Protein 8AN9 (pdb70)

Radius of gyration: 21.55 Å; Cα contacts (8 Å, |Δi|>4): 1506; chains: 6; bounding box: 50×71×47 Å

Structure (mmCIF, N/CA/C/O backbone):
data_8AN9
#
_entry.id   8AN9
#
_cell.length_a   52.766
_cell.length_b   62.783
_cell.length_c   64.226
_cell.angle_alpha   90.000
_cell.angle_beta   92.820
_cell.angle_gamma   90.000
#
_symmetry.space_group_name_H-M   'P 1 21 1'
#
loop_
_entity.id
_entity.type
_entity.pdbx_description
1 polymer 'Fucose-binding lectin PA-IIL'
2 polymer 'Mixed-chirality peptide FHP5'
3 non-polymer 'CALCIUM ION'
4 non-polymer '3,7-anhydro-2,8-dideoxy-L-glycero-D-gluco-octonic acid'
5 water water
#
loop_
_atom_site.group_PDB
_atom_site.id
_atom_site.type_symbol
_atom_site.label_atom_id
_atom_site.label_alt_id
_atom_site.label_comp_id
_atom_site.label_asym_id
_atom_site.label_entity_id
_atom_site.label_seq_id
_atom_site.pdbx_PDB_ins_code
_atom_site.Cartn_x
_atom_site.Cartn_y
_atom_site.Cartn_z
_atom_site.occupancy
_atom_site.B_iso_or_equiv
_atom_site.auth_seq_id
_atom_site.auth_comp_id
_atom_site.auth_asym_id
_atom_site.auth_atom_id
_atom_site.pdbx_PDB_model_num
ATOM 1 N N . ALA A 1 1 ? 15.576 1.746 31.011 1.00 19.30 1 ALA A N 1
ATOM 2 C CA . ALA A 1 1 ? 15.737 0.316 31.234 1.00 18.36 1 ALA A CA 1
ATOM 3 C C . ALA A 1 1 ? 17.201 -0.017 31.338 1.00 17.98 1 ALA A C 1
ATOM 4 O O . ALA A 1 1 ? 18.046 0.684 30.785 1.00 18.29 1 ALA A O 1
ATOM 6 N N . THR A 1 2 ? 17.479 -1.102 32.042 1.00 17.41 2 THR A N 1
ATOM 7 C CA . THR A 1 2 ? 18.839 -1.599 32.133 1.00 17.47 2 THR A CA 1
ATOM 8 C C . THR A 1 2 ? 19.363 -1.953 30.747 1.00 15.26 2 THR A C 1
ATOM 9 O O . THR A 1 2 ? 18.630 -2.457 29.889 1.00 14.68 2 THR A O 1
ATOM 13 N N . GLN A 1 3 ? 20.641 -1.647 30.526 1.00 14.53 3 GLN A N 1
ATOM 14 C CA . GLN A 1 3 ? 21.331 -1.925 29.277 1.00 13.96 3 GLN A CA 1
ATOM 15 C C . GLN A 1 3 ? 22.679 -2.571 29.580 1.00 13.84 3 GLN A C 1
ATOM 16 O O . GLN A 1 3 ? 23.237 -2.417 30.672 1.00 14.66 3 GLN A O 1
ATOM 22 N N . GLY A 1 4 ? 23.164 -3.349 28.620 1.00 12.95 4 GLY A N 1
ATOM 23 C CA . GLY A 1 4 ? 24.452 -3.981 28.792 1.00 13.10 4 GLY A CA 1
ATOM 24 C C . GLY A 1 4 ? 24.446 -5.270 29.581 1.00 12.77 4 GLY A C 1
ATOM 25 O O . GLY A 1 4 ? 25.537 -5.760 29.902 1.00 14.76 4 GLY A O 1
ATOM 26 N N . VAL A 1 5 ? 23.272 -5.835 29.886 1.00 13.70 5 VAL A N 1
ATOM 27 C CA . VAL A 1 5 ? 23.155 -7.096 30.613 1.00 12.87 5 VAL A CA 1
ATOM 28 C C . VAL A 1 5 ? 22.516 -8.122 29.682 1.00 13.31 5 VAL A C 1
ATOM 29 O O . VAL A 1 5 ? 21.462 -7.851 29.100 1.00 13.58 5 VAL A O 1
ATOM 33 N N . PHE A 1 6 ? 23.109 -9.308 29.583 1.00 14.15 6 PHE A N 1
ATOM 34 C CA . PHE A 1 6 ? 22.630 -10.330 28.664 1.00 13.62 6 PHE A CA 1
ATOM 35 C C . PHE A 1 6 ? 22.644 -11.686 29.349 1.00 13.40 6 PHE A C 1
ATOM 36 O O . PHE A 1 6 ? 23.605 -12.018 30.039 1.00 15.19 6 PHE A O 1
ATOM 44 N N . THR A 1 7 ? 21.610 -12.491 29.135 1.00 13.56 7 THR A N 1
ATOM 45 C CA . THR A 1 7 ? 21.632 -13.865 29.623 1.00 13.67 7 THR A CA 1
ATOM 46 C C . THR A 1 7 ? 22.091 -14.786 28.503 1.00 13.08 7 THR A C 1
ATOM 47 O O . THR A 1 7 ? 21.356 -15.027 27.535 1.00 16.91 7 THR A O 1
ATOM 51 N N . LEU A 1 8 ? 23.324 -15.247 28.605 1.00 12.40 8 LEU A N 1
ATOM 52 C CA . LEU A 1 8 ? 23.837 -16.243 27.682 1.00 12.60 8 LEU A CA 1
ATOM 53 C C . LEU A 1 8 ? 23.450 -17.616 28.191 1.00 14.03 8 LEU A C 1
ATOM 54 O O . LEU A 1 8 ? 23.054 -17.774 29.349 1.00 14.31 8 LEU A O 1
ATOM 59 N N . PRO A 1 9 ? 23.557 -18.650 27.361 1.00 14.47 9 PRO A N 1
ATOM 60 C CA . PRO A 1 9 ? 23.441 -20.005 27.896 1.00 15.21 9 PRO A CA 1
ATOM 61 C C . PRO A 1 9 ? 24.499 -20.207 28.962 1.00 14.96 9 PRO A C 1
ATOM 62 O O . PRO A 1 9 ? 25.610 -19.679 28.871 1.00 15.04 9 PRO A O 1
ATOM 66 N N . ALA A 1 10 ? 24.144 -20.969 29.990 1.00 15.08 10 ALA A N 1
ATOM 67 C CA . ALA A 1 10 ? 25.091 -21.211 31.067 1.00 16.30 10 ALA A CA 1
ATOM 68 C C . ALA A 1 10 ? 26.317 -21.960 30.553 1.00 17.06 10 ALA A C 1
ATOM 69 O O . ALA A 1 10 ? 26.238 -22.751 29.606 1.00 17.51 10 ALA A O 1
ATOM 71 N N . ASN A 1 11 ? 27.461 -21.709 31.202 1.00 17.28 11 ASN A N 1
ATOM 72 C CA . ASN A 1 11 ? 28.672 -22.516 31.025 1.00 19.04 11 ASN A CA 1
ATOM 73 C C . ASN A 1 11 ? 29.102 -22.576 29.556 1.00 18.20 11 ASN A C 1
ATOM 74 O O . ASN A 1 11 ? 29.479 -23.629 29.039 1.00 21.51 11 ASN A O 1
ATOM 79 N N . THR A 1 12 ? 29.026 -21.440 28.868 1.00 16.37 12 THR A N 1
ATOM 80 C CA . THR A 1 12 ? 29.234 -21.389 27.428 1.00 16.04 12 THR A CA 1
ATOM 81 C C . THR A 1 12 ? 30.312 -20.368 27.105 1.00 15.83 12 THR A C 1
ATOM 82 O O . THR A 1 12 ? 30.316 -19.260 27.652 1.00 15.77 12 THR A O 1
ATOM 86 N N . ARG A 1 13 ? 31.231 -20.746 26.226 1.00 16.01 13 ARG A N 1
ATOM 87 C CA . ARG A 1 13 ? 32.279 -19.829 25.817 1.00 15.91 13 ARG A CA 1
ATOM 88 C C . ARG A 1 13 ? 31.742 -18.776 24.846 1.00 14.72 13 ARG A C 1
ATOM 89 O O . ARG A 1 13 ? 30.923 -19.059 23.964 1.00 15.39 13 ARG A O 1
ATOM 97 N N . PHE A 1 14 ? 32.190 -17.544 25.035 1.00 14.03 14 PHE A N 1
ATOM 98 C CA . PHE A 1 14 ? 31.795 -16.446 24.179 1.00 13.75 14 PHE A CA 1
ATOM 99 C C . PHE A 1 14 ? 32.972 -15.524 23.935 1.00 13.90 14 PHE A C 1
ATOM 100 O O . PHE A 1 14 ? 33.912 -15.450 24.726 1.00 14.21 14 PHE A O 1
ATOM 108 N N . GLY A 1 15 ? 32.918 -14.836 22.804 1.00 12.89 15 GLY A N 1
ATOM 109 C CA . GLY A 1 15 ? 33.873 -13.801 22.506 1.00 12.62 15 GLY A CA 1
ATOM 110 C C . GLY A 1 15 ? 33.362 -12.447 22.955 1.00 11.80 15 GLY A C 1
ATOM 111 O O . GLY A 1 15 ? 32.170 -12.160 22.851 1.00 12.34 15 GLY A O 1
ATOM 112 N N . VAL A 1 16 ? 34.273 -11.607 23.420 1.00 12.59 16 VAL A N 1
ATOM 113 C CA . VAL A 1 16 ? 33.956 -10.222 23.724 1.00 12.97 16 VAL A CA 1
ATOM 114 C C . VAL A 1 16 ? 35.070 -9.354 23.153 1.00 12.42 16 VAL A C 1
ATOM 115 O O . VAL A 1 16 ? 36.259 -9.621 23.379 1.00 13.97 16 VAL A O 1
ATOM 119 N N . THR A 1 17 ? 34.691 -8.310 22.423 1.00 13.01 17 THR A N 1
ATOM 120 C CA . THR A 1 17 ? 35.608 -7.455 21.682 1.00 11.78 17 THR A CA 1
ATOM 121 C C . THR A 1 17 ? 35.127 -6.026 21.842 1.00 12.57 17 THR A C 1
ATOM 122 O O . THR A 1 17 ? 33.924 -5.755 21.731 1.00 13.31 17 THR A O 1
ATOM 126 N N . ALA A 1 18 ? 36.058 -5.124 22.100 1.00 13.26 18 ALA A N 1
ATOM 127 C CA . ALA A 1 18 ? 35.741 -3.722 22.275 1.00 13.19 18 ALA A CA 1
ATOM 128 C C . ALA A 1 18 ? 36.525 -2.872 21.287 1.00 12.82 18 ALA A C 1
ATOM 129 O O . ALA A 1 18 ? 37.721 -3.097 21.066 1.00 12.73 18 ALA A O 1
ATOM 131 N N . PHE A 1 19 ? 35.868 -1.826 20.800 1.00 12.97 19 PHE A N 1
ATOM 132 C CA . PHE A 1 19 ? 36.414 -0.825 19.891 1.00 13.60 19 PHE A CA 1
ATOM 133 C C . PHE A 1 19 ? 36.237 0.547 20.517 1.00 13.63 19 PHE A C 1
ATOM 134 O O . PHE A 1 19 ? 35.264 0.785 21.232 1.00 14.37 19 PHE A O 1
ATOM 142 N N . ALA A 1 20 ? 37.133 1.478 20.215 1.00 13.56 20 ALA A N 1
ATOM 143 C CA . ALA A 1 20 ? 37.076 2.801 20.808 1.00 13.02 20 ALA A CA 1
ATOM 144 C C . ALA A 1 20 ? 36.961 3.864 19.730 1.00 13.56 20 ALA A C 1
ATOM 145 O O . ALA A 1 20 ? 37.608 3.773 18.681 1.00 13.95 20 ALA A O 1
ATOM 147 N N . ASN A 1 21 ? 36.133 4.882 20.001 1.00 13.28 21 ASN A N 1
ATOM 148 C CA . ASN A 1 21 ? 35.918 6.012 19.100 1.00 12.03 21 ASN A CA 1
ATOM 149 C C . ASN A 1 21 ? 35.662 7.261 19.944 1.00 13.02 21 ASN A C 1
ATOM 150 O O . ASN A 1 21 ? 34.525 7.759 20.001 1.00 13.70 21 ASN A O 1
ATOM 155 N N . SER A 1 22 ? 36.699 7.750 20.615 1.00 13.83 22 SER A N 1
ATOM 156 C CA . SER A 1 22 ? 36.512 8.875 21.516 1.00 14.03 22 SER A CA 1
ATOM 157 C C . SER A 1 22 ? 37.873 9.435 21.879 1.00 15.63 22 SER A C 1
ATOM 158 O O . SER A 1 22 ? 38.869 8.702 21.908 1.00 15.65 22 SER A O 1
ATOM 161 N N . SER A 1 23 ? 37.896 10.730 22.205 1.00 16.61 23 SER A N 1
ATOM 162 C CA . SER A 1 23 ? 39.106 11.300 22.779 1.00 18.37 23 SER A CA 1
ATOM 163 C C . SER A 1 23 ? 39.379 10.761 24.170 1.00 17.07 23 SER A C 1
ATOM 164 O O . SER A 1 23 ? 40.521 10.820 24.634 1.00 19.60 23 SER A O 1
ATOM 167 N N . GLY A 1 24 ? 38.365 10.235 24.853 1.00 16.53 24 GLY A N 1
ATOM 168 C CA . GLY A 1 24 ? 38.557 9.737 26.202 1.00 17.46 24 GLY A CA 1
ATOM 169 C C . GLY A 1 24 ? 39.010 8.287 26.198 1.00 16.05 24 GLY A C 1
ATOM 170 O O . GLY A 1 24 ? 38.593 7.492 25.362 1.00 15.00 24 GLY A O 1
ATOM 171 N N . THR A 1 25 ? 39.912 7.961 27.124 1.00 16.04 25 THR A N 1
ATOM 172 C CA . THR A 1 25 ? 40.304 6.568 27.289 1.00 16.41 25 THR A CA 1
ATOM 173 C C . THR A 1 25 ? 39.120 5.755 27.802 1.00 15.46 25 THR A C 1
ATOM 174 O O . THR A 1 25 ? 38.476 6.131 28.789 1.00 16.04 25 THR A O 1
ATOM 178 N N . GLN A 1 26 ? 38.841 4.647 27.140 1.00 14.94 26 GLN A N 1
ATOM 179 C CA . GLN A 1 26 ? 37.699 3.810 27.494 1.00 14.65 26 GLN A CA 1
ATOM 180 C C . GLN A 1 26 ? 38.155 2.666 28.390 1.00 14.82 26 GLN A C 1
ATOM 181 O O . GLN A 1 26 ? 39.194 2.046 28.140 1.00 15.17 26 GLN A O 1
ATOM 187 N N . THR A 1 27 ? 37.393 2.407 29.452 1.00 13.90 27 THR A N 1
ATOM 188 C CA . THR A 1 27 ? 37.580 1.250 30.320 1.00 14.70 27 THR A CA 1
ATOM 189 C C . THR A 1 27 ? 36.331 0.400 30.189 1.00 13.72 27 THR A C 1
ATOM 190 O O . THR A 1 27 ? 35.230 0.840 30.546 1.00 14.38 27 THR A O 1
ATOM 194 N N . VAL A 1 28 ? 36.482 -0.800 29.648 1.00 13.49 28 VAL A N 1
ATOM 195 C CA . VAL A 1 28 ? 35.357 -1.717 29.444 1.00 13.39 28 VAL A CA 1
ATOM 196 C C . VAL A 1 28 ? 35.508 -2.867 30.419 1.00 14.81 28 VAL A C 1
ATOM 197 O O . VAL A 1 28 ? 36.500 -3.599 30.361 1.00 15.95 28 VAL A O 1
ATOM 201 N N . ASN A 1 29 ? 34.541 -3.033 31.316 1.00 14.28 29 ASN A N 1
ATOM 202 C CA . ASN A 1 29 ? 34.541 -4.140 32.253 1.00 15.73 29 ASN A CA 1
ATOM 203 C C . ASN A 1 29 ? 33.498 -5.170 31.847 1.00 13.78 29 ASN A C 1
ATOM 204 O O . ASN A 1 29 ? 32.349 -4.824 31.528 1.00 15.30 29 ASN A O 1
ATOM 209 N N . VAL A 1 30 ? 33.885 -6.439 31.867 1.00 14.15 30 VAL A N 1
ATOM 210 C CA . VAL A 1 30 ? 32.971 -7.521 31.537 1.00 14.17 30 VAL A CA 1
ATOM 211 C C . VAL A 1 30 ? 32.793 -8.346 32.796 1.00 14.82 30 VAL A C 1
ATOM 212 O O . VAL A 1 30 ? 33.774 -8.892 33.325 1.00 14.95 30 VAL A O 1
ATOM 216 N N . LEU A 1 31 ? 31.553 -8.422 33.276 1.00 14.95 31 LEU A N 1
ATOM 217 C CA . LEU A 1 31 ? 31.230 -9.153 34.486 1.00 15.90 31 LEU A CA 1
ATOM 218 C C . LEU A 1 31 ? 30.565 -10.458 34.103 1.00 16.00 31 LEU A C 1
ATOM 219 O O . LEU A 1 31 ? 29.647 -10.478 33.277 1.00 17.34 31 LEU A O 1
ATOM 224 N N . VAL A 1 32 ? 30.987 -11.535 34.737 1.00 17.32 32 VAL A N 1
ATOM 225 C CA . VAL A 1 32 ? 30.300 -12.810 34.623 1.00 19.65 32 VAL A CA 1
ATOM 226 C C . VAL A 1 32 ? 29.749 -13.105 35.997 1.00 24.88 32 VAL A C 1
ATOM 227 O O . VAL A 1 32 ? 30.514 -13.206 36.960 1.00 25.46 32 VAL A O 1
ATOM 231 N N . ASN A 1 33 ? 28.423 -13.187 36.091 1.00 27.70 33 ASN A N 1
ATOM 232 C CA . ASN A 1 33 ? 27.719 -13.307 37.365 1.00 32.13 33 ASN A CA 1
ATOM 233 C C . ASN A 1 33 ? 28.314 -12.358 38.406 1.00 32.60 33 ASN A C 1
ATOM 234 O O . ASN A 1 33 ? 28.771 -12.754 39.480 1.00 33.99 33 ASN A O 1
ATOM 239 N N . ASN A 1 34 ? 28.329 -11.084 38.034 1.00 32.00 34 ASN A N 1
ATOM 240 C CA . ASN A 1 34 ? 28.602 -9.956 38.915 1.00 31.87 34 ASN A CA 1
ATOM 241 C C . ASN A 1 34 ? 30.047 -9.865 39.384 1.00 29.81 34 ASN A C 1
ATOM 242 O O . ASN A 1 34 ? 30.344 -9.086 40.300 1.00 30.21 34 ASN A O 1
ATOM 247 N N . GLU A 1 35 ? 30.955 -10.617 38.773 1.00 26.64 35 GLU A N 1
ATOM 248 C CA . GLU A 1 35 ? 32.373 -10.573 39.091 1.00 26.86 35 GLU A CA 1
ATOM 249 C C . GLU A 1 35 ? 33.139 -10.200 37.833 1.00 22.81 35 GLU A C 1
ATOM 250 O O . GLU A 1 35 ? 32.826 -10.687 36.745 1.00 21.49 35 GLU A O 1
ATOM 256 N N . THR A 1 36 ? 34.149 -9.349 37.988 1.00 22.03 36 THR A N 1
ATOM 257 C CA . THR A 1 36 ? 34.942 -8.919 36.840 1.00 22.97 36 THR A CA 1
ATOM 258 C C . THR A 1 36 ? 35.677 -10.108 36.250 1.00 20.66 36 THR A C 1
ATOM 259 O O . THR A 1 36 ? 36.467 -10.767 36.940 1.00 21.80 36 THR A O 1
ATOM 263 N N . ALA A 1 37 ? 35.435 -10.353 34.964 1.00 18.63 37 ALA A N 1
ATOM 264 C CA . ALA A 1 37 ? 36.071 -11.423 34.209 1.00 19.84 37 ALA A CA 1
ATOM 265 C C . ALA A 1 37 ? 37.108 -10.917 33.221 1.00 20.14 37 ALA A C 1
ATOM 266 O O . ALA A 1 37 ? 38.060 -11.639 32.904 1.00 21.61 37 ALA A O 1
ATOM 268 N N . ALA A 1 38 ? 36.957 -9.687 32.743 1.00 17.32 38 ALA A N 1
ATOM 269 C CA . ALA A 1 38 ? 37.930 -9.098 31.838 1.00 17.41 38 ALA A CA 1
ATOM 270 C C . ALA A 1 38 ? 37.774 -7.599 31.915 1.00 16.89 38 ALA A C 1
ATOM 271 O O . ALA A 1 38 ? 36.690 -7.097 32.200 1.00 16.41 38 ALA A O 1
ATOM 273 N N . THR A 1 39 ? 38.864 -6.895 31.643 1.00 17.03 39 THR A N 1
ATOM 274 C CA . THR A 1 39 ? 38.834 -5.449 31.570 1.00 16.95 39 THR A CA 1
ATOM 275 C C . THR A 1 39 ? 39.687 -5.025 30.397 1.00 16.01 39 THR A C 1
ATOM 276 O O . THR A 1 39 ? 40.852 -5.430 30.299 1.00 17.79 39 THR A O 1
ATOM 280 N N . PHE A 1 40 ? 39.138 -4.178 29.547 1.00 13.89 40 PHE A N 1
ATOM 281 C CA . PHE A 1 40 ? 39.859 -3.646 28.402 1.00 14.59 40 PHE A CA 1
ATOM 282 C C . PHE A 1 40 ? 40.030 -2.145 28.570 1.00 14.80 40 PHE A C 1
ATOM 283 O O . PHE A 1 40 ? 39.130 -1.458 29.074 1.00 16.28 40 PHE A O 1
ATOM 291 N N . SER A 1 41 ? 41.169 -1.624 28.109 1.00 15.31 41 SER A N 1
ATOM 292 C CA . SER A 1 41 ? 41.430 -0.198 28.210 1.00 15.75 41 SER A CA 1
ATOM 293 C C . SER A 1 41 ? 42.185 0.282 26.984 1.00 16.37 41 SER A C 1
ATOM 294 O O . SER A 1 41 ? 43.109 -0.389 26.508 1.00 17.60 41 SER A O 1
ATOM 297 N N . GLY A 1 42 ? 41.845 1.465 26.510 1.00 15.22 42 GLY A N 1
ATOM 298 C CA . GLY A 1 42 ? 42.579 2.033 25.398 1.00 16.34 42 GLY A CA 1
ATOM 299 C C . GLY A 1 42 ? 41.882 3.271 24.905 1.00 16.01 42 GLY A C 1
ATOM 300 O O . GLY A 1 42 ? 40.764 3.586 25.306 1.00 15.59 42 GLY A O 1
ATOM 301 N N . GLN A 1 43 ? 42.545 3.957 23.987 1.00 16.30 43 GLN A N 1
ATOM 302 C CA . GLN A 1 43 ? 42.035 5.200 23.439 1.00 17.03 43 GLN A CA 1
ATOM 303 C C . GLN A 1 43 ? 42.235 5.161 21.936 1.00 16.79 43 GLN A C 1
ATOM 304 O O . GLN A 1 43 ? 43.313 4.807 21.458 1.00 19.09 43 GLN A O 1
ATOM 310 N N . SER A 1 44 ? 41.183 5.493 21.200 1.00 15.62 44 SER A N 1
ATOM 311 C CA . SER A 1 44 ? 41.248 5.595 19.755 1.00 15.00 44 SER A CA 1
ATOM 312 C C . SER A 1 44 ? 40.067 6.431 19.302 1.00 14.17 44 SER A C 1
ATOM 313 O O . SER A 1 44 ? 38.982 6.339 19.891 1.00 14.85 44 SER A O 1
ATOM 316 N N . THR A 1 45 ? 40.274 7.257 18.273 1.00 15.36 45 THR A N 1
ATOM 317 C CA . THR A 1 45 ? 39.172 7.838 17.514 1.00 15.78 45 THR A CA 1
ATOM 318 C C . THR A 1 45 ? 39.005 7.183 16.152 1.00 16.50 45 THR A C 1
ATOM 319 O O . THR A 1 45 ? 38.313 7.730 15.286 1.00 17.71 45 THR A O 1
ATOM 323 N N . ASN A 1 46 ? 39.594 6.002 15.962 1.00 16.43 46 ASN A N 1
ATOM 324 C CA . ASN A 1 46 ? 39.546 5.298 14.685 1.00 17.22 46 ASN A CA 1
ATOM 325 C C . ASN A 1 46 ? 39.166 3.832 14.850 1.00 15.66 46 ASN A C 1
ATOM 326 O O . ASN A 1 46 ? 39.598 2.987 14.070 1.00 16.25 46 ASN A O 1
ATOM 331 N N . ASN A 1 47 ? 38.323 3.513 15.826 1.00 14.29 47 ASN A N 1
ATOM 332 C CA . ASN A 1 47 ? 37.741 2.184 15.936 1.00 14.23 47 ASN A CA 1
ATOM 333 C C . ASN A 1 47 ? 38.773 1.121 16.276 1.00 13.39 47 ASN A C 1
ATOM 334 O O . ASN A 1 47 ? 38.565 -0.054 15.971 1.00 14.93 47 ASN A O 1
ATOM 339 N N . ALA A 1 48 ? 39.898 1.485 16.897 1.00 15.57 48 ALA A N 1
ATOM 340 C CA . ALA A 1 48 ? 40.871 0.465 17.261 1.00 16.13 48 ALA A CA 1
ATOM 341 C C . ALA A 1 48 ? 40.252 -0.569 18.190 1.00 15.07 48 ALA A C 1
ATOM 342 O O . ALA A 1 48 ? 39.416 -0.250 19.048 1.00 15.41 48 ALA A O 1
ATOM 344 N N . VAL A 1 49 ? 40.640 -1.824 18.001 1.00 15.81 49 VAL A N 1
ATOM 345 C CA . VAL A 1 49 ? 40.274 -2.880 18.940 1.00 15.62 49 VAL A CA 1
ATOM 346 C C . VAL A 1 49 ? 41.083 -2.660 20.207 1.00 15.17 49 VAL A C 1
ATOM 347 O O . VAL A 1 49 ? 42.308 -2.767 20.184 1.00 16.39 49 VAL A O 1
ATOM 351 N N . ILE A 1 50 ? 40.415 -2.316 21.311 1.00 14.17 50 ILE A N 1
ATOM 352 C CA . ILE A 1 50 ? 41.081 -2.156 22.598 1.00 14.94 50 ILE A CA 1
ATOM 353 C C . ILE A 1 50 ? 41.062 -3.427 23.424 1.00 15.60 50 ILE A C 1
ATOM 354 O O . ILE A 1 50 ? 41.626 -3.456 24.523 1.00 16.77 50 ILE A O 1
ATOM 359 N N . GLY A 1 51 ? 40.439 -4.482 22.933 1.00 15.25 51 GLY A N 1
ATOM 360 C CA . GLY A 1 51 ? 40.545 -5.757 23.589 1.00 15.36 51 GLY A CA 1
ATOM 361 C C . GLY A 1 51 ? 39.679 -6.771 22.903 1.00 14.09 51 GLY A C 1
ATOM 362 O O . GLY A 1 51 ? 38.627 -6.441 22.337 1.00 14.00 51 GLY A O 1
ATOM 363 N N . THR A 1 52 ? 40.103 -8.024 22.968 1.00 14.85 52 THR A N 1
ATOM 364 C CA . THR A 1 52 ? 39.295 -9.146 22.533 1.00 14.76 52 THR A CA 1
ATOM 365 C C . THR A 1 52 ? 39.689 -10.343 23.377 1.00 14.14 52 THR A C 1
ATOM 366 O O . THR A 1 52 ? 40.881 -10.553 23.638 1.00 15.34 52 THR A O 1
ATOM 370 N N . GLN A 1 53 ? 38.696 -11.125 23.788 1.00 14.35 53 GLN A N 1
ATOM 371 C CA . GLN A 1 53 ? 38.968 -12.219 24.707 1.00 15.66 53 GLN A CA 1
ATOM 372 C C . GLN A 1 53 ? 37.852 -13.238 24.570 1.00 15.21 53 GLN A C 1
ATOM 373 O O . GLN A 1 53 ? 36.745 -12.913 24.142 1.00 15.80 53 GLN A O 1
ATOM 379 N N . VAL A 1 54 ? 38.155 -14.476 24.941 1.00 15.46 54 VAL A N 1
ATOM 380 C CA . VAL A 1 54 ? 37.169 -15.539 25.083 1.00 14.71 54 VAL A CA 1
ATOM 381 C C . VAL A 1 54 ? 36.954 -15.781 26.568 1.00 15.16 54 VAL A C 1
ATOM 382 O O . VAL A 1 54 ? 37.921 -15.960 27.316 1.00 15.41 54 VAL A O 1
ATOM 386 N N . LEU A 1 55 ? 35.694 -15.789 26.989 1.00 13.93 55 LEU A N 1
ATOM 387 C CA . LEU A 1 55 ? 35.311 -16.017 28.375 1.00 15.35 55 LEU A CA 1
ATOM 388 C C . LEU A 1 55 ? 34.264 -17.114 28.436 1.00 15.37 55 LEU A C 1
ATOM 389 O O . LEU A 1 55 ? 33.674 -17.487 27.420 1.00 17.32 55 LEU A O 1
ATOM 394 N N . ASN A 1 56 ? 34.041 -17.631 29.643 1.00 15.77 56 ASN A N 1
ATOM 395 C CA . ASN A 1 56 ? 32.977 -18.591 29.904 1.00 17.19 56 ASN A CA 1
ATOM 396 C C . ASN A 1 56 ? 31.870 -17.876 30.659 1.00 16.68 56 ASN A C 1
ATOM 397 O O . ASN A 1 56 ? 32.143 -17.136 31.611 1.00 18.03 56 ASN A O 1
ATOM 402 N N . SER A 1 57 ? 30.617 -18.105 30.235 1.00 15.58 57 SER A N 1
ATOM 403 C CA . SER A 1 57 ? 29.464 -17.393 30.790 1.00 15.72 57 SER A CA 1
ATOM 404 C C . SER A 1 57 ? 29.097 -17.834 32.207 1.00 16.07 57 SER A C 1
ATOM 405 O O . SER A 1 57 ? 28.199 -17.226 32.808 1.00 17.02 57 SER A O 1
ATOM 408 N N . GLY A 1 58 ? 29.735 -18.872 32.735 1.00 17.38 58 GLY A N 1
ATOM 409 C CA . GLY A 1 58 ? 29.574 -19.268 34.118 1.00 19.55 58 GLY A CA 1
ATOM 410 C C . GLY A 1 58 ? 28.231 -19.921 34.443 1.00 19.74 58 GLY A C 1
ATOM 411 O O . GLY A 1 58 ? 27.418 -20.272 33.573 1.00 20.29 58 GLY A O 1
ATOM 412 N N . SER A 1 59 ? 27.998 -20.036 35.754 1.00 19.68 59 SER A N 1
ATOM 413 C CA . SER A 1 59 ? 26.853 -20.795 36.255 1.00 20.68 59 SER A CA 1
ATOM 414 C C . SER A 1 59 ? 25.531 -20.205 35.788 1.00 18.16 59 SER A C 1
ATOM 415 O O . SER A 1 59 ? 24.608 -20.945 35.430 1.00 17.60 59 SER A O 1
ATOM 418 N N . SER A 1 60 ? 25.421 -18.878 35.792 1.00 17.02 60 SER A N 1
ATOM 419 C CA . SER A 1 60 ? 24.168 -18.197 35.511 1.00 17.12 60 SER A CA 1
ATOM 420 C C . SER A 1 60 ? 24.007 -17.847 34.037 1.00 14.61 60 SER A C 1
ATOM 421 O O . SER A 1 60 ? 22.866 -17.665 33.576 1.00 15.84 60 SER A O 1
ATOM 424 N N . GLY A 1 61 ? 25.113 -17.755 33.293 1.00 14.61 61 GLY A N 1
ATOM 425 C CA . GLY A 1 61 ? 25.101 -17.181 31.966 1.00 13.91 61 GLY A CA 1
ATOM 426 C C . GLY A 1 61 ? 24.973 -15.669 31.912 1.00 13.91 61 GLY A C 1
ATOM 427 O O . GLY A 1 61 ? 24.980 -15.105 30.811 1.00 15.36 61 GLY A O 1
ATOM 428 N N . LYS A 1 62 ? 24.850 -14.991 33.054 1.00 14.39 62 LYS A N 1
ATOM 429 C CA . LYS A 1 62 ? 24.642 -13.551 33.068 1.00 15.35 62 LYS A CA 1
ATOM 430 C C . LYS A 1 62 ? 25.954 -12.846 32.773 1.00 15.24 62 LYS A C 1
ATOM 431 O O . LYS A 1 62 ? 26.923 -12.981 33.532 1.00 16.62 62 LYS A O 1
ATOM 437 N N . VAL A 1 63 ? 25.978 -12.068 31.693 1.00 14.37 63 VAL A N 1
ATOM 438 C CA . VAL A 1 63 ? 27.135 -11.263 31.312 1.00 14.37 63 VAL A CA 1
ATOM 439 C C . VAL A 1 63 ? 26.726 -9.799 31.293 1.00 14.11 63 VAL A C 1
ATOM 440 O O . VAL A 1 63 ? 25.693 -9.447 30.703 1.00 14.52 63 VAL A O 1
ATOM 444 N N . GLN A 1 64 ? 27.511 -8.962 31.962 1.00 15.40 64 GLN A N 1
ATOM 445 C CA . GLN A 1 64 ? 27.242 -7.538 32.021 1.00 14.36 64 GLN A CA 1
ATOM 446 C C . GLN A 1 64 ? 28.461 -6.770 31.528 1.00 14.50 64 GLN A C 1
ATOM 447 O O . GLN A 1 64 ? 29.595 -7.032 31.948 1.00 15.80 64 GLN A O 1
ATOM 453 N N . VAL A 1 65 ? 28.216 -5.797 30.663 1.00 14.13 65 VAL A N 1
ATOM 454 C CA . VAL A 1 65 ? 29.242 -4.897 30.157 1.00 13.46 65 VAL A CA 1
ATOM 455 C C . VAL A 1 65 ? 29.051 -3.551 30.840 1.00 13.67 65 VAL A C 1
ATOM 456 O O . VAL A 1 65 ? 27.934 -3.015 30.857 1.00 15.27 65 VAL A O 1
ATOM 460 N N . GLN A 1 66 ? 30.127 -3.019 31.415 1.00 13.76 66 GLN A N 1
ATOM 461 C CA . GLN A 1 66 ? 30.145 -1.668 31.959 1.00 14.81 66 GLN A CA 1
ATOM 462 C C . GLN A 1 66 ? 31.223 -0.889 31.229 1.00 14.47 66 GLN A C 1
ATOM 463 O O . GLN A 1 66 ? 32.272 -1.447 30.906 1.00 16.02 66 GLN A O 1
ATOM 469 N N . VAL A 1 67 ? 30.986 0.390 30.961 1.00 13.24 67 VAL A N 1
ATOM 470 C CA . VAL A 1 67 ? 31.974 1.234 30.295 1.00 13.97 67 VAL A CA 1
ATOM 471 C C . VAL A 1 67 ? 32.117 2.509 31.100 1.00 14.08 67 VAL A C 1
ATOM 472 O O . VAL A 1 67 ? 31.109 3.122 31.465 1.00 15.19 67 VAL A O 1
ATOM 476 N N . SER A 1 68 ? 33.359 2.877 31.414 1.00 13.61 68 SER A N 1
ATOM 477 C CA . SER A 1 68 ? 33.596 4.144 32.061 1.00 14.26 68 SER A CA 1
ATOM 478 C C . SER A 1 68 ? 34.778 4.826 31.401 1.00 14.99 68 SER A C 1
ATOM 479 O O . SER A 1 68 ? 35.615 4.195 30.753 1.00 14.97 68 SER A O 1
ATOM 482 N N . VAL A 1 69 ? 34.834 6.138 31.588 1.00 14.96 69 VAL A N 1
ATOM 483 C CA . VAL A 1 69 ? 35.911 6.968 31.086 1.00 15.36 69 VAL A CA 1
ATOM 484 C C . VAL A 1 69 ? 36.422 7.724 32.290 1.00 14.22 69 VAL A C 1
ATOM 485 O O . VAL A 1 69 ? 35.680 8.505 32.898 1.00 15.81 69 VAL A O 1
ATOM 489 N N . ASN A 1 70 ? 37.667 7.463 32.669 1.00 15.57 70 ASN A N 1
ATOM 490 C CA . ASN A 1 70 ? 38.228 8.047 33.881 1.00 17.64 70 ASN A CA 1
ATOM 491 C C . ASN A 1 70 ? 37.288 7.855 35.066 1.00 17.08 70 ASN A C 1
ATOM 492 O O . ASN A 1 70 ? 37.074 8.762 35.874 1.00 18.53 70 ASN A O 1
ATOM 497 N N . GLY A 1 71 ? 36.718 6.660 35.164 1.00 17.39 71 GLY A N 1
ATOM 498 C CA . GLY A 1 71 ? 35.899 6.303 36.297 1.00 16.37 71 GLY A CA 1
ATOM 499 C C . GLY A 1 71 ? 34.452 6.719 36.182 1.00 15.93 71 GLY A C 1
ATOM 500 O O . GLY A 1 71 ? 33.642 6.316 37.021 1.00 17.16 71 GLY A O 1
ATOM 501 N N . ARG A 1 72 ? 34.105 7.531 35.193 1.00 14.72 72 ARG A N 1
ATOM 502 C CA . ARG A 1 72 ? 32.734 8.008 35.048 1.00 13.95 72 ARG A CA 1
ATOM 503 C C . ARG A 1 72 ? 31.941 7.040 34.178 1.00 14.55 72 ARG A C 1
ATOM 504 O O . ARG A 1 72 ? 32.307 6.833 33.016 1.00 14.46 72 ARG A O 1
ATOM 512 N N . PRO A 1 73 ? 30.867 6.434 34.678 1.00 14.68 73 PRO A N 1
ATOM 513 C CA . PRO A 1 73 ? 30.105 5.510 33.832 1.00 14.39 73 PRO A CA 1
ATOM 514 C C . PRO A 1 73 ? 29.526 6.198 32.600 1.00 13.70 73 PRO A C 1
ATOM 515 O O . PRO A 1 73 ? 28.909 7.276 32.679 1.00 14.86 73 PRO A O 1
ATOM 519 N N . SER A 1 74 ? 29.713 5.555 31.458 1.00 13.51 74 SER A N 1
ATOM 520 C CA . SER A 1 74 ? 29.050 6.015 30.246 1.00 14.28 74 SER A CA 1
ATOM 521 C C . SER A 1 74 ? 27.602 5.543 30.251 1.00 14.81 74 SER A C 1
ATOM 522 O O . SER A 1 74 ? 27.243 4.595 30.947 1.00 14.28 74 SER A O 1
ATOM 525 N N . ASP A 1 75 ? 26.777 6.216 29.463 1.00 14.34 75 ASP A N 1
ATOM 526 C CA . ASP A 1 75 ? 25.427 5.739 29.216 1.00 14.48 75 ASP A CA 1
ATOM 527 C C . ASP A 1 75 ? 25.487 4.632 28.178 1.00 13.78 75 ASP A C 1
ATOM 528 O O . ASP A 1 75 ? 26.156 4.783 27.151 1.00 15.05 75 ASP A O 1
ATOM 533 N N . LEU A 1 76 ? 24.769 3.532 28.412 1.00 13.40 76 LEU A N 1
ATOM 534 C CA . LEU A 1 76 ? 24.855 2.391 27.517 1.00 12.86 76 LEU A CA 1
ATOM 535 C C . LEU A 1 76 ? 23.578 2.225 26.705 1.00 11.73 76 LEU A C 1
ATOM 536 O O . LEU A 1 76 ? 22.476 2.542 27.164 1.00 13.64 76 LEU A O 1
ATOM 541 N N . VAL A 1 77 ? 23.724 1.634 25.522 1.00 12.33 77 VAL A N 1
ATOM 542 C CA . VAL A 1 77 ? 22.600 1.113 24.759 1.00 12.70 77 VAL A CA 1
ATOM 543 C C . VAL A 1 77 ? 22.981 -0.296 24.337 1.00 12.39 77 VAL A C 1
ATOM 544 O O . VAL A 1 77 ? 24.161 -0.590 24.125 1.00 13.36 77 VAL A O 1
ATOM 548 N N . SER A 1 78 ? 21.987 -1.178 24.219 1.00 12.75 78 SER A N 1
ATOM 549 C CA . SER A 1 78 ? 22.312 -2.557 23.900 1.00 13.04 78 SER A CA 1
ATOM 550 C C . SER A 1 78 ? 21.118 -3.273 23.304 1.00 11.81 78 SER A C 1
ATOM 551 O O . SER A 1 78 ? 19.968 -2.861 23.459 1.00 13.02 78 SER A O 1
ATOM 554 N N . ALA A 1 79 ? 21.404 -4.418 22.690 1.00 12.54 79 ALA A N 1
ATOM 555 C CA . ALA A 1 79 ? 20.377 -5.343 22.245 1.00 13.49 79 ALA A CA 1
ATOM 556 C C . ALA A 1 79 ? 21.072 -6.653 21.927 1.00 12.68 79 ALA A C 1
ATOM 557 O O . ALA A 1 79 ? 22.302 -6.694 21.763 1.00 12.48 79 ALA A O 1
ATOM 559 N N . GLN A 1 80 ? 20.293 -7.723 21.864 1.00 12.66 80 GLN A N 1
ATOM 560 C CA . GLN A 1 80 ? 20.776 -9.013 21.411 1.00 13.16 80 GLN A CA 1
ATOM 561 C C . GLN A 1 80 ? 20.062 -9.370 20.126 1.00 12.35 80 GLN A C 1
ATOM 562 O O . GLN A 1 80 ? 18.861 -9.145 19.996 1.00 12.08 80 GLN A O 1
ATOM 568 N N . VAL A 1 81 ? 20.793 -9.908 19.164 1.00 13.23 81 VAL A N 1
ATOM 569 C CA . VAL A 1 81 ? 20.234 -10.335 17.889 1.00 13.97 81 VAL A CA 1
ATOM 570 C C . VAL A 1 81 ? 20.664 -11.768 17.630 1.00 12.42 81 VAL A C 1
ATOM 571 O O . VAL A 1 81 ? 21.831 -12.121 17.857 1.00 13.04 81 VAL A O 1
ATOM 575 N N . ILE A 1 82 ? 19.726 -12.594 17.191 1.00 13.27 82 ILE A N 1
ATOM 576 C CA . ILE A 1 82 ? 19.987 -13.978 16.841 1.00 13.13 82 ILE A CA 1
ATOM 577 C C . ILE A 1 82 ? 19.680 -14.179 15.367 1.00 12.32 82 ILE A C 1
ATOM 578 O O . ILE A 1 82 ? 18.562 -13.885 14.909 1.00 13.41 82 ILE A O 1
ATOM 583 N N . LEU A 1 83 ? 20.654 -14.710 14.635 1.00 13.21 83 LEU A N 1
ATOM 584 C CA . LEU A 1 83 ? 20.498 -15.018 13.221 1.00 12.91 83 LEU A CA 1
ATOM 585 C C . LEU A 1 83 ? 20.380 -16.522 13.029 1.00 12.99 83 LEU A C 1
ATOM 586 O O . LEU A 1 83 ? 21.110 -17.305 13.662 1.00 12.93 83 LEU A O 1
ATOM 591 N N . THR A 1 84 ? 19.452 -16.910 12.141 1.00 12.92 84 THR A N 1
ATOM 592 C CA . THR A 1 84 ? 19.150 -18.313 11.829 1.00 13.95 84 THR A CA 1
ATOM 593 C C . THR A 1 84 ? 19.020 -19.182 13.081 1.00 13.90 84 THR A C 1
ATOM 594 O O . THR A 1 84 ? 19.327 -20.373 13.082 1.00 14.39 84 THR A O 1
ATOM 598 N N . ASN A 1 85 ? 18.489 -18.589 14.154 1.00 13.21 85 ASN A N 1
ATOM 599 C CA . ASN A 1 85 ? 18.196 -19.320 15.378 1.00 13.68 85 ASN A CA 1
ATOM 600 C C . ASN A 1 85 ? 19.438 -19.966 15.990 1.00 14.21 85 ASN A C 1
ATOM 601 O O . ASN A 1 85 ? 19.323 -20.905 16.794 1.00 15.35 85 ASN A O 1
ATOM 606 N N . GLU A 1 86 ? 20.635 -19.482 15.633 1.00 14.54 86 GLU A N 1
ATOM 607 C CA . GLU A 1 86 ? 21.906 -20.103 16.029 1.00 14.92 86 GLU A CA 1
ATOM 608 C C . GLU A 1 86 ? 22.986 -19.121 16.442 1.00 15.07 86 GLU A C 1
ATOM 609 O O . GLU A 1 86 ? 23.697 -19.344 17.427 1.00 15.48 86 GLU A O 1
ATOM 615 N N . LEU A 1 87 ? 23.150 -18.058 15.679 1.00 13.60 87 LEU A N 1
ATOM 616 C CA . LEU A 1 87 ? 24.289 -17.169 15.858 1.00 12.83 87 LEU A CA 1
ATOM 617 C C . LEU A 1 87 ? 23.838 -15.961 16.668 1.00 12.67 87 LEU A C 1
ATOM 618 O O . LEU A 1 87 ? 22.906 -15.252 16.272 1.00 13.71 87 LEU A O 1
ATOM 623 N N . ASN A 1 88 ? 24.477 -15.732 17.799 1.00 12.62 88 ASN A N 1
ATOM 624 C CA . ASN A 1 88 ? 24.040 -14.710 18.728 1.00 12.93 88 ASN A CA 1
ATOM 625 C C . ASN A 1 88 ? 25.041 -13.569 18.785 1.00 12.20 88 ASN A C 1
ATOM 626 O O . ASN A 1 88 ? 26.252 -13.791 18.902 1.00 12.37 88 ASN A O 1
ATOM 631 N N . PHE A 1 89 ? 24.526 -12.346 18.798 1.00 12.05 89 PHE A N 1
ATOM 632 C CA . PHE A 1 89 ? 25.316 -11.151 19.047 1.00 12.61 89 PHE A CA 1
ATOM 633 C C . PHE A 1 89 ? 24.671 -10.403 20.195 1.00 12.99 89 PHE A C 1
ATOM 634 O O . PHE A 1 89 ? 23.467 -10.150 20.169 1.00 13.59 89 PHE A O 1
ATOM 642 N N . ALA A 1 90 ? 25.462 -10.037 21.180 1.00 12.05 90 ALA A N 1
ATOM 643 C CA . ALA A 1 90 ? 25.032 -9.093 22.194 1.00 12.66 90 ALA A CA 1
ATOM 644 C C . ALA A 1 90 ? 25.849 -7.833 21.957 1.00 11.81 90 ALA A C 1
ATOM 645 O O . ALA A 1 90 ? 27.084 -7.894 21.937 1.00 12.85 90 ALA A O 1
ATOM 647 N N . LEU A 1 91 ? 25.162 -6.725 21.714 1.00 12.61 91 LEU A N 1
ATOM 648 C CA . LEU A 1 91 ? 25.752 -5.498 21.191 1.00 12.26 91 LEU A CA 1
ATOM 649 C C . LEU A 1 91 ? 25.605 -4.393 22.209 1.00 11.65 91 LEU A C 1
ATOM 650 O O . LEU A 1 91 ? 24.528 -4.220 22.784 1.00 13.38 91 LEU A O 1
ATOM 655 N N . VAL A 1 92 ? 26.691 -3.656 22.433 1.00 11.41 92 VAL A N 1
ATOM 656 C CA . VAL A 1 92 ? 26.666 -2.523 23.338 1.00 12.00 92 VAL A CA 1
ATOM 657 C C . VAL A 1 92 ? 27.285 -1.309 22.660 1.00 12.41 92 VAL A C 1
ATOM 658 O O . VAL A 1 92 ? 28.394 -1.396 22.108 1.00 13.12 92 VAL A O 1
ATOM 662 N N . GLY A 1 93 ? 26.608 -0.169 22.774 1.00 12.66 93 GLY A N 1
ATOM 663 C CA . GLY A 1 93 ? 27.199 1.130 22.533 1.00 13.32 93 GLY A CA 1
ATOM 664 C C . GLY A 1 93 ? 27.275 1.937 23.812 1.00 13.09 93 GLY A C 1
ATOM 665 O O . GLY A 1 93 ? 26.600 1.632 24.809 1.00 12.61 93 GLY A O 1
ATOM 666 N N . SER A 1 94 ? 28.079 2.987 23.821 1.00 13.33 94 SER A N 1
ATOM 667 C CA . SER A 1 94 ? 28.219 3.749 25.046 1.00 12.09 94 SER A CA 1
ATOM 668 C C . SER A 1 94 ? 28.558 5.182 24.688 1.00 12.24 94 SER A C 1
ATOM 669 O O . SER A 1 94 ? 29.194 5.449 23.656 1.00 13.17 94 SER A O 1
ATOM 672 N N . GLU A 1 95 ? 28.133 6.098 25.556 1.00 12.74 95 GLU A N 1
ATOM 673 C CA . GLU A 1 95 ? 28.275 7.525 25.312 1.00 13.96 95 GLU A CA 1
ATOM 674 C C . GLU A 1 95 ? 28.920 8.171 26.520 1.00 14.62 95 GLU A C 1
ATOM 675 O O . GLU A 1 95 ? 28.393 8.089 27.631 1.00 14.13 95 GLU A O 1
ATOM 681 N N . ASP A 1 96 ? 30.058 8.819 26.298 1.00 13.81 96 ASP A N 1
ATOM 682 C CA . ASP A 1 96 ? 30.808 9.470 27.356 1.00 14.59 96 ASP A CA 1
ATOM 683 C C . ASP A 1 96 ? 30.678 10.988 27.350 1.00 15.35 96 ASP A C 1
ATOM 684 O O . ASP A 1 96 ? 31.278 11.642 28.207 1.00 16.22 96 ASP A O 1
ATOM 689 N N . GLY A 1 97 ? 29.909 11.561 26.431 1.00 14.57 97 GLY A N 1
ATOM 690 C CA . GLY A 1 97 ? 29.889 12.996 26.231 1.00 15.06 97 GLY A CA 1
ATOM 691 C C . GLY A 1 97 ? 28.540 13.472 25.749 1.00 16.69 97 GLY A C 1
ATOM 692 O O . GLY A 1 97 ? 27.501 12.897 26.100 1.00 17.91 97 GLY A O 1
ATOM 693 N N . THR A 1 98 ? 28.541 14.509 24.918 1.00 18.34 98 THR A N 1
ATOM 694 C CA . THR A 1 98 ? 27.314 15.217 24.576 1.00 18.32 98 THR A CA 1
ATOM 695 C C . THR A 1 98 ? 26.827 15.020 23.147 1.00 19.13 98 THR A C 1
ATOM 696 O O . THR A 1 98 ? 25.787 15.584 22.790 1.00 19.88 98 THR A O 1
ATOM 700 N N . ASP A 1 99 ? 27.523 14.250 22.318 1.00 18.14 99 ASP A N 1
ATOM 701 C CA . ASP A 1 99 ? 27.175 14.201 20.907 1.00 17.25 99 ASP A CA 1
ATOM 702 C C . ASP A 1 99 ? 26.263 13.040 20.535 1.00 17.29 99 ASP A C 1
ATOM 703 O O . ASP A 1 99 ? 25.887 12.918 19.369 1.00 18.60 99 ASP A O 1
ATOM 708 N N . ASN A 1 100 ? 25.897 12.198 21.498 1.00 17.72 100 ASN A N 1
ATOM 709 C CA . ASN A 1 100 ? 24.971 11.093 21.269 1.00 18.46 100 ASN A CA 1
ATOM 710 C C . ASN A 1 100 ? 25.382 10.230 20.079 1.00 16.67 100 ASN A C 1
ATOM 711 O O . ASN A 1 100 ? 24.534 9.756 19.327 1.00 17.90 100 ASN A O 1
ATOM 716 N N . ASP A 1 101 ? 26.690 10.003 19.903 1.00 15.44 101 ASP A N 1
ATOM 717 C CA . ASP A 1 101 ? 27.069 9.043 18.867 1.00 15.82 101 ASP A CA 1
ATOM 718 C C . ASP A 1 101 ? 27.069 7.593 19.341 1.00 13.90 101 ASP A C 1
ATOM 719 O O . ASP A 1 101 ? 26.965 6.681 18.507 1.00 15.02 101 ASP A O 1
ATOM 724 N N . TYR A 1 102 ? 27.200 7.359 20.647 1.00 14.03 102 TYR A N 1
ATOM 725 C CA . TYR A 1 102 ? 27.107 6.027 21.238 1.00 13.76 102 TYR A CA 1
ATOM 726 C C . TYR A 1 102 ? 28.148 5.044 20.712 1.00 13.36 102 TYR A C 1
ATOM 727 O O . TYR A 1 102 ? 27.985 3.834 20.859 1.00 13.74 102 TYR A O 1
ATOM 736 N N . ASN A 1 103 ? 29.257 5.538 20.163 1.00 13.48 103 ASN A N 1
ATOM 737 C CA . ASN A 1 103 ? 30.300 4.659 19.653 1.00 12.90 103 ASN A CA 1
ATOM 738 C C . ASN A 1 103 ? 31.577 4.763 20.476 1.00 12.81 103 ASN A C 1
ATOM 739 O O . ASN A 1 103 ? 32.630 4.249 20.063 1.00 13.04 103 ASN A O 1
ATOM 744 N N . ASP A 1 104 ? 31.527 5.484 21.593 1.00 13.26 104 ASP A N 1
ATOM 745 C CA . ASP A 1 104 ? 32.772 5.849 22.270 1.00 13.06 104 ASP A CA 1
ATOM 746 C C . ASP A 1 104 ? 33.524 4.603 22.706 1.00 13.06 104 ASP A C 1
ATOM 747 O O . ASP A 1 104 ? 34.755 4.520 22.566 1.00 12.84 104 ASP A O 1
ATOM 752 N N . ALA A 1 105 ? 32.810 3.635 23.265 1.00 13.68 105 ALA A N 1
ATOM 753 C CA . ALA A 1 105 ? 33.239 2.247 23.261 1.00 13.21 105 ALA A CA 1
ATOM 754 C C . ALA A 1 105 ? 32.090 1.450 22.675 1.00 13.10 105 ALA A C 1
ATOM 755 O O . ALA A 1 105 ? 30.925 1.631 23.070 1.00 14.32 105 ALA A O 1
ATOM 757 N N . VAL A 1 106 ? 32.414 0.587 21.716 1.00 13.02 106 VAL A N 1
ATOM 758 C CA . VAL A 1 106 ? 31.475 -0.342 21.111 1.00 12.40 106 VAL A CA 1
ATOM 759 C C . VAL A 1 106 ? 31.923 -1.733 21.522 1.00 13.34 106 VAL A C 1
ATOM 760 O O . VAL A 1 106 ? 33.109 -2.050 21.407 1.00 13.73 106 VAL A O 1
ATOM 764 N N . VAL A 1 107 ? 31.018 -2.532 22.073 1.00 12.77 107 VAL A N 1
ATOM 765 C CA . VAL A 1 107 ? 31.362 -3.865 22.552 1.00 12.97 107 VAL A CA 1
ATOM 766 C C . VAL A 1 107 ? 30.495 -4.876 21.839 1.00 11.70 107 VAL A C 1
ATOM 767 O O . VAL A 1 107 ? 29.274 -4.700 21.758 1.00 12.77 107 VAL A O 1
ATOM 771 N N . VAL A 1 108 ? 31.115 -5.922 21.325 1.00 13.14 108 VAL A N 1
ATOM 772 C CA . VAL A 1 108 ? 30.417 -6.994 20.629 1.00 13.79 108 VAL A CA 1
ATOM 773 C C . VAL A 1 108 ? 30.720 -8.293 21.342 1.00 12.32 108 VAL A C 1
ATOM 774 O O . VAL A 1 108 ? 31.895 -8.649 21.518 1.00 13.04 108 VAL A O 1
ATOM 778 N N . ILE A 1 109 ? 29.675 -8.983 21.762 1.00 11.69 109 ILE A N 1
ATOM 779 C CA . ILE A 1 109 ? 29.755 -10.313 22.333 1.00 11.89 109 ILE A CA 1
ATOM 780 C C . ILE A 1 109 ? 29.155 -11.267 21.309 1.00 11.76 109 ILE A C 1
ATOM 781 O O . ILE A 1 109 ? 28.070 -11.005 20.771 1.00 13.05 109 ILE A O 1
ATOM 786 N N . ASN A 1 110 ? 29.831 -12.380 21.055 1.00 13.36 110 ASN A N 1
ATOM 787 C CA . ASN A 1 110 ? 29.335 -13.339 20.082 1.00 12.59 110 ASN A CA 1
ATOM 788 C C . ASN A 1 110 ? 29.489 -14.761 20.591 1.00 12.06 110 ASN A C 1
ATOM 789 O O . ASN A 1 110 ? 30.473 -15.087 21.256 1.00 13.10 110 ASN A O 1
ATOM 794 N N . TRP A 1 111 ? 28.492 -15.585 20.305 1.00 12.05 111 TRP A N 1
ATOM 795 C CA . TRP A 1 111 ? 28.526 -17.003 20.618 1.00 11.56 111 TRP A CA 1
ATOM 796 C C . TRP A 1 111 ? 27.558 -17.708 19.676 1.00 12.99 111 TRP A C 1
ATOM 797 O O . TRP A 1 111 ? 26.718 -17.052 19.051 1.00 13.02 111 TRP A O 1
ATOM 808 N N . PRO A 1 112 ? 27.681 -19.031 19.511 1.00 14.35 112 PRO A N 1
ATOM 809 C CA . PRO A 1 112 ? 28.715 -19.905 20.073 1.00 15.14 112 PRO A CA 1
ATOM 810 C C . PRO A 1 112 ? 30.038 -19.775 19.333 1.00 14.43 112 PRO A C 1
ATOM 811 O O . PRO A 1 112 ? 30.088 -19.180 18.250 1.00 14.16 112 PRO A O 1
ATOM 815 N N . LEU A 1 113 ? 31.098 -20.305 19.922 1.00 13.56 113 LEU A N 1
ATOM 816 C CA . LEU A 1 113 ? 32.416 -20.311 19.313 1.00 13.10 113 LEU A CA 1
ATOM 817 C C . LEU A 1 113 ? 32.747 -21.706 18.810 1.00 13.48 113 LEU A C 1
ATOM 818 O O . LEU A 1 113 ? 32.020 -22.674 19.049 1.00 16.17 113 LEU A O 1
ATOM 823 N N . GLY A 1 114 ? 33.885 -21.815 18.131 1.00 14.01 114 GLY A N 1
ATOM 824 C CA . GLY A 1 114 ? 34.381 -23.123 17.763 1.00 14.13 114 GLY A CA 1
ATOM 825 C C . GLY A 1 114 ? 33.963 -23.607 16.405 1.00 14.58 114 GLY A C 1
ATOM 826 O O . GLY A 1 114 ? 32.984 -23.136 15.815 1.00 14.38 114 GLY A O 1
ATOM 828 N N . ALA B 1 1 ? 17.061 -15.188 0.147 1.00 20.25 1 ALA B N 1
ATOM 829 C CA . ALA B 1 1 ? 17.271 -13.751 -0.002 1.00 19.58 1 ALA B CA 1
ATOM 830 C C . ALA B 1 1 ? 18.752 -13.421 0.034 1.00 18.79 1 ALA B C 1
ATOM 831 O O . ALA B 1 1 ? 19.530 -14.114 0.673 1.00 19.56 1 ALA B O 1
ATOM 833 N N . THR B 1 2 ? 19.109 -12.317 -0.611 1.00 16.96 2 THR B N 1
ATOM 834 C CA . THR B 1 2 ? 20.477 -11.841 -0.571 1.00 16.92 2 THR B CA 1
ATOM 835 C C . THR B 1 2 ? 20.856 -11.557 0.876 1.00 16.21 2 THR B C 1
ATOM 836 O O . THR B 1 2 ? 20.064 -11.022 1.660 1.00 16.18 2 THR B O 1
ATOM 840 N N . GLN B 1 3 ? 22.075 -11.935 1.237 1.00 14.85 3 GLN B N 1
ATOM 841 C CA . GLN B 1 3 ? 22.599 -11.701 2.576 1.00 14.55 3 GLN B CA 1
ATOM 842 C C . GLN B 1 3 ? 23.984 -11.083 2.447 1.00 14.48 3 GLN B C 1
ATOM 843 O O . GLN B 1 3 ? 24.647 -11.227 1.417 1.00 15.37 3 GLN B O 1
ATOM 849 N N . GLY B 1 4 ? 24.397 -10.349 3.477 1.00 13.65 4 GLY B N 1
ATOM 850 C CA . GLY B 1 4 ? 25.732 -9.762 3.480 1.00 13.55 4 GLY B CA 1
ATOM 851 C C . GLY B 1 4 ? 25.843 -8.474 2.697 1.00 13.28 4 GLY B C 1
ATOM 852 O O . GLY B 1 4 ? 26.954 -7.988 2.502 1.00 14.82 4 GLY B O 1
ATOM 853 N N . VAL B 1 5 ? 24.727 -7.908 2.236 1.00 13.30 5 VAL B N 1
ATOM 854 C CA . VAL B 1 5 ? 24.728 -6.635 1.522 1.00 14.00 5 VAL B CA 1
ATOM 855 C C . VAL B 1 5 ? 24.047 -5.575 2.378 1.00 13.93 5 VAL B C 1
ATOM 856 O O . VAL B 1 5 ? 22.938 -5.794 2.884 1.00 15.09 5 VAL B O 1
ATOM 860 N N . PHE B 1 6 ? 24.680 -4.418 2.511 1.00 14.13 6 PHE B N 1
ATOM 861 C CA . PHE B 1 6 ? 24.163 -3.362 3.369 1.00 13.44 6 PHE B CA 1
ATOM 862 C C . PHE B 1 6 ? 24.305 -2.007 2.703 1.00 15.14 6 PHE B C 1
ATOM 863 O O . PHE B 1 6 ? 25.351 -1.707 2.120 1.00 16.26 6 PHE B O 1
ATOM 871 N N . THR B 1 7 ? 23.270 -1.177 2.798 1.00 15.36 7 THR B N 1
ATOM 872 C CA . THR B 1 7 ? 23.364 0.189 2.304 1.00 15.68 7 THR B CA 1
ATOM 873 C C . THR B 1 7 ? 23.720 1.099 3.462 1.00 15.78 7 THR B C 1
ATOM 874 O O . THR B 1 7 ? 22.885 1.379 4.335 1.00 18.10 7 THR B O 1
ATOM 878 N N . LEU B 1 8 ? 24.968 1.511 3.491 1.00 14.56 8 LEU B N 1
ATOM 879 C CA . LEU B 1 8 ? 25.363 2.491 4.474 1.00 14.32 8 LEU B CA 1
ATOM 880 C C . LEU B 1 8 ? 25.073 3.876 3.927 1.00 15.05 8 LEU B C 1
ATOM 881 O O . LEU B 1 8 ? 24.860 4.047 2.723 1.00 15.23 8 LEU B O 1
ATOM 886 N N . PRO B 1 9 ? 25.064 4.894 4.772 1.00 16.55 9 PRO B N 1
ATOM 887 C CA . PRO B 1 9 ? 25.063 6.253 4.240 1.00 17.57 9 PRO B CA 1
ATOM 888 C C . PRO B 1 9 ? 26.290 6.445 3.371 1.00 17.22 9 PRO B C 1
ATOM 889 O O . PRO B 1 9 ? 27.351 5.879 3.632 1.00 17.42 9 PRO B O 1
ATOM 893 N N . ALA B 1 10 ? 26.146 7.258 2.329 1.00 16.20 10 ALA B N 1
ATOM 894 C CA . ALA B 1 10 ? 27.264 7.511 1.433 1.00 17.58 10 ALA B CA 1
ATOM 895 C C . ALA B 1 10 ? 28.393 8.211 2.178 1.00 18.22 10 ALA B C 1
ATOM 896 O O . ALA B 1 10 ? 28.175 8.919 3.163 1.00 18.58 10 ALA B O 1
ATOM 898 N N . ASN B 1 11 ? 29.615 7.970 1.714 1.00 19.10 11 ASN B N 1
ATOM 899 C CA . ASN B 1 11 ? 30.810 8.686 2.185 1.00 20.97 11 ASN B CA 1
ATOM 900 C C . ASN B 1 11 ? 31.005 8.601 3.688 1.00 20.74 11 ASN B C 1
ATOM 901 O O . ASN B 1 11 ? 31.350 9.583 4.341 1.00 21.95 11 ASN B O 1
ATOM 906 N N . THR B 1 12 ? 30.768 7.435 4.253 1.00 21.00 12 THR B N 1
ATOM 907 C CA . THR B 1 12 ? 30.816 7.282 5.698 1.00 20.53 12 THR B CA 1
ATOM 908 C C . THR B 1 12 ? 31.873 6.253 6.064 1.00 18.35 12 THR B C 1
ATOM 909 O O . THR B 1 12 ? 31.906 5.160 5.496 1.00 17.21 12 THR B O 1
ATOM 913 N N . ARG B 1 13 ? 32.736 6.615 6.997 1.00 16.88 13 ARG B N 1
ATOM 914 C CA . ARG B 1 13 ? 33.743 5.682 7.472 1.00 17.55 13 ARG B CA 1
ATOM 915 C C . ARG B 1 13 ? 33.087 4.636 8.355 1.00 15.43 13 ARG B C 1
ATOM 916 O O . ARG B 1 13 ? 32.201 4.939 9.167 1.00 15.91 13 ARG B O 1
ATOM 924 N N . PHE B 1 14 ? 33.498 3.386 8.171 1.00 13.54 14 PHE B N 1
ATOM 925 C CA . PHE B 1 14 ? 32.954 2.296 8.950 1.00 13.38 14 PHE B CA 1
ATOM 926 C C . PHE B 1 14 ? 34.068 1.334 9.305 1.00 12.75 14 PHE B C 1
ATOM 927 O O . PHE B 1 14 ? 35.103 1.252 8.618 1.00 13.51 14 PHE B O 1
ATOM 935 N N . GLY B 1 15 ? 33.852 0.595 10.386 1.00 12.86 15 GLY B N 1
ATOM 936 C CA . GLY B 1 15 ? 34.757 -0.466 10.781 1.00 13.26 15 GLY B CA 1
ATOM 937 C C . GLY B 1 15 ? 34.231 -1.788 10.273 1.00 12.78 15 GLY B C 1
ATOM 938 O O . GLY B 1 15 ? 33.023 -2.006 10.236 1.00 13.36 15 GLY B O 1
ATOM 939 N N . VAL B 1 16 ? 35.135 -2.671 9.874 1.00 12.86 16 VAL B N 1
ATOM 940 C CA . VAL B 1 16 ? 34.786 -4.035 9.545 1.00 12.70 16 VAL B CA 1
ATOM 941 C C . VAL B 1 16 ? 35.789 -4.941 10.232 1.00 12.12 16 VAL B C 1
ATOM 942 O O . VAL B 1 16 ? 36.998 -4.709 10.146 1.00 13.58 16 VAL B O 1
ATOM 946 N N . THR B 1 17 ? 35.293 -5.948 10.945 1.00 12.01 17 THR B N 1
ATOM 947 C CA . THR B 1 17 ? 36.094 -6.850 11.745 1.00 12.38 17 THR B CA 1
ATOM 948 C C . THR B 1 17 ? 35.573 -8.255 11.548 1.00 12.26 17 THR B C 1
ATOM 949 O O . THR B 1 17 ? 34.359 -8.467 11.542 1.00 12.57 17 THR B O 1
ATOM 953 N N . ALA B 1 18 ? 36.479 -9.210 11.392 1.00 13.34 18 ALA B N 1
ATOM 954 C CA . ALA B 1 18 ? 36.082 -10.587 11.172 1.00 13.30 18 ALA B CA 1
ATOM 955 C C . ALA B 1 18 ? 36.731 -11.493 12.194 1.00 12.29 18 ALA B C 1
ATOM 956 O O . ALA B 1 18 ? 37.908 -11.313 12.543 1.00 12.99 18 ALA B O 1
ATOM 958 N N . PHE B 1 19 ? 35.980 -12.507 12.602 1.00 13.27 19 PHE B N 1
ATOM 959 C CA . PHE B 1 19 ? 36.392 -13.520 13.560 1.00 13.16 19 PHE B CA 1
ATOM 960 C C . PHE B 1 19 ? 36.223 -14.881 12.901 1.00 13.53 19 PHE B C 1
ATOM 961 O O . PHE B 1 19 ? 35.299 -15.078 12.112 1.00 14.39 19 PHE B O 1
ATOM 969 N N . ALA B 1 20 ? 37.088 -15.833 13.241 1.00 13.37 20 ALA B N 1
ATOM 970 C CA . ALA B 1 20 ? 37.011 -17.172 12.667 1.00 13.13 20 ALA B CA 1
ATOM 971 C C . ALA B 1 20 ? 36.731 -18.229 13.733 1.00 13.55 20 ALA B C 1
ATOM 972 O O . ALA B 1 20 ? 37.272 -18.170 14.841 1.00 13.97 20 ALA B O 1
ATOM 974 N N . ASN B 1 21 ? 35.875 -19.209 13.388 1.00 13.40 21 ASN B N 1
ATOM 975 C CA . ASN B 1 21 ? 35.551 -20.341 14.263 1.00 13.93 21 ASN B CA 1
ATOM 976 C C . ASN B 1 21 ? 35.304 -21.582 13.411 1.00 13.47 21 ASN B C 1
ATOM 977 O O . ASN B 1 21 ? 34.162 -21.997 13.228 1.00 13.22 21 ASN B O 1
ATOM 982 N N . SER B 1 22 ? 36.371 -22.147 12.866 1.00 14.71 22 SER B N 1
ATOM 983 C CA . SER B 1 22 ? 36.239 -23.262 11.945 1.00 15.06 22 SER B CA 1
ATOM 984 C C . SER B 1 22 ? 37.603 -23.869 11.704 1.00 15.27 22 SER B C 1
ATOM 985 O O . SER B 1 22 ? 38.626 -23.190 11.774 1.00 15.83 22 SER B O 1
ATOM 988 N N . SER B 1 23 ? 37.602 -25.149 11.344 1.00 16.48 23 SER B N 1
ATOM 989 C CA . SER B 1 23 ? 38.827 -25.753 10.850 1.00 18.38 23 SER B CA 1
ATOM 990 C C . SER B 1 23 ? 39.214 -25.230 9.480 1.00 17.49 23 SER B C 1
ATOM 991 O O . SER B 1 23 ? 40.387 -25.314 9.121 1.00 18.88 23 SER B O 1
ATOM 994 N N . GLY B 1 24 ? 38.267 -24.698 8.708 1.00 17.11 24 GLY B N 1
ATOM 995 C CA . GLY B 1 24 ? 38.599 -24.187 7.384 1.00 16.60 24 GLY B CA 1
ATOM 996 C C . GLY B 1 24 ? 39.158 -22.773 7.463 1.00 16.58 24 GLY B C 1
ATOM 997 O O . GLY B 1 24 ? 38.733 -21.956 8.277 1.00 16.75 24 GLY B O 1
ATOM 998 N N . THR B 1 25 ? 40.164 -22.498 6.636 1.00 16.76 25 THR B N 1
ATOM 999 C CA . THR B 1 25 ? 40.699 -21.143 6.562 1.00 16.86 25 THR B CA 1
ATOM 1000 C C . THR B 1 25 ? 39.666 -20.244 5.903 1.00 16.85 25 THR B C 1
ATOM 1001 O O . THR B 1 25 ? 39.155 -20.561 4.825 1.00 15.96 25 THR B O 1
ATOM 1005 N N . GLN B 1 26 ? 39.335 -19.145 6.571 1.00 15.54 26 GLN B N 1
ATOM 1006 C CA . GLN B 1 26 ? 38.289 -18.239 6.107 1.00 15.12 26 GLN B CA 1
ATOM 1007 C C . GLN B 1 26 ? 38.884 -17.108 5.297 1.00 14.81 26 GLN B C 1
ATOM 1008 O O . GLN B 1 26 ? 39.935 -16.564 5.643 1.00 15.96 26 GLN B O 1
ATOM 1014 N N . THR B 1 27 ? 38.205 -16.750 4.218 1.00 14.80 27 THR B N 1
ATOM 1015 C CA . THR B 1 27 ? 38.565 -15.586 3.425 1.00 14.80 27 THR B CA 1
ATOM 1016 C C . THR B 1 27 ? 37.354 -14.670 3.427 1.00 13.61 27 THR B C 1
ATOM 1017 O O . THR B 1 27 ? 36.269 -15.060 2.992 1.00 15.07 27 THR B O 1
ATOM 1021 N N . VAL B 1 28 ? 37.533 -13.460 3.922 1.00 14.02 28 VAL B N 1
ATOM 1022 C CA . VAL B 1 28 ? 36.452 -12.488 4.001 1.00 13.63 28 VAL B CA 1
ATOM 1023 C C . VAL B 1 28 ? 36.783 -11.354 3.046 1.00 14.53 28 VAL B C 1
ATOM 1024 O O . VAL B 1 28 ? 37.793 -10.666 3.225 1.00 15.11 28 VAL B O 1
ATOM 1028 N N . ASN B 1 29 ? 35.951 -11.176 2.023 1.00 14.19 29 ASN B N 1
ATOM 1029 C CA . ASN B 1 29 ? 36.106 -10.076 1.083 1.00 15.13 29 ASN B CA 1
ATOM 1030 C C . ASN B 1 29 ? 35.066 -9.011 1.382 1.00 13.98 29 ASN B C 1
ATOM 1031 O O . ASN B 1 29 ? 33.883 -9.326 1.528 1.00 15.01 29 ASN B O 1
ATOM 1036 N N . VAL B 1 30 ? 35.502 -7.760 1.466 1.00 13.31 30 VAL B N 1
ATOM 1037 C CA . VAL B 1 30 ? 34.618 -6.628 1.697 1.00 14.32 30 VAL B CA 1
ATOM 1038 C C . VAL B 1 30 ? 34.628 -5.791 0.436 1.00 15.20 30 VAL B C 1
ATOM 1039 O O . VAL B 1 30 ? 35.676 -5.275 0.029 1.00 15.98 30 VAL B O 1
ATOM 1043 N N . LEU B 1 31 ? 33.471 -5.677 -0.193 1.00 14.31 31 LEU B N 1
ATOM 1044 C CA . LEU B 1 31 ? 33.332 -4.908 -1.420 1.00 17.62 31 LEU B CA 1
ATOM 1045 C C . LEU B 1 31 ? 32.638 -3.591 -1.114 1.00 16.60 31 LEU B C 1
ATOM 1046 O O . LEU B 1 31 ? 31.673 -3.555 -0.351 1.00 17.44 31 LEU B O 1
ATOM 1051 N N . VAL B 1 32 ? 33.118 -2.516 -1.713 1.00 15.52 32 VAL B N 1
ATOM 1052 C CA . VAL B 1 32 ? 32.461 -1.213 -1.628 1.00 17.36 32 VAL B CA 1
ATOM 1053 C C . VAL B 1 32 ? 32.133 -0.804 -3.047 1.00 19.21 32 VAL B C 1
ATOM 1054 O O . VAL B 1 32 ? 33.025 -0.765 -3.902 1.00 19.07 32 VAL B O 1
ATOM 1058 N N . ASN B 1 33 ? 30.851 -0.540 -3.320 1.00 21.07 33 ASN B N 1
ATOM 1059 C CA . ASN B 1 33 ? 30.436 -0.195 -4.679 1.00 24.83 33 ASN B CA 1
ATOM 1060 C C . ASN B 1 33 ? 30.930 -1.256 -5.660 1.00 25.33 33 ASN B C 1
ATOM 1061 O O . ASN B 1 33 ? 31.443 -0.950 -6.736 1.00 25.92 33 ASN B O 1
ATOM 1066 N N . ASN B 1 34 ? 30.823 -2.519 -5.254 1.00 24.37 34 ASN B N 1
ATOM 1067 C CA . ASN B 1 34 ? 31.076 -3.678 -6.109 1.00 25.50 34 ASN B CA 1
ATOM 1068 C C . ASN B 1 34 ? 32.549 -3.882 -6.460 1.00 25.02 34 ASN B C 1
ATOM 1069 O O . ASN B 1 34 ? 32.855 -4.589 -7.429 1.00 27.78 34 ASN B O 1
ATOM 1074 N N . GLU B 1 35 ? 33.470 -3.282 -5.708 1.00 22.81 35 GLU B N 1
ATOM 1075 C CA . GLU B 1 35 ? 34.904 -3.448 -5.913 1.00 22.97 35 GLU B CA 1
ATOM 1076 C C . GLU B 1 35 ? 35.563 -3.829 -4.594 1.00 20.11 35 GLU B C 1
ATOM 1077 O O . GLU B 1 35 ? 35.206 -3.304 -3.532 1.00 19.29 35 GLU B O 1
ATOM 1083 N N . THR B 1 36 ? 36.516 -4.754 -4.653 1.00 20.30 36 THR B N 1
ATOM 1084 C CA . THR B 1 36 ? 37.134 -5.234 -3.425 1.00 20.71 36 THR B CA 1
ATOM 1085 C C . THR B 1 36 ? 37.851 -4.097 -2.717 1.00 19.44 36 THR B C 1
ATOM 1086 O O . THR B 1 36 ? 38.679 -3.400 -3.307 1.00 21.72 36 THR B O 1
ATOM 1090 N N . ALA B 1 37 ? 37.500 -3.886 -1.456 1.00 16.57 37 ALA B N 1
ATOM 1091 C CA . ALA B 1 37 ? 38.138 -2.860 -0.655 1.00 17.70 37 ALA B CA 1
ATOM 1092 C C . ALA B 1 37 ? 39.027 -3.422 0.442 1.00 17.22 37 ALA B C 1
ATOM 1093 O O . ALA B 1 37 ? 39.949 -2.732 0.879 1.00 18.24 37 ALA B O 1
ATOM 1095 N N . ALA B 1 38 ? 38.781 -4.651 0.889 1.00 15.69 38 ALA B N 1
ATOM 1096 C CA . ALA B 1 38 ? 39.610 -5.288 1.894 1.00 16.37 38 ALA B CA 1
ATOM 1097 C C . ALA B 1 38 ? 39.385 -6.785 1.798 1.00 15.39 38 ALA B C 1
ATOM 1098 O O . ALA B 1 38 ? 38.290 -7.244 1.450 1.00 15.10 38 ALA B O 1
ATOM 1100 N N . THR B 1 39 ? 40.426 -7.534 2.145 1.00 15.40 39 THR B N 1
ATOM 1101 C CA . THR B 1 39 ? 40.336 -8.980 2.198 1.00 15.00 39 THR B CA 1
ATOM 1102 C C . THR B 1 39 ? 41.070 -9.442 3.442 1.00 15.43 39 THR B C 1
ATOM 1103 O O . THR B 1 39 ? 42.223 -9.050 3.656 1.00 16.80 39 THR B O 1
ATOM 1107 N N . PHE B 1 40 ? 40.405 -10.257 4.255 1.00 14.75 40 PHE B N 1
ATOM 1108 C CA . PHE B 1 40 ? 40.991 -10.832 5.456 1.00 15.76 40 PHE B CA 1
ATOM 1109 C C . PHE B 1 40 ? 41.032 -12.341 5.298 1.00 16.17 40 PHE B C 1
ATOM 1110 O O . PHE B 1 40 ? 40.118 -12.932 4.741 1.00 17.10 40 PHE B O 1
ATOM 1118 N N . SER B 1 41 ? 42.081 -12.973 5.792 1.00 14.93 41 SER B N 1
ATOM 1119 C CA . SER B 1 41 ? 42.161 -14.419 5.755 1.00 15.60 41 SER B CA 1
ATOM 1120 C C . SER B 1 41 ? 42.720 -14.889 7.080 1.00 15.89 41 SER B C 1
ATOM 1121 O O . SER B 1 41 ? 43.611 -14.241 7.652 1.00 16.08 41 SER B O 1
ATOM 1124 N N . GLY B 1 42 ? 42.239 -16.046 7.524 1.00 15.37 42 GLY B N 1
ATOM 1125 C CA . GLY B 1 42 ? 42.836 -16.668 8.688 1.00 16.44 42 GLY B CA 1
ATOM 1126 C C . GLY B 1 42 ? 42.066 -17.894 9.117 1.00 15.62 42 GLY B C 1
ATOM 1127 O O . GLY B 1 42 ? 40.944 -18.149 8.673 1.00 16.40 42 GLY B O 1
ATOM 1128 N N . GLN B 1 43 ? 42.663 -18.611 10.060 1.00 16.69 43 GLN B N 1
ATOM 1129 C CA . GLN B 1 43 ? 42.104 -19.851 10.581 1.00 16.62 43 GLN B CA 1
ATOM 1130 C C . GLN B 1 43 ? 42.163 -19.844 12.100 1.00 16.13 43 GLN B C 1
ATOM 1131 O O . GLN B 1 43 ? 43.241 -19.677 12.677 1.00 18.38 43 GLN B O 1
ATOM 1137 N N . SER B 1 44 ? 41.015 -20.052 12.736 1.00 15.14 44 SER B N 1
ATOM 1138 C CA . SER B 1 44 ? 40.934 -20.180 14.183 1.00 14.87 44 SER B CA 1
ATOM 1139 C C . SER B 1 44 ? 39.675 -20.960 14.502 1.00 14.19 44 SER B C 1
ATOM 1140 O O . SER B 1 44 ? 38.659 -20.809 13.819 1.00 15.73 44 SER B O 1
ATOM 1143 N N . THR B 1 45 ? 39.724 -21.750 15.577 1.00 15.07 45 THR B N 1
ATOM 1144 C CA . THR B 1 45 ? 38.510 -22.275 16.190 1.00 15.36 45 THR B CA 1
ATOM 1145 C C . THR B 1 45 ? 38.236 -21.609 17.527 1.00 16.31 45 THR B C 1
ATOM 1146 O O . THR B 1 45 ? 37.491 -22.151 18.351 1.00 18.53 45 THR B O 1
ATOM 1150 N N . ASN B 1 46 ? 38.859 -20.461 17.774 1.00 15.74 46 ASN B N 1
ATOM 1151 C CA . ASN B 1 46 ? 38.764 -19.791 19.065 1.00 16.84 46 ASN B CA 1
ATOM 1152 C C . ASN B 1 46 ? 38.461 -18.316 18.901 1.00 15.72 46 ASN B C 1
ATOM 1153 O O . ASN B 1 46 ? 38.865 -17.502 19.732 1.00 15.69 46 ASN B O 1
ATOM 1158 N N . ASN B 1 47 ? 37.701 -17.959 17.859 1.00 13.42 47 ASN B N 1
ATOM 1159 C CA . ASN B 1 47 ? 37.201 -16.599 17.685 1.00 14.10 47 ASN B CA 1
ATOM 1160 C C . ASN B 1 47 ? 38.300 -15.584 17.442 1.00 13.06 47 ASN B C 1
ATOM 1161 O O . ASN B 1 47 ? 38.098 -14.397 17.695 1.00 14.08 47 ASN B O 1
ATOM 1166 N N . ALA B 1 48 ? 39.457 -16.003 16.928 1.00 14.09 48 ALA B N 1
ATOM 1167 C CA . ALA B 1 48 ? 40.506 -15.030 16.656 1.00 15.05 48 ALA B CA 1
ATOM 1168 C C . ALA B 1 48 ? 40.043 -13.989 15.644 1.00 14.17 48 ALA B C 1
ATOM 1169 O O . ALA B 1 48 ? 39.295 -14.281 14.704 1.00 13.99 48 ALA B O 1
ATOM 1171 N N . VAL B 1 49 ? 40.477 -12.754 15.867 1.00 14.30 49 VAL B N 1
ATOM 1172 C CA . VAL B 1 49 ? 40.254 -11.688 14.902 1.00 14.02 49 VAL B CA 1
ATOM 1173 C C . VAL B 1 49 ? 41.152 -11.937 13.700 1.00 14.08 49 VAL B C 1
ATOM 1174 O O . VAL B 1 49 ? 42.388 -11.954 13.822 1.00 15.82 49 VAL B O 1
ATOM 1178 N N . ILE B 1 50 ? 40.550 -12.175 12.538 1.00 13.93 50 ILE B N 1
ATOM 1179 C CA . ILE B 1 50 ? 41.344 -12.390 11.323 1.00 13.88 50 ILE B CA 1
ATOM 1180 C C . ILE B 1 50 ? 41.524 -11.113 10.523 1.00 14.40 50 ILE B C 1
ATOM 1181 O O . ILE B 1 50 ? 42.289 -11.097 9.546 1.00 14.55 50 ILE B O 1
ATOM 1186 N N . GLY B 1 51 ? 40.866 -10.039 10.913 1.00 14.42 51 GLY B N 1
ATOM 1187 C CA . GLY B 1 51 ? 41.078 -8.773 10.271 1.00 14.25 51 GLY B CA 1
ATOM 1188 C C . GLY B 1 51 ? 40.236 -7.705 10.921 1.00 14.62 51 GLY B C 1
ATOM 1189 O O . GLY B 1 51 ? 39.127 -7.980 11.380 1.00 14.21 51 GLY B O 1
ATOM 1190 N N . THR B 1 52 ? 40.740 -6.485 10.951 1.00 14.62 52 THR B N 1
ATOM 1191 C CA . THR B 1 52 ? 39.947 -5.330 11.320 1.00 14.68 52 THR B CA 1
ATOM 1192 C C . THR B 1 52 ? 40.473 -4.152 10.514 1.00 14.68 52 THR B C 1
ATOM 1193 O O . THR B 1 52 ? 41.690 -4.004 10.354 1.00 15.58 52 THR B O 1
ATOM 1197 N N . GLN B 1 53 ? 39.570 -3.334 9.991 1.00 14.21 53 GLN B N 1
ATOM 1198 C CA . GLN B 1 53 ? 39.998 -2.247 9.124 1.00 13.99 53 GLN B CA 1
ATOM 1199 C C . GLN B 1 53 ? 38.931 -1.169 9.124 1.00 13.36 53 GLN B C 1
ATOM 1200 O O . GLN B 1 53 ? 37.748 -1.454 9.328 1.00 14.51 53 GLN B O 1
ATOM 1206 N N . VAL B 1 54 ? 39.341 0.059 8.849 1.00 14.23 54 VAL B N 1
ATOM 1207 C CA . VAL B 1 54 ? 38.419 1.165 8.625 1.00 15.21 54 VAL B CA 1
ATOM 1208 C C . VAL B 1 54 ? 38.353 1.431 7.132 1.00 14.65 54 VAL B C 1
ATOM 1209 O O . VAL B 1 54 ? 39.394 1.581 6.477 1.00 15.53 54 VAL B O 1
ATOM 1213 N N . LEU B 1 55 ? 37.135 1.502 6.596 1.00 13.87 55 LEU B N 1
ATOM 1214 C CA . LEU B 1 55 ? 36.906 1.758 5.185 1.00 15.62 55 LEU B CA 1
ATOM 1215 C C . LEU B 1 55 ? 35.934 2.913 5.055 1.00 16.54 55 LEU B C 1
ATOM 1216 O O . LEU B 1 55 ? 35.327 3.342 6.037 1.00 16.40 55 LEU B O 1
ATOM 1221 N N . ASN B 1 56 ? 35.792 3.414 3.834 1.00 16.98 56 ASN B N 1
ATOM 1222 C CA . ASN B 1 56 ? 34.830 4.444 3.516 1.00 18.55 56 ASN B CA 1
ATOM 1223 C C . ASN B 1 56 ? 33.775 3.810 2.621 1.00 17.70 56 ASN B C 1
ATOM 1224 O O . ASN B 1 56 ? 34.104 3.085 1.681 1.00 18.97 56 ASN B O 1
ATOM 1229 N N . SER B 1 57 ? 32.498 4.032 2.946 1.00 17.61 57 SER B N 1
ATOM 1230 C CA . SER B 1 57 ? 31.401 3.445 2.178 1.00 17.42 57 SER B CA 1
ATOM 1231 C C . SER B 1 57 ? 31.268 4.045 0.790 1.00 19.99 57 SER B C 1
ATOM 1232 O O . SER B 1 57 ? 30.500 3.521 -0.025 1.00 18.55 57 SER B O 1
ATOM 1235 N N . GLY B 1 58 ? 31.958 5.151 0.522 1.00 19.78 58 GLY B N 1
ATOM 1236 C CA . GLY B 1 58 ? 32.046 5.765 -0.783 1.00 20.15 58 GLY B CA 1
ATOM 1237 C C . GLY B 1 58 ? 30.726 6.356 -1.278 1.00 19.58 58 GLY B C 1
ATOM 1238 O O . GLY B 1 58 ? 29.745 6.557 -0.548 1.00 19.92 58 GLY B O 1
ATOM 1239 N N . SER B 1 59 ? 30.704 6.601 -2.585 1.00 20.60 59 SER B N 1
ATOM 1240 C CA . SER B 1 59 ? 29.618 7.353 -3.199 1.00 20.15 59 SER B CA 1
ATOM 1241 C C . SER B 1 59 ? 28.277 6.626 -3.115 1.00 18.88 59 SER B C 1
ATOM 1242 O O . SER B 1 59 ? 27.230 7.271 -2.976 1.00 19.33 59 SER B O 1
ATOM 1245 N N . SER B 1 60 ? 28.274 5.296 -3.203 1.00 17.69 60 SER B N 1
ATOM 1246 C CA . SER B 1 60 ? 27.028 4.536 -3.222 1.00 17.38 60 SER B CA 1
ATOM 1247 C C . SER B 1 60 ? 26.578 4.106 -1.830 1.00 15.52 60 SER B C 1
ATOM 1248 O O . SER B 1 60 ? 25.371 3.895 -1.616 1.00 15.53 60 SER B O 1
ATOM 1251 N N . GLY B 1 61 ? 27.502 4.003 -0.885 1.00 16.54 61 GLY B N 1
ATOM 1252 C CA . GLY B 1 61 ? 27.184 3.402 0.389 1.00 14.57 61 GLY B CA 1
ATOM 1253 C C . GLY B 1 61 ? 27.002 1.902 0.373 1.00 13.84 61 GLY B C 1
ATOM 1254 O O . GLY B 1 61 ? 26.811 1.313 1.442 1.00 14.96 61 GLY B O 1
ATOM 1255 N N . LYS B 1 62 ? 27.085 1.254 -0.786 1.00 14.21 62 LYS B N 1
ATOM 1256 C CA . LYS B 1 62 ? 26.846 -0.181 -0.857 1.00 15.08 62 LYS B CA 1
ATOM 1257 C C . LYS B 1 62 ? 28.068 -0.937 -0.358 1.00 14.75 62 LYS B C 1
ATOM 1258 O O . LYS B 1 62 ? 29.158 -0.818 -0.933 1.00 15.96 62 LYS B O 1
ATOM 1264 N N . VAL B 1 63 ? 27.894 -1.734 0.694 1.00 14.07 63 VAL B N 1
ATOM 1265 C CA . VAL B 1 63 ? 28.960 -2.573 1.235 1.00 15.55 63 VAL B CA 1
ATOM 1266 C C . VAL B 1 63 ? 28.487 -4.020 1.192 1.00 15.02 63 VAL B C 1
ATOM 1267 O O . VAL B 1 63 ? 27.373 -4.326 1.636 1.00 16.28 63 VAL B O 1
ATOM 1271 N N . GLN B 1 64 ? 29.314 -4.903 0.641 1.00 14.71 64 GLN B N 1
ATOM 1272 C CA . GLN B 1 64 ? 28.991 -6.315 0.553 1.00 14.0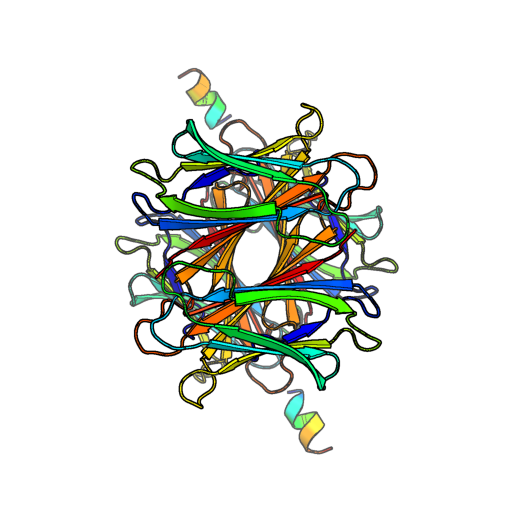8 64 GLN B CA 1
ATOM 1273 C C . GLN B 1 64 ? 30.082 -7.151 1.192 1.00 13.12 64 GLN B C 1
ATOM 1274 O O . GLN B 1 64 ? 31.270 -6.943 0.927 1.00 14.88 64 GLN B O 1
ATOM 1280 N N . VAL B 1 65 ? 29.682 -8.111 2.016 1.00 13.14 65 VAL B N 1
ATOM 1281 C CA . VAL B 1 65 ? 30.604 -9.036 2.662 1.00 13.88 65 VAL B CA 1
ATOM 1282 C C . VAL B 1 65 ? 30.453 -10.389 1.991 1.00 13.86 65 VAL B C 1
ATOM 1283 O O . VAL B 1 65 ? 29.332 -10.904 1.878 1.00 14.66 65 VAL B O 1
ATOM 1287 N N . GLN B 1 66 ? 31.562 -10.945 1.501 1.00 15.27 66 GLN B N 1
ATOM 1288 C CA . GLN B 1 66 ? 31.568 -12.289 0.947 1.00 15.68 66 GLN B CA 1
ATOM 1289 C C . GLN B 1 66 ? 32.506 -13.123 1.796 1.00 14.66 66 GLN B C 1
ATOM 1290 O O . GLN B 1 66 ? 33.571 -12.650 2.182 1.00 16.41 66 GLN B O 1
ATOM 1296 N N . VAL B 1 67 ? 32.134 -14.366 2.060 1.00 14.30 67 VAL B N 1
ATOM 1297 C CA . VAL B 1 67 ? 32.964 -15.276 2.837 1.00 14.50 67 VAL B CA 1
ATOM 1298 C C . VAL B 1 67 ? 33.137 -16.540 2.030 1.00 14.40 67 VAL B C 1
ATOM 1299 O O . VAL B 1 67 ? 32.154 -17.094 1.533 1.00 15.59 67 VAL B O 1
ATOM 1303 N N . SER B 1 68 ? 34.375 -17.005 1.920 1.00 14.14 68 SER B N 1
ATOM 1304 C CA . SER B 1 68 ? 34.630 -18.241 1.222 1.00 14.48 68 SER B CA 1
ATOM 1305 C C . SER B 1 68 ? 35.711 -19.001 1.960 1.00 15.50 68 SER B C 1
ATOM 1306 O O . SER B 1 68 ? 36.457 -18.441 2.763 1.00 17.00 68 SER B O 1
ATOM 1309 N N . VAL B 1 69 ? 35.751 -20.302 1.710 1.00 15.36 69 VAL B N 1
ATOM 1310 C CA . VAL B 1 69 ? 36.798 -21.171 2.216 1.00 15.41 69 VAL B CA 1
ATOM 1311 C C . VAL B 1 69 ? 37.435 -21.782 0.985 1.00 15.57 69 VAL B C 1
ATOM 1312 O O . VAL B 1 69 ? 36.796 -22.559 0.270 1.00 16.21 69 VAL B O 1
ATOM 1316 N N . ASN B 1 70 ? 38.677 -21.407 0.710 1.00 16.09 70 ASN B N 1
ATOM 1317 C CA . ASN B 1 70 ? 39.366 -21.856 -0.493 1.00 16.84 70 ASN B CA 1
ATOM 1318 C C . ASN B 1 70 ? 38.491 -21.660 -1.726 1.00 17.47 70 ASN B C 1
ATOM 1319 O O . ASN B 1 70 ? 38.331 -22.547 -2.563 1.00 17.48 70 ASN B O 1
ATOM 1324 N N . GLY B 1 71 ? 37.940 -20.463 -1.837 1.00 17.34 71 GLY B N 1
ATOM 1325 C CA . GLY B 1 71 ? 37.185 -20.068 -2.994 1.00 17.35 71 GLY B CA 1
ATOM 1326 C C . GLY B 1 71 ? 35.755 -20.531 -3.016 1.00 16.85 71 GLY B C 1
ATOM 1327 O O . GLY B 1 71 ? 35.009 -20.086 -3.881 1.00 17.82 71 GLY B O 1
ATOM 1328 N N . ARG B 1 72 ? 35.343 -21.411 -2.104 1.00 16.26 72 ARG B N 1
ATOM 1329 C CA . ARG B 1 72 ? 33.960 -21.869 -2.093 1.00 15.69 72 ARG B CA 1
ATOM 1330 C C . ARG B 1 72 ? 33.137 -20.920 -1.239 1.00 14.54 72 ARG B C 1
ATOM 1331 O O . ARG B 1 72 ? 33.389 -20.816 -0.034 1.00 14.75 72 ARG B O 1
ATOM 1339 N N . PRO B 1 73 ? 32.098 -20.286 -1.777 1.00 14.76 73 PRO B N 1
ATOM 1340 C CA . PRO B 1 73 ? 31.303 -19.366 -0.956 1.00 14.32 73 PRO B CA 1
ATOM 1341 C C . PRO B 1 73 ? 30.583 -20.114 0.151 1.00 14.35 73 PRO B C 1
ATOM 1342 O O . PRO B 1 73 ? 30.002 -21.180 -0.069 1.00 15.09 73 PRO B O 1
ATOM 1346 N N . SER B 1 74 ? 30.644 -19.543 1.346 1.00 14.17 74 SER B N 1
ATOM 1347 C CA . SER B 1 74 ? 29.899 -20.053 2.474 1.00 14.68 74 SER B CA 1
ATOM 1348 C C . SER B 1 74 ? 28.472 -19.535 2.382 1.00 15.89 74 SER B C 1
ATOM 1349 O O . SER B 1 74 ? 28.201 -18.516 1.743 1.00 16.97 74 SER B O 1
ATOM 1352 N N . ASP B 1 75 ? 27.562 -20.235 3.047 1.00 15.13 75 ASP B N 1
ATOM 1353 C CA . ASP B 1 75 ? 26.219 -19.702 3.206 1.00 14.67 75 ASP B CA 1
ATOM 1354 C C . ASP B 1 75 ? 26.235 -18.554 4.215 1.00 14.70 75 ASP B C 1
ATOM 1355 O O . ASP B 1 75 ? 26.806 -18.684 5.297 1.00 15.49 75 ASP B O 1
ATOM 1360 N N . LEU B 1 76 ? 25.586 -17.442 3.881 1.00 13.72 76 LEU B N 1
ATOM 1361 C CA . LEU B 1 76 ? 25.607 -16.251 4.716 1.00 13.34 76 LEU B CA 1
ATOM 1362 C C . LEU B 1 76 ? 24.266 -15.992 5.395 1.00 13.53 76 LEU B C 1
ATOM 1363 O O . LEU B 1 76 ? 23.178 -16.275 4.855 1.00 15.52 76 LEU B O 1
ATOM 1368 N N . VAL B 1 77 ? 24.350 -15.382 6.579 1.00 13.42 77 VAL B N 1
ATOM 1369 C CA . VAL B 1 77 ? 23.186 -14.815 7.258 1.00 13.37 77 VAL B CA 1
ATOM 1370 C C . VAL B 1 77 ? 23.582 -13.425 7.722 1.00 13.34 77 VAL B C 1
ATOM 1371 O O . VAL B 1 77 ? 24.746 -13.179 8.033 1.00 13.49 77 VAL B O 1
ATOM 1375 N N . SER B 1 78 ? 22.632 -12.502 7.730 1.00 12.88 78 SER B N 1
ATOM 1376 C CA . SER B 1 78 ? 22.985 -11.132 8.060 1.00 13.47 78 SER B CA 1
ATOM 1377 C C . SER B 1 78 ? 21.754 -10.369 8.523 1.00 12.49 78 SER B C 1
ATOM 1378 O O . SER B 1 78 ? 20.606 -10.754 8.249 1.00 13.50 78 SER B O 1
ATOM 1381 N N . ALA B 1 79 ? 22.009 -9.246 9.196 1.00 12.90 79 ALA B N 1
ATOM 1382 C CA . ALA B 1 79 ? 20.983 -8.269 9.547 1.00 14.04 79 ALA B CA 1
ATOM 1383 C C . ALA B 1 79 ? 21.697 -6.984 9.919 1.00 12.22 79 ALA B C 1
ATOM 1384 O O . ALA B 1 79 ? 22.891 -6.998 10.235 1.00 12.70 79 ALA B O 1
ATOM 1386 N N . GLN B 1 80 ? 20.953 -5.882 9.915 1.00 13.48 80 GLN B N 1
ATOM 1387 C CA . GLN B 1 80 ? 21.414 -4.598 10.412 1.00 13.27 80 GLN B CA 1
ATOM 1388 C C . GLN B 1 80 ? 20.570 -4.217 11.615 1.00 13.09 80 GLN B C 1
ATOM 1389 O O . GLN B 1 80 ? 19.348 -4.399 11.609 1.00 13.63 80 GLN B O 1
ATOM 1395 N N . VAL B 1 81 ? 21.222 -3.728 12.665 1.00 13.47 81 VAL B N 1
ATOM 1396 C CA . VAL B 1 81 ? 20.540 -3.271 13.867 1.00 14.55 81 VAL B CA 1
ATOM 1397 C C . VAL B 1 81 ? 21.014 -1.864 14.164 1.00 13.86 81 VAL B C 1
ATOM 1398 O O . VAL B 1 81 ? 22.213 -1.577 14.073 1.00 13.72 81 VAL B O 1
ATOM 1402 N N . ILE B 1 82 ? 20.083 -1.005 14.545 1.00 13.22 82 ILE B N 1
ATOM 1403 C CA . ILE B 1 82 ? 20.352 0.379 14.886 1.00 12.91 82 ILE B CA 1
ATOM 1404 C C . ILE B 1 82 ? 19.876 0.622 16.310 1.00 12.87 82 ILE B C 1
ATOM 1405 O O . ILE B 1 82 ? 18.703 0.389 16.626 1.00 13.92 82 ILE B O 1
ATOM 1410 N N . LEU B 1 83 ? 20.785 1.091 17.158 1.00 13.82 83 LEU B N 1
ATOM 1411 C CA . LEU B 1 83 ? 20.499 1.391 18.555 1.00 12.98 83 LEU B CA 1
ATOM 1412 C C . LEU B 1 83 ? 20.435 2.900 18.748 1.00 13.47 83 LEU B C 1
ATOM 1413 O O . LEU B 1 83 ? 21.215 3.651 18.140 1.00 14.43 83 LEU B O 1
ATOM 1418 N N . THR B 1 84 ? 19.434 3.335 19.533 1.00 13.87 84 THR B N 1
ATOM 1419 C CA . THR B 1 84 ? 19.108 4.733 19.809 1.00 14.37 84 THR B CA 1
ATOM 1420 C C . THR B 1 84 ? 19.153 5.602 18.558 1.00 14.72 84 THR B C 1
ATOM 1421 O O . THR B 1 84 ? 19.556 6.763 18.613 1.00 14.49 84 THR B O 1
ATOM 1425 N N . ASN B 1 85 ? 18.717 5.040 17.425 1.00 13.87 85 ASN B N 1
ATOM 1426 C CA . ASN B 1 85 ? 18.603 5.780 16.169 1.00 15.70 85 ASN B CA 1
ATOM 1427 C C . ASN B 1 85 ? 19.942 6.351 15.706 1.00 15.36 85 ASN B C 1
ATOM 1428 O O . ASN B 1 85 ? 19.957 7.261 14.878 1.00 16.73 85 ASN B O 1
ATOM 1433 N N . GLU B 1 86 ? 21.071 5.828 16.213 1.00 15.64 86 GLU B N 1
ATOM 1434 C CA . GLU B 1 86 ? 22.376 6.421 15.927 1.00 16.99 86 GLU B CA 1
ATOM 1435 C C . GLU B 1 86 ? 23.466 5.397 15.632 1.00 15.98 86 GLU B C 1
ATOM 1436 O O . GLU B 1 86 ? 24.317 5.609 14.758 1.00 16.61 86 GLU B O 1
ATOM 1442 N N . LEU B 1 87 ? 23.473 4.296 16.361 1.00 14.46 87 LEU B N 1
ATOM 1443 C CA . LEU B 1 87 ? 24.613 3.387 16.352 1.00 13.69 87 LEU B CA 1
ATOM 1444 C C . LEU B 1 87 ? 24.248 2.166 15.528 1.00 13.32 87 LEU B C 1
ATOM 1445 O O . LEU B 1 87 ? 23.242 1.511 15.808 1.00 14.41 87 LEU B O 1
ATOM 1450 N N . ASN B 1 88 ? 25.011 1.914 14.472 1.00 12.53 88 ASN B N 1
ATOM 1451 C CA . ASN B 1 88 ? 24.653 0.937 13.457 1.00 12.71 88 ASN B CA 1
ATOM 1452 C C . ASN B 1 88 ? 25.587 -0.257 13.496 1.00 11.89 88 ASN B C 1
ATOM 1453 O O . ASN B 1 88 ? 26.815 -0.097 13.531 1.00 12.07 88 ASN B O 1
ATOM 1458 N N . PHE B 1 89 ? 25.013 -1.448 13.495 1.00 12.04 89 PHE B N 1
ATOM 1459 C CA . PHE B 1 89 ? 25.747 -2.688 13.330 1.00 12.54 89 PHE B CA 1
ATOM 1460 C C . PHE B 1 89 ? 25.223 -3.409 12.111 1.00 12.69 89 PHE B C 1
ATOM 1461 O O . PHE B 1 89 ? 24.015 -3.609 11.985 1.00 14.06 89 PHE B O 1
ATOM 1469 N N . ALA B 1 90 ? 26.108 -3.794 11.215 1.00 12.14 90 ALA B N 1
ATOM 1470 C CA . ALA B 1 90 ? 25.769 -4.716 10.147 1.00 12.24 90 ALA B CA 1
ATOM 1471 C C . ALA B 1 90 ? 26.484 -6.023 10.444 1.00 12.22 90 ALA B C 1
ATOM 1472 O O . ALA B 1 90 ? 27.707 -6.042 10.589 1.00 12.98 90 ALA B O 1
ATOM 1474 N N . LEU B 1 91 ? 25.725 -7.109 10.535 1.00 12.65 91 LEU B N 1
ATOM 1475 C CA . LEU B 1 91 ? 26.181 -8.354 11.140 1.00 13.68 91 LEU B CA 1
ATOM 1476 C C . LEU B 1 91 ? 26.101 -9.469 10.120 1.00 12.13 91 LEU B C 1
ATOM 14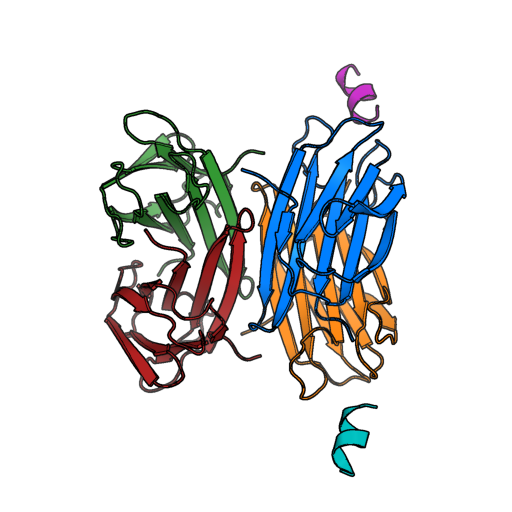77 O O . LEU B 1 91 ? 25.077 -9.618 9.452 1.00 13.15 91 LEU B O 1
ATOM 1482 N N . VAL B 1 92 ? 27.159 -10.274 10.032 1.00 12.06 92 VAL B N 1
ATOM 1483 C CA . VAL B 1 92 ? 27.211 -11.396 9.115 1.00 12.52 92 VAL B CA 1
ATOM 1484 C C . VAL B 1 92 ? 27.664 -12.630 9.860 1.00 12.75 92 VAL B C 1
ATOM 1485 O O . VAL B 1 92 ? 28.695 -12.605 10.547 1.00 13.93 92 VAL B O 1
ATOM 1489 N N . GLY B 1 93 ? 26.940 -13.720 9.656 1.00 12.81 93 GLY B N 1
ATOM 1490 C CA . GLY B 1 93 ? 27.408 -15.045 9.986 1.00 13.48 93 GLY B CA 1
ATOM 1491 C C . GLY B 1 93 ? 27.605 -15.873 8.737 1.00 13.15 93 GLY B C 1
ATOM 1492 O O . GLY B 1 93 ? 27.098 -15.527 7.671 1.00 13.19 93 GLY B O 1
ATOM 1493 N N . SER B 1 94 ? 28.332 -16.974 8.841 1.00 13.46 94 SER B N 1
ATOM 1494 C CA . SER B 1 94 ? 28.566 -17.768 7.649 1.00 12.61 94 SER B CA 1
ATOM 1495 C C . SER B 1 94 ? 28.811 -19.208 8.056 1.00 13.97 94 SER B C 1
ATOM 1496 O O . SER B 1 94 ? 29.307 -19.494 9.151 1.00 14.04 94 SER B O 1
ATOM 1499 N N . GLU B 1 95 ? 28.446 -20.108 7.156 1.00 13.36 95 GLU B N 1
ATOM 1500 C CA . GLU B 1 95 ? 28.478 -21.546 7.403 1.00 12.83 95 GLU B CA 1
ATOM 1501 C C . GLU B 1 95 ? 29.203 -22.198 6.243 1.00 14.60 95 GLU B C 1
ATOM 1502 O O . GLU B 1 95 ? 28.743 -22.133 5.094 1.00 15.21 95 GLU B O 1
ATOM 1508 N N . ASP B 1 96 ? 30.327 -22.834 6.542 1.00 13.35 96 ASP B N 1
ATOM 1509 C CA . ASP B 1 96 ? 31.133 -23.480 5.521 1.00 14.93 96 ASP B CA 1
ATOM 1510 C C . ASP B 1 96 ? 30.904 -24.977 5.438 1.00 15.38 96 ASP B C 1
ATOM 1511 O O . ASP B 1 96 ? 31.561 -25.643 4.627 1.00 17.25 96 ASP B O 1
ATOM 1516 N N . GLY B 1 97 ? 30.001 -25.516 6.256 1.00 16.46 97 GLY B N 1
ATOM 1517 C CA . GLY B 1 97 ? 29.818 -26.955 6.373 1.00 17.32 97 GLY B CA 1
ATOM 1518 C C . GLY B 1 97 ? 28.402 -27.315 6.721 1.00 18.49 97 GLY B C 1
ATOM 1519 O O . GLY B 1 97 ? 27.450 -26.678 6.243 1.00 19.58 97 GLY B O 1
ATOM 1520 N N . THR B 1 98 ? 28.244 -28.341 7.553 1.00 19.57 98 THR B N 1
ATOM 1521 C CA . THR B 1 98 ? 26.942 -28.946 7.793 1.00 20.46 98 THR B CA 1
ATOM 1522 C C . THR B 1 98 ? 26.397 -28.715 9.196 1.00 19.68 98 THR B C 1
ATOM 1523 O O . THR B 1 98 ? 25.231 -29.049 9.441 1.00 21.84 98 THR B O 1
ATOM 1527 N N . ASP B 1 99 ? 27.187 -28.185 10.132 1.00 16.51 99 ASP B N 1
ATOM 1528 C CA . ASP B 1 99 ? 26.700 -28.141 11.507 1.00 16.49 99 ASP B CA 1
ATOM 1529 C C . ASP B 1 99 ? 25.829 -26.935 11.819 1.00 17.17 99 ASP B C 1
ATOM 1530 O O . ASP B 1 99 ? 25.270 -26.870 12.919 1.00 18.07 99 ASP B O 1
ATOM 1535 N N . ASN B 1 100 ? 25.711 -25.981 10.899 1.00 17.73 100 ASN B N 1
ATOM 1536 C CA . ASN B 1 100 ? 24.820 -24.840 11.065 1.00 18.11 100 ASN B CA 1
ATOM 1537 C C . ASN B 1 100 ? 25.080 -24.052 12.341 1.00 17.75 100 ASN B C 1
ATOM 1538 O O . ASN B 1 100 ? 24.139 -23.569 12.977 1.00 20.10 100 ASN B O 1
ATOM 1543 N N . ASP B 1 101 ? 26.352 -23.890 12.711 1.00 15.97 101 ASP B N 1
ATOM 1544 C CA . ASP B 1 101 ? 26.638 -22.943 13.775 1.00 15.69 101 ASP B CA 1
ATOM 1545 C C . ASP B 1 101 ? 26.787 -21.507 13.293 1.00 15.40 101 ASP B C 1
ATOM 1546 O O . ASP B 1 101 ? 26.664 -20.583 14.105 1.00 16.67 101 ASP B O 1
ATOM 1551 N N . TYR B 1 102 ? 27.042 -21.301 11.999 1.00 14.47 102 TYR B N 1
ATOM 1552 C CA . TYR B 1 102 ? 27.028 -19.980 11.372 1.00 13.97 102 TYR B CA 1
ATOM 1553 C C . TYR B 1 102 ? 28.053 -19.019 11.950 1.00 13.37 102 TYR B C 1
ATOM 1554 O O . TYR B 1 102 ? 27.952 -17.808 11.748 1.00 14.03 102 TYR B O 1
ATOM 1563 N N . ASN B 1 103 ? 29.073 -19.556 12.613 1.00 13.51 103 ASN B N 1
ATOM 1564 C CA . ASN B 1 103 ? 30.114 -18.737 13.223 1.00 12.93 103 ASN B CA 1
ATOM 1565 C C . ASN B 1 103 ? 31.449 -18.881 12.511 1.00 13.34 103 ASN B C 1
ATOM 1566 O O . ASN B 1 103 ? 32.483 -18.401 13.017 1.00 13.45 103 ASN B O 1
ATOM 1571 N N . ASP B 1 104 ? 31.458 -19.579 11.372 1.00 12.51 104 ASP B N 1
ATOM 1572 C CA . ASP B 1 104 ? 32.731 -20.015 10.809 1.00 13.84 104 ASP B CA 1
ATOM 1573 C C . ASP B 1 104 ? 33.593 -18.822 10.437 1.00 12.69 104 ASP B C 1
ATOM 1574 O O . ASP B 1 104 ? 34.797 -18.796 10.727 1.00 13.10 104 ASP B O 1
ATOM 1579 N N . ALA B 1 105 ? 32.987 -17.805 9.833 1.00 12.45 105 ALA B N 1
ATOM 1580 C CA . ALA B 1 105 ? 33.504 -16.449 9.886 1.00 13.35 105 ALA B CA 1
ATOM 1581 C C . ALA B 1 105 ? 32.338 -15.598 10.349 1.00 13.04 105 ALA B C 1
ATOM 1582 O O . ALA B 1 105 ? 31.216 -15.739 9.843 1.00 13.55 105 ALA B O 1
ATOM 1584 N N . VAL B 1 106 ? 32.594 -14.756 11.341 1.00 13.55 106 VAL B N 1
ATOM 1585 C CA . VAL B 1 106 ? 31.640 -13.789 11.871 1.00 12.67 106 VAL B CA 1
ATOM 1586 C C . VAL B 1 106 ? 32.178 -12.418 11.503 1.00 12.53 106 VAL B C 1
ATOM 1587 O O . VAL B 1 106 ? 33.350 -12.136 11.744 1.00 12.71 106 VAL B O 1
ATOM 1591 N N . VAL B 1 107 ? 31.361 -11.583 10.890 1.00 13.07 107 VAL B N 1
ATOM 1592 C CA . VAL B 1 107 ? 31.798 -10.268 10.444 1.00 12.64 107 VAL B CA 1
ATOM 1593 C C . VAL B 1 107 ? 30.906 -9.202 11.063 1.00 12.49 107 VAL B C 1
ATOM 1594 O O . VAL B 1 107 ? 29.672 -9.304 11.014 1.00 12.65 107 VAL B O 1
ATOM 1598 N N . VAL B 1 108 ? 31.522 -8.170 11.621 1.00 12.61 108 VAL B N 1
ATOM 1599 C CA . VAL B 1 108 ? 30.813 -7.069 12.244 1.00 13.34 108 VAL B CA 1
ATOM 1600 C C . VAL B 1 108 ? 31.250 -5.797 11.554 1.00 11.93 108 VAL B C 1
ATOM 1601 O O . VAL B 1 108 ? 32.446 -5.485 11.533 1.00 12.59 108 VAL B O 1
ATOM 1605 N N . ILE B 1 109 ? 30.295 -5.053 11.031 1.00 11.82 109 ILE B N 1
ATOM 1606 C CA . ILE B 1 109 ? 30.509 -3.723 10.489 1.00 12.01 109 ILE B CA 1
ATOM 1607 C C . ILE B 1 109 ? 29.842 -2.745 11.441 1.00 12.77 109 ILE B C 1
ATOM 1608 O O . ILE B 1 109 ? 28.687 -2.961 11.841 1.00 12.74 109 ILE B O 1
ATOM 1613 N N . ASN B 1 110 ? 30.548 -1.687 11.810 1.00 12.77 110 ASN B N 1
ATOM 1614 C CA . ASN B 1 110 ? 29.991 -0.700 12.718 1.00 12.71 110 ASN B CA 1
ATOM 1615 C C . ASN B 1 110 ? 30.226 0.716 12.220 1.00 13.35 110 ASN B C 1
ATOM 1616 O O . ASN B 1 110 ? 31.283 1.039 11.663 1.00 13.57 110 ASN B O 1
ATOM 1621 N N . TRP B 1 111 ? 29.237 1.566 12.430 1.00 13.22 111 TRP B N 1
ATOM 1622 C CA . TRP B 1 111 ? 29.353 2.974 12.091 1.00 13.04 111 TRP B CA 1
ATOM 1623 C C . TRP B 1 111 ? 28.337 3.727 12.919 1.00 14.00 111 TRP B C 1
ATOM 1624 O O . TRP B 1 111 ? 27.376 3.124 13.422 1.00 14.17 111 TRP B O 1
ATOM 1635 N N . PRO B 1 112 ? 28.516 5.047 13.098 1.00 15.43 112 PRO B N 1
ATOM 1636 C CA . PRO B 1 112 ? 29.650 5.863 12.662 1.00 15.44 112 PRO B CA 1
ATOM 1637 C C . PRO B 1 112 ? 30.861 5.651 13.557 1.00 15.58 112 PRO B C 1
ATOM 1638 O O . PRO B 1 112 ? 30.741 5.051 14.634 1.00 15.07 112 PRO B O 1
ATOM 1642 N N . LEU B 1 113 ? 32.012 6.125 13.092 1.00 14.73 113 LEU B N 1
ATOM 1643 C CA . LEU B 1 113 ? 33.269 6.082 13.816 1.00 14.88 113 LEU B CA 1
ATOM 1644 C C . LEU B 1 113 ? 33.616 7.467 14.325 1.00 15.17 113 LEU B C 1
ATOM 1645 O O . LEU B 1 113 ? 32.948 8.460 14.019 1.00 15.90 113 LEU B O 1
ATOM 1650 N N . GLY B 1 114 ? 34.688 7.518 15.102 1.00 14.99 114 GLY B N 1
ATOM 1651 C CA . GLY B 1 114 ? 35.224 8.785 15.538 1.00 15.09 114 GLY B CA 1
ATOM 1652 C C . GLY B 1 114 ? 34.639 9.339 16.818 1.00 16.12 114 GLY B C 1
ATOM 1653 O O . GLY B 1 114 ? 33.570 8.925 17.308 1.00 16.01 114 GLY B O 1
ATOM 1655 N N . ALA C 1 1 ? 19.669 6.775 27.186 1.00 22.39 1 ALA C N 1
ATOM 1656 C CA . ALA C 1 1 ? 19.634 7.113 25.766 1.00 20.88 1 ALA C CA 1
ATOM 1657 C C . ALA C 1 1 ? 18.206 7.313 25.361 1.00 19.80 1 ALA C C 1
ATOM 1658 O O . ALA C 1 1 ? 17.304 6.717 25.930 1.00 20.78 1 ALA C O 1
ATOM 1660 N N . THR C 1 2 ? 18.006 8.145 24.357 1.00 18.48 2 THR C N 1
ATOM 1661 C CA . THR C 1 2 ? 16.665 8.307 23.823 1.00 18.36 2 THR C CA 1
ATOM 1662 C C . THR C 1 2 ? 16.183 6.993 23.219 1.00 17.59 2 THR C C 1
ATOM 1663 O O . THR C 1 2 ? 16.945 6.261 22.577 1.00 17.87 2 THR C O 1
ATOM 1667 N N . GLN C 1 3 ? 14.905 6.694 23.423 1.00 16.80 3 GLN C N 1
ATOM 1668 C CA . GLN C 1 3 ? 14.285 5.487 22.908 1.00 15.70 3 GLN C CA 1
ATOM 1669 C C . GLN C 1 3 ? 12.959 5.859 22.271 1.00 15.91 3 GLN C C 1
ATOM 1670 O O . GLN C 1 3 ? 12.358 6.885 22.604 1.00 16.90 3 GLN C O 1
ATOM 1676 N N . GLY C 1 4 ? 12.532 5.024 21.335 1.00 16.51 4 GLY C N 1
ATOM 1677 C CA . GLY C 1 4 ? 11.276 5.236 20.644 1.00 15.84 4 GLY C CA 1
ATOM 1678 C C . GLY C 1 4 ? 11.296 6.283 19.546 1.00 16.51 4 GLY C C 1
ATOM 1679 O O . GLY C 1 4 ? 10.217 6.661 19.061 1.00 17.57 4 GLY C O 1
ATOM 1680 N N . VAL C 1 5 ? 12.479 6.768 19.150 1.00 17.01 5 VAL C N 1
ATOM 1681 C CA . VAL C 1 5 ? 12.627 7.727 18.061 1.00 17.19 5 VAL C CA 1
ATOM 1682 C C . VAL C 1 5 ? 13.344 7.030 16.912 1.00 16.84 5 VAL C C 1
ATOM 1683 O O . VAL C 1 5 ? 14.398 6.416 17.109 1.00 16.95 5 VAL C O 1
ATOM 1687 N N . PHE C 1 6 ? 12.803 7.149 15.714 1.00 16.59 6 PHE C N 1
ATOM 1688 C CA . PHE C 1 6 ? 13.380 6.484 14.555 1.00 15.97 6 PHE C CA 1
ATOM 1689 C C . PHE C 1 6 ? 13.369 7.436 13.369 1.00 16.87 6 PHE C C 1
ATOM 1690 O O . PHE C 1 6 ? 12.371 8.122 13.130 1.00 17.64 6 PHE C O 1
ATOM 1698 N N . THR C 1 7 ? 14.460 7.450 12.603 1.00 17.50 7 THR C N 1
ATOM 1699 C CA . THR C 1 7 ? 14.475 8.168 11.322 1.00 17.75 7 THR C CA 1
ATOM 1700 C C . THR C 1 7 ? 14.106 7.191 10.218 1.00 18.36 7 THR C C 1
ATOM 1701 O O . THR C 1 7 ? 14.913 6.352 9.818 1.00 19.51 7 THR C O 1
ATOM 1705 N N . LEU C 1 8 ? 12.874 7.273 9.749 1.00 17.68 8 LEU C N 1
ATOM 1706 C CA . LEU C 1 8 ? 12.437 6.500 8.596 1.00 17.71 8 LEU C CA 1
ATOM 1707 C C . LEU C 1 8 ? 12.874 7.186 7.303 1.00 18.23 8 LEU C C 1
ATOM 1708 O O . LEU C 1 8 ? 13.164 8.385 7.303 1.00 18.13 8 LEU C O 1
ATOM 1713 N N . PRO C 1 9 ? 12.908 6.462 6.179 1.00 18.60 9 PRO C N 1
ATOM 1714 C CA . PRO C 1 9 ? 13.014 7.156 4.894 1.00 19.67 9 PRO C CA 1
ATOM 1715 C C . PRO C 1 9 ? 11.878 8.158 4.806 1.00 18.62 9 PRO C C 1
ATOM 1716 O O . PRO C 1 9 ? 10.747 7.872 5.200 1.00 20.55 9 PRO C O 1
ATOM 1720 N N . ALA C 1 10 ? 12.185 9.339 4.285 1.00 18.63 10 ALA C N 1
ATOM 1721 C CA . ALA C 1 10 ? 11.196 10.393 4.187 1.00 19.60 10 ALA C CA 1
ATOM 1722 C C . ALA C 1 10 ? 10.128 10.028 3.165 1.00 20.44 10 ALA C C 1
ATOM 1723 O O . ALA C 1 10 ? 10.362 9.262 2.227 1.00 20.58 10 ALA C O 1
ATOM 1725 N N . ASN C 1 11 ? 8.937 10.582 3.379 1.00 20.90 11 ASN C N 1
ATOM 1726 C CA . ASN C 1 11 ? 7.809 10.459 2.454 1.00 21.87 11 ASN C CA 1
ATOM 1727 C C . ASN C 1 11 ? 7.496 9.006 2.114 1.00 22.09 11 ASN C C 1
ATOM 1728 O O . ASN C 1 11 ? 7.258 8.655 0.953 1.00 23.61 11 ASN C O 1
ATOM 1733 N N . THR C 1 12 ? 7.488 8.157 3.144 1.00 21.29 12 THR C N 1
ATOM 1734 C CA . THR C 1 12 ? 7.352 6.716 2.975 1.00 21.59 12 THR C CA 1
ATOM 1735 C C . THR C 1 12 ? 6.204 6.235 3.855 1.00 22.21 12 THR C C 1
ATOM 1736 O O . THR C 1 12 ? 6.124 6.603 5.034 1.00 21.38 12 THR C O 1
ATOM 1740 N N . ARG C 1 13 ? 5.300 5.448 3.278 1.00 22.02 13 ARG C N 1
ATOM 1741 C CA . ARG C 1 13 ? 4.231 4.851 4.073 1.00 22.13 13 ARG C CA 1
ATOM 1742 C C . ARG C 1 13 ? 4.787 3.770 4.989 1.00 21.39 13 ARG C C 1
ATOM 1743 O O . ARG C 1 13 ? 5.680 3.004 4.610 1.00 21.03 13 ARG C O 1
ATOM 1751 N N . PHE C 1 14 ? 4.262 3.716 6.210 1.00 20.79 14 PHE C N 1
ATOM 1752 C CA . PHE C 1 14 ? 4.675 2.717 7.178 1.00 20.03 14 PHE C CA 1
ATOM 1753 C C . PHE C 1 14 ? 3.477 2.275 7.998 1.00 19.32 14 PHE C C 1
ATOM 1754 O O . PHE C 1 14 ? 2.499 3.009 8.146 1.00 19.47 14 PHE C O 1
ATOM 1762 N N . GLY C 1 15 ? 3.550 1.054 8.511 1.00 18.66 15 GLY C N 1
ATOM 1763 C CA . GLY C 1 15 ? 2.532 0.537 9.417 1.00 18.37 15 GLY C CA 1
ATOM 1764 C C . GLY C 1 15 ? 2.973 0.698 10.852 1.00 18.55 15 GLY C C 1
ATOM 1765 O O . GLY C 1 15 ? 4.154 0.579 11.170 1.00 18.25 15 GLY C O 1
ATOM 1766 N N . VAL C 1 16 ? 2.029 1.001 11.730 1.00 18.60 16 VAL C N 1
ATOM 1767 C CA . VAL C 1 16 ? 2.278 1.046 13.159 1.00 18.50 16 VAL C CA 1
ATOM 1768 C C . VAL C 1 16 ? 1.159 0.278 13.852 1.00 18.97 16 VAL C C 1
ATOM 1769 O O . VAL C 1 16 ? -0.026 0.510 13.573 1.00 19.12 16 VAL C O 1
ATOM 1773 N N . THR C 1 17 ? 1.526 -0.648 14.730 1.00 18.13 17 THR C N 1
ATOM 1774 C CA . THR C 1 17 ? 0.584 -1.538 15.396 1.00 17.33 17 THR C CA 1
ATOM 1775 C C . THR C 1 17 ? 1.014 -1.662 16.847 1.00 17.16 17 THR C C 1
ATOM 1776 O O . THR C 1 17 ? 2.200 -1.825 17.135 1.00 16.98 17 THR C O 1
ATOM 1780 N N . ALA C 1 18 ? 0.052 -1.580 17.759 1.00 18.85 18 ALA C N 1
ATOM 1781 C CA . ALA C 1 18 ? 0.317 -1.711 19.179 1.00 18.52 18 ALA C CA 1
ATOM 1782 C C . ALA C 1 18 ? -0.436 -2.888 19.776 1.00 17.48 18 ALA C C 1
ATOM 1783 O O . ALA C 1 18 ? -1.608 -3.133 19.439 1.00 17.48 18 ALA C O 1
ATOM 1785 N N . PHE C 1 19 ? 0.229 -3.563 20.701 1.00 16.83 19 PHE C N 1
ATOM 1786 C CA . PHE C 1 19 ? -0.292 -4.688 21.462 1.00 17.80 19 PHE C CA 1
ATOM 1787 C C . PHE C 1 19 ? -0.212 -4.324 22.933 1.00 18.02 19 PHE C C 1
ATOM 1788 O O . PHE C 1 19 ? 0.708 -3.620 23.351 1.00 19.07 19 PHE C O 1
ATOM 1796 N N . ALA C 1 20 ? -1.157 -4.820 23.733 1.00 18.09 20 ALA C N 1
ATOM 1797 C CA . ALA C 1 20 ? -1.207 -4.498 25.153 1.00 17.54 20 ALA C CA 1
ATOM 1798 C C . ALA C 1 20 ? -1.043 -5.742 26.013 1.00 17.80 20 ALA C C 1
ATOM 1799 O O . ALA C 1 20 ? -1.603 -6.799 25.704 1.00 17.79 20 ALA C O 1
ATOM 1801 N N . ASN C 1 21 ? -0.249 -5.613 27.094 1.00 16.92 21 ASN C N 1
ATOM 1802 C CA . ASN C 1 21 ? -0.024 -6.699 28.051 1.00 16.96 21 ASN C CA 1
ATOM 1803 C C . ASN C 1 21 ? 0.139 -6.090 29.446 1.00 17.12 21 ASN C C 1
ATOM 1804 O O . ASN C 1 21 ? 1.234 -6.109 30.034 1.00 17.85 21 ASN C O 1
ATOM 1809 N N . SER C 1 22 ? -0.958 -5.565 29.984 1.00 18.79 22 SER C N 1
ATOM 1810 C CA . SER C 1 22 ? -0.917 -4.875 31.259 1.00 19.74 22 SER C CA 1
ATOM 1811 C C . SER C 1 22 ? -2.339 -4.703 31.764 1.00 20.20 22 SER C C 1
ATOM 1812 O O . SER C 1 22 ? -3.292 -4.620 30.982 1.00 20.85 22 SER C O 1
ATOM 1815 N N . SER C 1 23 ? -2.468 -4.627 33.088 1.00 21.83 23 SER C N 1
ATOM 1816 C CA . SER C 1 23 ? -3.760 -4.254 33.648 1.00 22.61 23 SER C CA 1
ATOM 1817 C C . SER C 1 23 ? -4.064 -2.777 33.433 1.00 21.90 23 SER C C 1
ATOM 1818 O O . SER C 1 23 ? -5.236 -2.382 33.500 1.00 22.94 23 SER C O 1
ATOM 1821 N N . GLY C 1 24 ? -3.043 -1.957 33.191 1.00 22.69 24 GLY C N 1
ATOM 1822 C CA . GLY C 1 24 ? -3.264 -0.548 32.913 1.00 21.58 24 GLY C CA 1
ATOM 1823 C C . GLY C 1 24 ? -3.688 -0.312 31.470 1.00 21.53 24 GLY C C 1
ATOM 1824 O O . GLY C 1 24 ? -3.247 -0.998 30.548 1.00 21.05 24 GLY C O 1
ATOM 1825 N N . THR C 1 25 ? -4.589 0.653 31.286 1.00 20.54 25 THR C N 1
ATOM 1826 C CA . THR C 1 25 ? -4.981 1.074 29.952 1.00 20.74 25 THR C CA 1
ATOM 1827 C C . THR C 1 25 ? -3.817 1.806 29.294 1.00 20.55 25 THR C C 1
ATOM 1828 O O . THR C 1 25 ? -3.312 2.792 29.835 1.00 21.66 25 THR C O 1
ATOM 1832 N N . GLN C 1 26 ? -3.415 1.334 28.121 1.00 19.91 26 GLN C N 1
ATOM 1833 C CA . GLN C 1 26 ? -2.252 1.871 27.420 1.00 20.56 26 GLN C CA 1
ATOM 1834 C C . GLN C 1 26 ? -2.689 2.948 26.437 1.00 20.83 26 GLN C C 1
ATOM 1835 O O . GLN C 1 26 ? -3.666 2.763 25.709 1.00 21.39 26 GLN C O 1
ATOM 1841 N N . THR C 1 27 ? -1.980 4.075 26.436 1.00 20.60 27 THR C N 1
ATOM 1842 C CA . THR C 1 27 ? -2.144 5.110 25.424 1.00 21.74 27 THR C CA 1
ATOM 1843 C C . THR C 1 27 ? -0.841 5.219 24.649 1.00 20.53 27 THR C C 1
ATOM 1844 O O . THR C 1 27 ? 0.204 5.588 25.206 1.00 22.37 27 THR C O 1
ATOM 1848 N N . VAL C 1 28 ? -0.901 4.891 23.368 1.00 21.21 28 VAL C N 1
ATOM 1849 C CA . VAL C 1 28 ? 0.260 4.938 22.487 1.00 20.47 28 VAL C CA 1
ATOM 1850 C C . VAL C 1 28 ? 0.067 6.120 21.547 1.00 21.31 28 VAL C C 1
ATOM 1851 O O . VAL C 1 28 ? -0.930 6.185 20.818 1.00 22.29 28 VAL C O 1
ATOM 1855 N N . ASN C 1 29 ? 0.989 7.073 21.590 1.00 21.86 29 ASN C N 1
ATOM 1856 C CA . ASN C 1 29 ? 0.975 8.212 20.687 1.00 23.38 29 ASN C CA 1
ATOM 1857 C C . ASN C 1 29 ? 2.104 8.067 19.679 1.00 21.99 29 ASN C C 1
ATOM 1858 O O . ASN C 1 29 ? 3.256 7.776 20.045 1.00 22.19 29 ASN C O 1
ATOM 1863 N N . VAL C 1 30 ? 1.779 8.274 18.409 1.00 21.92 30 VAL C N 1
ATOM 1864 C CA . VAL C 1 30 ? 2.750 8.175 17.325 1.00 22.04 30 VAL C CA 1
ATOM 1865 C C . VAL C 1 30 ? 2.886 9.558 16.709 1.00 21.33 30 VAL C C 1
ATOM 1866 O O . VAL C 1 30 ? 1.911 10.101 16.179 1.00 22.53 30 VAL C O 1
ATOM 1870 N N . LEU C 1 31 ? 4.081 10.131 16.798 1.00 21.08 31 LEU C N 1
ATOM 1871 C CA . LEU C 1 31 ? 4.363 11.456 16.274 1.00 22.30 31 LEU C CA 1
ATOM 1872 C C . LEU C 1 31 ? 5.145 11.340 14.976 1.00 22.96 31 LEU C C 1
ATOM 1873 O O . LEU C 1 31 ? 6.080 10.543 14.865 1.00 23.41 31 LEU C O 1
ATOM 1878 N N . VAL C 1 32 ? 4.762 12.145 13.995 1.00 22.19 32 VAL C N 1
ATOM 1879 C CA . VAL C 1 32 ? 5.523 12.293 12.762 1.00 22.33 32 VAL C CA 1
ATOM 1880 C C . VAL C 1 32 ? 5.929 13.753 12.648 1.00 23.51 32 VAL C C 1
ATOM 1881 O O . VAL C 1 32 ? 5.078 14.646 12.736 1.00 23.71 32 VAL C O 1
ATOM 1885 N N . ASN C 1 33 ? 7.234 13.993 12.499 1.00 25.08 33 ASN C N 1
ATOM 1886 C CA . ASN C 1 33 ? 7.769 15.353 12.437 1.00 27.27 33 ASN C CA 1
ATOM 1887 C C . ASN C 1 33 ? 7.324 16.165 13.647 1.00 28.23 33 ASN C C 1
ATOM 1888 O O . ASN C 1 33 ? 6.907 17.319 13.529 1.00 29.19 33 ASN C O 1
ATOM 1893 N N . ASN C 1 34 ? 7.345 15.525 14.815 1.00 28.20 34 ASN C N 1
ATOM 1894 C CA . ASN C 1 34 ? 7.026 16.128 16.106 1.00 28.90 34 ASN C CA 1
ATOM 1895 C C . ASN C 1 34 ? 5.552 16.454 16.301 1.00 29.72 34 ASN C C 1
ATOM 1896 O O . ASN C 1 34 ? 5.218 17.169 17.247 1.00 31.43 34 ASN C O 1
ATOM 1901 N N . GLU C 1 35 ? 4.660 15.950 15.454 1.00 29.74 35 GLU C N 1
ATOM 1902 C CA . GLU C 1 35 ? 3.229 16.210 15.589 1.00 31.41 35 GLU C CA 1
ATOM 1903 C C . GLU C 1 35 ? 2.462 14.897 15.668 1.00 29.25 35 GLU C C 1
ATOM 1904 O O . GLU C 1 35 ? 2.772 13.945 14.946 1.00 28.25 35 GLU C O 1
ATOM 1910 N N . THR C 1 36 ? 1.433 14.860 16.519 1.00 28.16 36 THR C N 1
ATOM 1911 C CA . THR C 1 36 ? 0.689 13.624 16.726 1.00 28.24 36 THR C CA 1
ATOM 1912 C C . THR C 1 36 ? 0.004 13.192 15.437 1.00 28.07 36 THR C C 1
ATOM 1913 O O . THR C 1 36 ? -0.757 13.954 14.831 1.00 29.50 36 THR C O 1
ATOM 1917 N N . ALA C 1 37 ? 0.272 11.956 15.023 1.00 26.30 37 ALA C N 1
ATOM 1918 C CA . ALA C 1 37 ? -0.285 11.394 13.802 1.00 25.95 37 ALA C CA 1
ATOM 1919 C C . ALA C 1 37 ? -1.279 10.275 14.051 1.00 25.96 37 ALA C C 1
ATOM 1920 O O . ALA C 1 37 ? -2.185 10.082 13.238 1.00 27.16 37 ALA C O 1
ATOM 1922 N N . ALA C 1 38 ? -1.145 9.549 15.158 1.00 24.84 38 ALA C N 1
ATOM 1923 C CA . ALA C 1 38 ? -2.110 8.523 15.524 1.00 25.50 38 ALA C CA 1
ATOM 1924 C C . ALA C 1 38 ? -2.035 8.344 17.026 1.00 24.59 38 ALA C C 1
ATOM 1925 O O . ALA C 1 38 ? -0.988 8.575 17.635 1.00 25.03 38 ALA C O 1
ATOM 1927 N N . THR C 1 39 ? -3.151 7.928 17.617 1.00 25.34 39 THR C N 1
ATOM 1928 C CA . THR C 1 39 ? -3.197 7.601 19.031 1.00 24.50 39 THR C CA 1
ATOM 1929 C C . THR C 1 39 ? -4.022 6.337 19.180 1.00 24.08 39 THR C C 1
ATOM 1930 O O . THR C 1 39 ? -5.150 6.276 18.676 1.00 25.99 39 THR C O 1
ATOM 1934 N N . PHE C 1 40 ? -3.467 5.343 19.871 1.00 22.92 40 PHE C N 1
ATOM 1935 C CA . PHE C 1 40 ? -4.154 4.097 20.177 1.00 23.44 40 PHE C CA 1
ATOM 1936 C C . PHE C 1 40 ? -4.344 4.035 21.683 1.00 23.01 40 PHE C C 1
ATOM 1937 O O . PHE C 1 40 ? -3.462 4.440 22.443 1.00 23.22 40 PHE C O 1
ATOM 1945 N N . SER C 1 41 ? -5.505 3.564 22.129 1.00 23.88 41 SER C N 1
ATOM 1946 C CA . SER C 1 41 ? -5.742 3.417 23.565 1.00 25.29 41 SER C CA 1
ATOM 1947 C C . SER C 1 41 ? -6.567 2.167 23.815 1.00 23.68 41 SER C C 1
ATOM 1948 O O . SER C 1 41 ? -7.655 2.030 23.253 1.00 24.52 41 SER C O 1
ATOM 1951 N N . GLY C 1 42 ? -6.063 1.271 24.653 1.00 21.22 42 GLY C N 1
ATOM 1952 C CA . GLY C 1 42 ? -6.748 0.016 24.923 1.00 20.62 42 GLY C CA 1
ATOM 1953 C C . GLY C 1 42 ? -6.134 -0.701 26.105 1.00 20.14 42 GLY C C 1
ATOM 1954 O O . GLY C 1 42 ? -5.070 -0.328 26.608 1.00 21.57 42 GLY C O 1
ATOM 1955 N N . GLN C 1 43 ? -6.797 -1.775 26.528 1.00 19.32 43 GLN C N 1
ATOM 1956 C CA . GLN C 1 43 ? -6.327 -2.548 27.670 1.00 19.40 43 GLN C CA 1
ATOM 1957 C C . GLN C 1 43 ? -6.425 -4.031 27.369 1.00 19.86 43 GLN C C 1
ATOM 1958 O O . GLN C 1 43 ? -7.466 -4.515 26.930 1.00 20.35 43 GLN C O 1
ATOM 1964 N N . SER C 1 44 ? -5.343 -4.754 27.612 1.00 19.27 44 SER C N 1
ATOM 1965 C CA . SER C 1 44 ? -5.380 -6.198 27.465 1.00 19.52 44 SER C CA 1
ATOM 1966 C C . SER C 1 44 ? -4.218 -6.761 28.262 1.00 19.90 44 SER C C 1
ATOM 1967 O O . SER C 1 44 ? -3.159 -6.135 28.357 1.00 20.26 44 SER C O 1
ATOM 1970 N N . THR C 1 45 ? -4.420 -7.943 28.846 1.00 19.56 45 THR C N 1
ATOM 1971 C CA . THR C 1 45 ? -3.304 -8.733 29.354 1.00 21.08 45 THR C CA 1
ATOM 1972 C C . THR C 1 45 ? -3.028 -9.947 28.486 1.00 20.85 45 THR C C 1
ATOM 1973 O O . THR C 1 45 ? -2.278 -10.843 28.904 1.00 21.36 45 THR C O 1
ATOM 1977 N N . ASN C 1 46 ? -3.581 -9.977 27.277 1.00 21.11 46 ASN C N 1
ATOM 1978 C CA . ASN C 1 46 ? -3.449 -11.106 26.371 1.00 21.83 46 ASN C CA 1
ATOM 1979 C C . ASN C 1 46 ? -2.970 -10.668 24.993 1.00 19.76 46 ASN C C 1
ATOM 1980 O O . ASN C 1 46 ? -3.310 -11.295 23.992 1.00 21.69 46 ASN C O 1
ATOM 1985 N N . ASN C 1 47 ? -2.160 -9.611 24.914 1.00 19.28 47 ASN C N 1
ATOM 1986 C CA . ASN C 1 47 ? -1.526 -9.213 23.660 1.00 18.86 47 ASN C CA 1
ATOM 1987 C C . ASN C 1 47 ? -2.513 -8.747 22.592 1.00 18.14 47 ASN C C 1
ATOM 1988 O O . ASN C 1 47 ? -2.215 -8.822 21.394 1.00 18.83 47 ASN C O 1
ATOM 1993 N N . ALA C 1 48 ? -3.694 -8.260 22.975 1.00 17.91 48 ALA C N 1
ATOM 1994 C CA . ALA C 1 48 ? -4.654 -7.788 21.984 1.00 18.41 48 ALA C CA 1
ATOM 1995 C C . ALA C 1 48 ? -4.070 -6.606 21.217 1.00 18.29 48 ALA C C 1
ATOM 1996 O O . ALA C 1 48 ? -3.327 -5.786 21.765 1.00 18.91 48 ALA C O 1
ATOM 1998 N N . VAL C 1 49 ? -4.418 -6.526 19.934 1.00 18.86 49 VAL C N 1
ATOM 1999 C CA . VAL C 1 49 ? -4.081 -5.361 19.125 1.00 18.84 49 VAL C CA 1
ATOM 2000 C C . VAL C 1 49 ? -4.977 -4.204 19.552 1.00 19.18 49 VAL C C 1
ATOM 2001 O O . VAL C 1 49 ? -6.205 -4.275 19.420 1.00 19.94 49 VAL C O 1
ATOM 2005 N N . ILE C 1 50 ? -4.373 -3.138 20.080 1.00 18.88 50 ILE C N 1
ATOM 2006 C CA . ILE C 1 50 ? -5.112 -1.937 20.487 1.00 19.22 50 ILE C CA 1
ATOM 2007 C C . ILE C 1 50 ? -5.086 -0.853 19.436 1.00 20.27 50 ILE C C 1
ATOM 2008 O O . ILE C 1 50 ? -5.685 0.210 19.631 1.00 22.12 50 ILE C O 1
ATOM 2013 N N . GLY C 1 51 ? -4.426 -1.088 18.317 1.00 20.11 51 GLY C N 1
ATOM 2014 C CA . GLY C 1 51 ? -4.456 -0.126 17.247 1.00 20.93 51 GLY C CA 1
ATOM 2015 C C . GLY C 1 51 ? -3.538 -0.577 16.142 1.00 19.13 51 GLY C C 1
ATOM 2016 O O . GLY C 1 51 ? -2.498 -1.190 16.404 1.00 19.49 51 GLY C O 1
ATOM 2017 N N . THR C 1 52 ? -3.918 -0.283 14.903 1.00 20.03 52 THR C N 1
ATOM 2018 C CA . THR C 1 52 ? -3.042 -0.470 13.758 1.00 20.39 52 THR C CA 1
ATOM 2019 C C . THR C 1 52 ? -3.438 0.554 12.704 1.00 21.24 52 THR C C 1
ATOM 2020 O O . THR C 1 52 ? -4.627 0.832 12.517 1.00 22.00 52 THR C O 1
ATOM 2024 N N . GLN C 1 53 ? -2.447 1.146 12.048 1.00 21.31 53 GLN C N 1
ATOM 2025 C CA . GLN C 1 53 ? -2.710 2.256 11.143 1.00 22.63 53 GLN C CA 1
ATOM 2026 C C . GLN C 1 53 ? -1.541 2.405 10.182 1.00 21.52 53 GLN C C 1
ATOM 2027 O O . GLN C 1 53 ? -0.388 2.138 10.533 1.00 21.59 53 GLN C O 1
ATOM 2033 N N . VAL C 1 54 ? -1.846 2.860 8.968 1.00 22.91 54 VAL C N 1
ATOM 2034 C CA . VAL C 1 54 ? -0.829 3.215 7.983 1.00 22.61 54 VAL C CA 1
ATOM 2035 C C . VAL C 1 54 ? -0.631 4.723 8.028 1.00 22.01 54 VAL C C 1
ATOM 2036 O O . VAL C 1 54 ? -1.601 5.486 7.955 1.00 23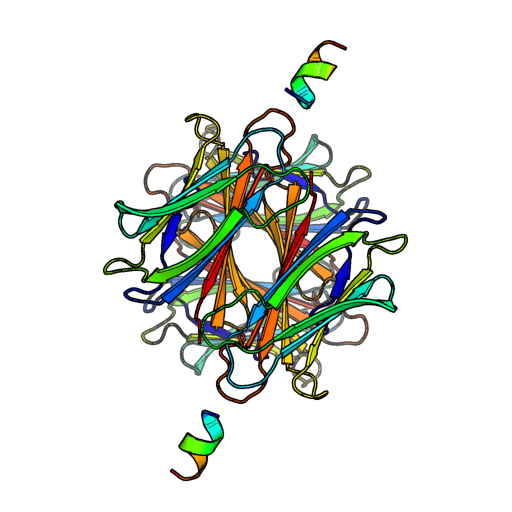.57 54 VAL C O 1
ATOM 2040 N N . LEU C 1 55 ? 0.618 5.150 8.184 1.00 21.53 55 LEU C N 1
ATOM 2041 C CA . LEU C 1 55 ? 0.963 6.560 8.221 1.00 22.10 55 LEU C CA 1
ATOM 2042 C C . LEU C 1 55 ? 1.999 6.824 7.141 1.00 22.16 55 LEU C C 1
ATOM 2043 O O . LEU C 1 55 ? 2.445 5.909 6.458 1.00 24.23 55 LEU C O 1
ATOM 2048 N N . ASN C 1 56 ? 2.330 8.096 6.952 1.00 22.56 56 ASN C N 1
ATOM 2049 C CA . ASN C 1 56 ? 3.405 8.508 6.058 1.00 23.07 56 ASN C CA 1
ATOM 2050 C C . ASN C 1 56 ? 4.441 9.271 6.870 1.00 22.53 56 ASN C C 1
ATOM 2051 O O . ASN C 1 56 ? 4.085 10.145 7.669 1.00 24.04 56 ASN C O 1
ATOM 2056 N N . SER C 1 57 ? 5.720 8.935 6.674 1.00 22.31 57 SER C N 1
ATOM 2057 C CA . SER C 1 57 ? 6.803 9.505 7.475 1.00 22.09 57 SER C CA 1
ATOM 2058 C C . SER C 1 57 ? 7.069 10.975 7.171 1.00 23.63 57 SER C C 1
ATOM 2059 O O . SER C 1 57 ? 7.859 11.597 7.889 1.00 24.26 57 SER C O 1
ATOM 2062 N N . GLY C 1 58 ? 6.465 11.536 6.117 1.00 24.54 58 GLY C N 1
ATOM 2063 C CA . GLY C 1 58 ? 6.598 12.958 5.837 1.00 25.23 58 GLY C CA 1
ATOM 2064 C C . GLY C 1 58 ? 7.991 13.358 5.371 1.00 24.94 58 GLY C C 1
ATOM 2065 O O . GLY C 1 58 ? 8.865 12.528 5.114 1.00 24.80 58 GLY C O 1
ATOM 2066 N N . SER C 1 59 ? 8.194 14.677 5.303 1.00 25.74 59 SER C N 1
ATOM 2067 C CA . SER C 1 59 ? 9.424 15.206 4.718 1.00 26.70 59 SER C CA 1
ATOM 2068 C C . SER C 1 59 ? 10.646 14.948 5.595 1.00 26.31 59 SER C C 1
ATOM 2069 O O . SER C 1 59 ? 11.767 14.844 5.079 1.00 25.74 59 SER C O 1
ATOM 2072 N N . SER C 1 60 ? 10.463 14.837 6.908 1.00 24.70 60 SER C N 1
ATOM 2073 C CA . SER C 1 60 ? 11.589 14.642 7.808 1.00 23.83 60 SER C CA 1
ATOM 2074 C C . SER C 1 60 ? 11.918 13.177 8.042 1.00 23.09 60 SER C C 1
ATOM 2075 O O . SER C 1 60 ? 13.067 12.857 8.373 1.00 23.93 60 SER C O 1
ATOM 2078 N N . GLY C 1 61 ? 10.947 12.286 7.869 1.00 21.81 61 GLY C N 1
ATOM 2079 C CA . GLY C 1 61 ? 11.089 10.899 8.257 1.00 20.98 61 GLY C CA 1
ATOM 2080 C C . GLY C 1 61 ? 11.118 10.630 9.752 1.00 19.88 61 GLY C C 1
ATOM 2081 O O . GLY C 1 61 ? 11.247 9.464 10.153 1.00 20.35 61 GLY C O 1
ATOM 2082 N N . LYS C 1 62 ? 11.037 11.654 10.598 1.00 19.98 62 LYS C N 1
ATOM 2083 C CA . LYS C 1 62 ? 11.150 11.432 12.034 1.00 20.05 62 LYS C CA 1
ATOM 2084 C C . LYS C 1 62 ? 9.851 10.856 12.586 1.00 19.14 62 LYS C C 1
ATOM 2085 O O . LYS C 1 62 ? 8.792 11.477 12.469 1.00 20.25 62 LYS C O 1
ATOM 2091 N N . VAL C 1 63 ? 9.931 9.685 13.209 1.00 18.29 63 VAL C N 1
ATOM 2092 C CA . VAL C 1 63 ? 8.775 9.063 13.844 1.00 18.61 63 VAL C CA 1
ATOM 2093 C C . VAL C 1 63 ? 9.129 8.792 15.300 1.00 17.33 63 VAL C C 1
ATOM 2094 O O . VAL C 1 63 ? 10.212 8.273 15.601 1.00 18.89 63 VAL C O 1
ATOM 2098 N N . GLN C 1 64 ? 8.223 9.149 16.203 1.00 17.75 64 GLN C N 1
ATOM 2099 C CA . GLN C 1 64 ? 8.440 8.962 17.627 1.00 18.48 64 GLN C CA 1
ATOM 2100 C C . GLN C 1 64 ? 7.221 8.303 18.241 1.00 18.23 64 GLN C C 1
ATOM 2101 O O . GLN C 1 64 ? 6.089 8.713 17.978 1.00 19.24 64 GLN C O 1
ATOM 2107 N N . VAL C 1 65 ? 7.464 7.296 19.071 1.00 18.51 65 VAL C N 1
ATOM 2108 C CA . VAL C 1 65 ? 6.433 6.579 19.810 1.00 18.21 65 VAL C CA 1
ATOM 2109 C C . VAL C 1 65 ? 6.544 6.999 21.265 1.00 17.98 65 VAL C C 1
ATOM 2110 O O . VAL C 1 65 ? 7.649 6.996 21.829 1.00 18.18 65 VAL C O 1
ATOM 2114 N N . GLN C 1 66 ? 5.421 7.405 21.853 1.00 20.04 66 GLN C N 1
ATOM 2115 C CA . GLN C 1 66 ? 5.333 7.627 23.288 1.00 20.43 66 GLN C CA 1
ATOM 2116 C C . GLN C 1 66 ? 4.235 6.734 23.850 1.00 20.03 66 GLN C C 1
ATOM 2117 O O . GLN C 1 66 ? 3.236 6.469 23.178 1.00 20.89 66 GLN C O 1
ATOM 2123 N N . VAL C 1 67 ? 4.440 6.230 25.062 1.00 19.69 67 VAL C N 1
ATOM 2124 C CA . VAL C 1 67 ? 3.453 5.389 25.735 1.00 19.08 67 VAL C CA 1
ATOM 2125 C C . VAL C 1 67 ? 3.196 5.982 27.109 1.00 19.81 67 VAL C C 1
ATOM 2126 O O . VAL C 1 67 ? 4.138 6.358 27.813 1.00 20.69 67 VAL C O 1
ATOM 2130 N N . SER C 1 68 ? 1.926 6.082 27.484 1.00 21.51 68 SER C N 1
ATOM 2131 C CA . SER C 1 68 ? 1.577 6.529 28.820 1.00 22.44 68 SER C CA 1
ATOM 2132 C C . SER C 1 68 ? 0.425 5.689 29.347 1.00 21.68 68 SER C C 1
ATOM 2133 O O . SER C 1 68 ? -0.349 5.102 28.584 1.00 20.94 68 SER C O 1
ATOM 2136 N N . VAL C 1 69 ? 0.319 5.648 30.674 1.00 22.01 69 VAL C N 1
ATOM 2137 C CA . VAL C 1 69 ? -0.767 4.965 31.372 1.00 23.88 69 VAL C CA 1
ATOM 2138 C C . VAL C 1 69 ? -1.262 5.901 32.460 1.00 27.24 69 VAL C C 1
ATOM 2139 O O . VAL C 1 69 ? -0.478 6.344 33.308 1.00 27.78 69 VAL C O 1
ATOM 2143 N N . ASN C 1 70 ? -2.553 6.211 32.433 1.00 30.54 70 ASN C N 1
ATOM 2144 C CA . ASN C 1 70 ? -3.121 7.172 33.378 1.00 34.50 70 ASN C CA 1
ATOM 2145 C C . ASN C 1 70 ? -2.316 8.470 33.390 1.00 33.97 70 ASN C C 1
ATOM 2146 O O . ASN C 1 70 ? -2.107 9.089 34.436 1.00 35.00 70 ASN C O 1
ATOM 2151 N N . GLY C 1 71 ? -1.826 8.865 32.217 1.00 32.44 71 GLY C N 1
ATOM 2152 C CA . GLY C 1 71 ? -1.058 10.083 32.094 1.00 32.06 71 GLY C CA 1
ATOM 2153 C C . GLY C 1 71 ? 0.396 9.973 32.496 1.00 31.97 71 GLY C C 1
ATOM 2154 O O . GLY C 1 71 ? 1.134 10.956 32.357 1.00 33.54 71 GLY C O 1
ATOM 2155 N N . ARG C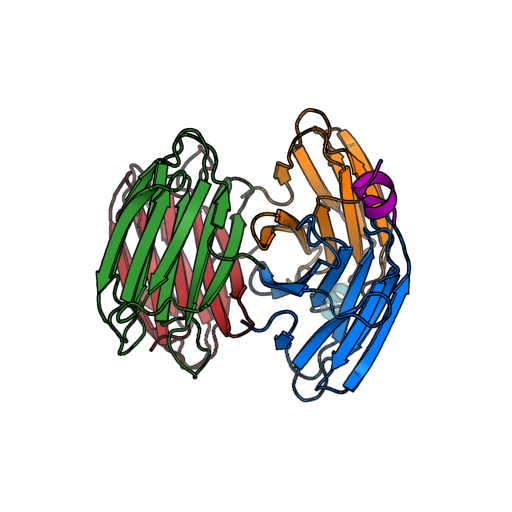 1 72 ? 0.836 8.822 32.985 1.00 30.73 72 ARG C N 1
ATOM 2156 C CA . ARG C 1 72 ? 2.223 8.665 33.401 1.00 30.53 72 ARG C CA 1
ATOM 2157 C C . ARG C 1 72 ? 3.023 8.066 32.253 1.00 27.77 72 ARG C C 1
ATOM 2158 O O . ARG C 1 72 ? 2.659 6.992 31.762 1.00 26.96 72 ARG C O 1
ATOM 2166 N N . PRO C 1 73 ? 4.100 8.708 31.798 1.00 26.41 73 PRO C N 1
ATOM 2167 C CA . PRO C 1 73 ? 4.896 8.129 30.709 1.00 24.82 73 PRO C CA 1
ATOM 2168 C C . PRO C 1 73 ? 5.535 6.821 31.140 1.00 21.98 73 PRO C C 1
ATOM 2169 O O . PRO C 1 73 ? 6.096 6.706 32.230 1.00 23.50 73 PRO C O 1
ATOM 2173 N N . SER C 1 74 ? 5.465 5.835 30.258 1.00 20.18 74 SER C N 1
ATOM 2174 C CA . SER C 1 74 ? 6.130 4.560 30.477 1.00 20.88 74 SER C CA 1
ATOM 2175 C C . SER C 1 74 ? 7.598 4.663 30.080 1.00 20.09 74 SER C C 1
ATOM 2176 O O . SER C 1 74 ? 7.982 5.501 29.259 1.00 22.22 74 SER C O 1
ATOM 2179 N N . ASP C 1 75 ? 8.421 3.787 30.654 1.00 19.04 75 ASP C N 1
ATOM 2180 C CA . ASP C 1 75 ? 9.821 3.715 30.257 1.00 18.39 75 ASP C CA 1
ATOM 2181 C C . ASP C 1 75 ? 9.921 2.882 28.990 1.00 17.27 75 ASP C C 1
ATOM 2182 O O . ASP C 1 75 ? 9.311 1.811 28.900 1.00 18.39 75 ASP C O 1
ATOM 2187 N N . LEU C 1 76 ? 10.640 3.391 27.991 1.00 16.73 76 LEU C N 1
ATOM 2188 C CA . LEU C 1 76 ? 10.673 2.785 26.667 1.00 16.16 76 LEU C CA 1
ATOM 2189 C C . LEU C 1 76 ? 12.006 2.087 26.394 1.00 15.42 76 LEU C C 1
ATOM 2190 O O . LEU C 1 76 ? 13.075 2.473 26.901 1.00 15.60 76 LEU C O 1
ATOM 2195 N N . VAL C 1 77 ? 11.928 1.033 25.578 1.00 15.05 77 VAL C N 1
ATOM 2196 C CA . VAL C 1 77 ? 13.098 0.395 24.982 1.00 14.63 77 VAL C CA 1
ATOM 2197 C C . VAL C 1 77 ? 12.789 0.229 23.507 1.00 14.07 77 VAL C C 1
ATOM 2198 O O . VAL C 1 77 ? 11.631 0.017 23.135 1.00 15.24 77 VAL C O 1
ATOM 2202 N N . SER C 1 78 ? 13.811 0.340 22.660 1.00 14.21 78 SER C N 1
ATOM 2203 C CA . SER C 1 78 ? 13.527 0.289 21.230 1.00 14.83 78 SER C CA 1
ATOM 2204 C C . SER C 1 78 ? 14.770 -0.122 20.458 1.00 14.84 78 SER C C 1
ATOM 2205 O O . SER C 1 78 ? 15.898 -0.046 20.956 1.00 14.81 78 SER C O 1
ATOM 2208 N N . ALA C 1 79 ? 14.552 -0.520 19.215 1.00 14.96 79 ALA C N 1
ATOM 2209 C CA . ALA C 1 79 ? 15.645 -0.751 18.275 1.00 14.79 79 ALA C CA 1
ATOM 2210 C C . ALA C 1 79 ? 15.044 -0.843 16.884 1.00 14.52 79 ALA C C 1
ATOM 2211 O O . ALA C 1 79 ? 13.832 -1.026 16.727 1.00 14.76 79 ALA C O 1
ATOM 2213 N N . GLN C 1 80 ? 15.886 -0.673 15.876 1.00 14.59 80 GLN C N 1
ATOM 2214 C CA . GLN C 1 80 ? 15.498 -0.873 14.496 1.00 14.97 80 GLN C CA 1
ATOM 2215 C C . GLN C 1 80 ? 16.292 -2.039 13.935 1.00 14.11 80 GLN C C 1
ATOM 2216 O O . GLN C 1 80 ? 17.494 -2.159 14.190 1.00 14.63 80 GLN C O 1
ATOM 2222 N N . VAL C 1 81 ? 15.622 -2.900 13.183 1.00 14.20 81 VAL C N 1
ATOM 2223 C CA . VAL C 1 81 ? 16.236 -4.068 12.569 1.00 14.47 81 VAL C CA 1
ATOM 2224 C C . VAL C 1 81 ? 15.892 -4.062 11.098 1.00 14.32 81 VAL C C 1
ATOM 2225 O O . VAL C 1 81 ? 14.743 -3.803 10.731 1.00 14.09 81 VAL C O 1
ATOM 2229 N N . ILE C 1 82 ? 16.876 -4.364 10.258 1.00 13.76 82 ILE C N 1
ATOM 2230 C CA . ILE C 1 82 ? 16.676 -4.429 8.815 1.00 14.73 82 ILE C CA 1
ATOM 2231 C C . ILE C 1 82 ? 17.074 -5.815 8.342 1.00 13.93 82 ILE C C 1
ATOM 2232 O O . ILE C 1 82 ? 18.210 -6.252 8.580 1.00 14.20 82 ILE C O 1
ATOM 2237 N N . LEU C 1 83 ? 16.162 -6.481 7.629 1.00 14.70 83 LEU C N 1
ATOM 2238 C CA . LEU C 1 83 ? 16.407 -7.794 7.046 1.00 14.98 83 LEU C CA 1
ATOM 2239 C C . LEU C 1 83 ? 16.586 -7.673 5.539 1.00 15.65 83 LEU C C 1
ATOM 2240 O O . LEU C 1 83 ? 15.872 -6.918 4.870 1.00 15.69 83 LEU C O 1
ATOM 2245 N N . THR C 1 84 ? 17.540 -8.448 5.018 1.00 14.44 84 THR C N 1
ATOM 2246 C CA . THR C 1 84 ? 17.939 -8.462 3.616 1.00 14.84 84 THR C CA 1
ATOM 2247 C C . THR C 1 84 ? 18.026 -7.061 3.024 1.00 14.91 84 THR C C 1
ATOM 2248 O O . THR C 1 84 ? 17.749 -6.855 1.843 1.00 16.20 84 THR C O 1
ATOM 2252 N N . ASN C 1 85 ? 18.489 -6.108 3.842 1.00 14.81 85 ASN C N 1
ATOM 2253 C CA . ASN C 1 85 ? 18.764 -4.747 3.394 1.00 15.96 85 ASN C CA 1
ATOM 2254 C C . ASN C 1 85 ? 17.526 -4.049 2.834 1.00 16.34 85 ASN C C 1
ATOM 2255 O O . ASN C 1 85 ? 17.656 -3.097 2.058 1.00 17.37 85 ASN C O 1
ATOM 2260 N N . GLU C 1 86 ? 16.326 -4.502 3.222 1.00 15.53 86 GLU C N 1
ATOM 2261 C CA . GLU C 1 86 ? 15.084 -4.038 2.608 1.00 16.42 86 GLU C CA 1
ATOM 2262 C C . GLU C 1 86 ? 13.939 -3.895 3.599 1.00 16.58 86 GLU C C 1
ATOM 2263 O O . GLU C 1 86 ? 13.194 -2.912 3.550 1.00 18.42 86 GLU C O 1
ATOM 2269 N N . LEU C 1 87 ? 13.761 -4.882 4.466 1.00 15.64 87 LEU C N 1
ATOM 2270 C CA . LEU C 1 87 ? 12.562 -4.972 5.285 1.00 15.99 87 LEU C CA 1
ATOM 2271 C C . LEU C 1 87 ? 12.917 -4.421 6.654 1.00 16.45 87 LEU C C 1
ATOM 2272 O O . LEU C 1 87 ? 13.860 -4.898 7.291 1.00 15.84 87 LEU C O 1
ATOM 2277 N N . ASN C 1 88 ? 12.196 -3.393 7.082 1.00 16.16 88 ASN C N 1
ATOM 2278 C CA . ASN C 1 88 ? 12.543 -2.634 8.268 1.00 15.68 88 ASN C CA 1
ATOM 2279 C C . ASN C 1 88 ? 11.495 -2.823 9.347 1.00 15.64 88 ASN C C 1
ATOM 2280 O O . ASN C 1 88 ? 10.286 -2.761 9.078 1.00 15.70 88 ASN C O 1
ATOM 2285 N N . PHE C 1 89 ? 11.971 -3.013 10.567 1.00 15.09 89 PHE C N 1
ATOM 2286 C CA . PHE C 1 89 ? 11.157 -3.047 11.775 1.00 15.10 89 PHE C CA 1
ATOM 2287 C C . PHE C 1 89 ? 11.726 -2.028 12.732 1.00 15.48 89 PHE C C 1
ATOM 2288 O O . PHE C 1 89 ? 12.924 -2.059 13.025 1.00 16.81 89 PHE C O 1
ATOM 2296 N N . ALA C 1 90 ? 10.874 -1.147 13.238 1.00 16.20 90 ALA C N 1
ATOM 2297 C CA . ALA C 1 90 ? 11.210 -0.313 14.374 1.00 16.99 90 ALA C CA 1
ATOM 2298 C C . ALA C 1 90 ? 10.344 -0.797 15.521 1.00 15.25 90 ALA C C 1
ATOM 2299 O O . ALA C 1 90 ? 9.113 -0.854 15.392 1.00 16.61 90 ALA C O 1
ATOM 2301 N N . LEU C 1 91 ? 10.978 -1.195 16.608 1.00 15.19 91 LEU C N 1
ATOM 2302 C CA . LEU C 1 91 ? 10.345 -1.958 17.666 1.00 15.12 91 LEU C CA 1
ATOM 2303 C C . LEU C 1 91 ? 10.413 -1.181 18.963 1.00 14.51 91 LEU C C 1
ATOM 2304 O O . LEU C 1 91 ? 11.461 -0.620 19.300 1.00 15.02 91 LEU C O 1
ATOM 2309 N N . VAL C 1 92 ? 9.303 -1.174 19.708 1.00 15.37 92 VAL C N 1
ATOM 2310 C CA . VAL C 1 92 ? 9.255 -0.478 20.984 1.00 15.82 92 VAL C CA 1
ATOM 2311 C C . VAL C 1 92 ? 8.622 -1.388 22.023 1.00 15.69 92 VAL C C 1
ATOM 2312 O O . VAL C 1 92 ? 7.574 -1.997 21.762 1.00 15.67 92 VAL C O 1
ATOM 2316 N N . GLY C 1 93 ? 9.256 -1.471 23.184 1.00 15.23 93 GLY C N 1
ATOM 2317 C CA . GLY C 1 93 ? 8.655 -2.018 24.382 1.00 15.03 93 GLY C CA 1
ATOM 2318 C C . GLY C 1 93 ? 8.489 -0.926 25.409 1.00 15.32 93 GLY C C 1
ATOM 2319 O O . GLY C 1 93 ? 9.121 0.137 25.313 1.00 16.82 93 GLY C O 1
ATOM 2320 N N . SER C 1 94 ? 7.631 -1.151 26.400 1.00 15.48 94 SER C N 1
ATOM 2321 C CA . SER C 1 94 ? 7.386 -0.116 27.385 1.00 15.67 94 SER C CA 1
ATOM 2322 C C . SER C 1 94 ? 6.998 -0.765 28.698 1.00 15.73 94 SER C C 1
ATOM 2323 O O . SER C 1 94 ? 6.392 -1.837 28.724 1.00 17.62 94 SER C O 1
ATOM 2326 N N . GLU C 1 95 ? 7.346 -0.092 29.786 1.00 16.16 95 GLU C N 1
ATOM 2327 C CA . GLU C 1 95 ? 7.111 -0.609 31.127 1.00 16.56 95 GLU C CA 1
ATOM 2328 C C . GLU C 1 95 ? 6.379 0.445 31.933 1.00 18.54 95 GLU C C 1
ATOM 2329 O O . GLU C 1 95 ? 6.853 1.580 32.054 1.00 18.54 95 GLU C O 1
ATOM 2335 N N . ASP C 1 96 ? 5.216 0.067 32.479 1.00 18.50 96 ASP C N 1
ATOM 2336 C CA . ASP C 1 96 ? 4.373 0.997 33.219 1.00 18.93 96 ASP C CA 1
ATOM 2337 C C . ASP C 1 96 ? 4.395 0.746 34.714 1.00 20.04 96 ASP C C 1
ATOM 2338 O O . ASP C 1 96 ? 3.671 1.423 35.455 1.00 22.63 96 ASP C O 1
ATOM 2343 N N . GLY C 1 97 ? 5.190 -0.202 35.169 1.00 20.33 97 GLY C N 1
ATOM 2344 C CA . GLY C 1 97 ? 5.150 -0.638 36.555 1.00 21.08 97 GLY C CA 1
ATOM 2345 C C . GLY C 1 97 ? 6.507 -1.059 37.031 1.00 21.36 97 GLY C C 1
ATOM 2346 O O . GLY C 1 97 ? 7.524 -0.446 36.672 1.00 23.70 97 GLY C O 1
ATOM 2347 N N . THR C 1 98 ? 6.542 -2.127 37.824 1.00 22.88 98 THR C N 1
ATOM 2348 C CA . THR C 1 98 ? 7.751 -2.504 38.541 1.00 24.92 98 THR C CA 1
ATOM 2349 C C . THR C 1 98 ? 8.270 -3.896 38.208 1.00 24.19 98 THR C C 1
ATOM 2350 O O . THR C 1 98 ? 9.307 -4.289 38.752 1.00 25.56 98 THR C O 1
ATOM 2354 N N . ASP C 1 99 ? 7.615 -4.642 37.321 1.00 23.56 99 ASP C N 1
ATOM 2355 C CA . ASP C 1 99 ? 8.050 -6.005 37.029 1.00 22.50 99 ASP C CA 1
ATOM 2356 C C . ASP C 1 99 ? 9.032 -6.110 35.866 1.00 22.47 99 ASP C C 1
ATOM 2357 O O . ASP C 1 99 ? 9.507 -7.211 35.576 1.00 22.18 99 ASP C O 1
ATOM 2362 N N . ASN C 1 100 ? 9.294 -5.012 35.165 1.00 21.80 100 ASN C N 1
ATOM 2363 C CA . ASN C 1 100 ? 10.298 -4.960 34.104 1.00 21.27 100 ASN C CA 1
ATOM 2364 C C . ASN C 1 100 ? 10.109 -6.050 33.047 1.00 20.18 100 ASN C C 1
ATOM 2365 O O . ASN C 1 100 ? 11.080 -6.641 32.568 1.00 21.28 100 ASN C O 1
ATOM 2370 N N . ASP C 1 101 ? 8.850 -6.324 32.677 1.00 18.49 101 ASP C N 1
ATOM 2371 C CA . ASP C 1 101 ? 8.627 -7.173 31.512 1.00 17.38 101 ASP C CA 1
ATOM 2372 C C . ASP C 1 101 ? 8.631 -6.406 30.191 1.00 17.43 101 ASP C C 1
ATOM 2373 O O . ASP C 1 101 ? 8.795 -7.026 29.133 1.00 17.89 101 ASP C O 1
ATOM 2378 N N . TYR C 1 102 ? 8.487 -5.081 30.228 1.00 17.09 102 TYR C N 1
ATOM 2379 C CA . TYR C 1 102 ? 8.620 -4.214 29.050 1.00 17.76 102 TYR C CA 1
ATOM 2380 C C . TYR C 1 102 ? 7.684 -4.579 27.912 1.00 17.76 102 TYR C C 1
ATOM 2381 O O . TYR C 1 102 ? 7.933 -4.215 26.757 1.00 18.54 102 TYR C O 1
ATOM 2390 N N . ASN C 1 103 ? 6.576 -5.248 28.219 1.00 16.78 103 ASN C N 1
ATOM 2391 C CA . ASN C 1 103 ? 5.603 -5.637 27.212 1.00 16.60 103 ASN C CA 1
ATOM 2392 C C . ASN C 1 103 ? 4.273 -4.924 27.381 1.00 16.33 103 ASN C C 1
ATOM 2393 O O . ASN C 1 103 ? 3.299 -5.297 26.726 1.00 16.99 103 ASN C O 1
ATOM 2398 N N . ASP C 1 104 ? 4.218 -3.910 28.237 1.00 16.99 104 ASP C N 1
ATOM 2399 C CA . ASP C 1 104 ? 2.920 -3.405 28.676 1.00 16.68 104 ASP C CA 1
ATOM 2400 C C . ASP C 1 104 ? 2.184 -2.768 27.514 1.00 17.32 104 ASP C C 1
ATOM 2401 O O . ASP C 1 104 ? 0.988 -2.994 27.329 1.00 17.32 104 ASP C O 1
ATOM 2406 N N . ALA C 1 105 ? 2.898 -2.016 26.692 1.00 16.96 105 ALA C N 1
ATOM 2407 C CA . ALA C 1 105 ? 2.513 -1.762 25.318 1.00 17.27 105 ALA C CA 1
ATOM 2408 C C . ALA C 1 105 ? 3.723 -2.133 24.475 1.00 16.38 105 ALA C C 1
ATOM 2409 O O . ALA C 1 105 ? 4.849 -1.713 24.781 1.00 17.32 105 ALA C O 1
ATOM 2411 N N . VAL C 1 106 ? 3.496 -2.938 23.444 1.00 15.95 106 VAL C N 1
ATOM 2412 C CA . VAL C 1 106 ? 4.518 -3.313 22.470 1.00 16.60 106 VAL C CA 1
ATOM 2413 C C . VAL C 1 106 ? 4.110 -2.673 21.151 1.00 16.72 106 VAL C C 1
ATOM 2414 O O . VAL C 1 106 ? 2.956 -2.807 20.726 1.00 17.54 106 VAL C O 1
ATOM 2418 N N . VAL C 1 107 ? 5.025 -1.936 20.524 1.00 15.82 107 VAL C N 1
ATOM 2419 C CA . VAL C 1 107 ? 4.717 -1.213 19.294 1.00 16.78 107 VAL C CA 1
ATOM 2420 C C . VAL C 1 107 ? 5.648 -1.695 18.188 1.00 16.93 107 VAL C C 1
ATOM 2421 O O . VAL C 1 107 ? 6.873 -1.748 18.371 1.00 17.75 107 VAL C O 1
ATOM 2425 N N . 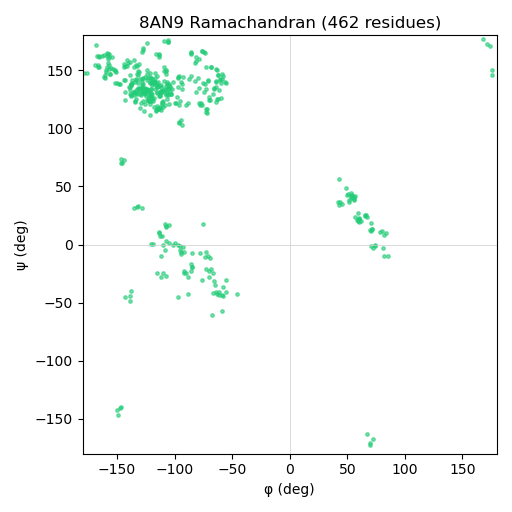VAL C 1 108 ? 5.067 -2.058 17.054 1.00 16.24 108 VAL C N 1
ATOM 2426 C CA . VAL C 1 108 ? 5.823 -2.492 15.890 1.00 17.41 108 VAL C CA 1
ATOM 2427 C C . VAL C 1 108 ? 5.525 -1.541 14.752 1.00 16.87 108 VAL C C 1
ATOM 2428 O O . VAL C 1 108 ? 4.359 -1.353 14.385 1.00 16.68 108 VAL C O 1
ATOM 2432 N N . ILE C 1 109 ? 6.576 -0.937 14.209 1.00 16.76 109 ILE C N 1
ATOM 2433 C CA . ILE C 1 109 ? 6.529 -0.122 13.007 1.00 16.71 109 ILE C CA 1
ATOM 2434 C C . ILE C 1 109 ? 7.219 -0.920 11.908 1.00 15.80 109 ILE C C 1
ATOM 2435 O O . ILE C 1 109 ? 8.330 -1.425 12.107 1.00 16.69 109 ILE C O 1
ATOM 2440 N N . ASN C 1 110 ? 6.587 -1.041 10.756 1.00 16.64 110 ASN C N 1
ATOM 2441 C CA . ASN C 1 110 ? 7.171 -1.796 9.658 1.00 16.98 110 ASN C CA 1
ATOM 2442 C C . ASN C 1 110 ? 7.068 -1.014 8.362 1.00 17.15 110 ASN C C 1
ATOM 2443 O O . ASN C 1 110 ? 6.068 -0.328 8.113 1.00 18.05 110 ASN C O 1
ATOM 2448 N N . TRP C 1 111 ? 8.114 -1.110 7.547 1.00 17.02 111 TRP C N 1
ATOM 2449 C CA . TRP C 1 111 ? 8.103 -0.561 6.202 1.00 17.61 111 TRP C CA 1
ATOM 2450 C C . TRP C 1 111 ? 9.098 -1.348 5.376 1.00 18.51 111 TRP C C 1
ATOM 2451 O O . TRP C 1 111 ? 9.964 -2.035 5.938 1.00 18.81 111 TRP C O 1
ATOM 2462 N N . PRO C 1 112 ? 9.007 -1.294 4.037 1.00 19.99 112 PRO C N 1
ATOM 2463 C CA . PRO C 1 112 ? 8.001 -0.631 3.204 1.00 19.98 112 PRO C CA 1
ATOM 2464 C C . PRO C 1 112 ? 6.700 -1.398 3.222 1.00 20.36 112 PRO C C 1
ATOM 2465 O O . PRO C 1 112 ? 6.676 -2.551 3.663 1.00 20.77 112 PRO C O 1
ATOM 2469 N N . LEU C 1 113 ? 5.640 -0.750 2.753 1.00 20.42 113 LEU C N 1
ATOM 2470 C CA . LEU C 1 113 ? 4.325 -1.345 2.607 1.00 20.58 113 LEU C CA 1
ATOM 2471 C C . LEU C 1 113 ? 4.027 -1.538 1.127 1.00 20.59 113 LEU C C 1
ATOM 2472 O O . LEU C 1 113 ? 4.772 -1.090 0.250 1.00 22.82 113 LEU C O 1
ATOM 2477 N N . GLY C 1 114 ? 2.889 -2.172 0.849 1.00 21.67 114 GLY C N 1
ATOM 2478 C CA . GLY C 1 114 ? 2.451 -2.309 -0.528 1.00 21.18 114 GLY C CA 1
ATOM 2479 C C . GLY C 1 114 ? 2.931 -3.540 -1.265 1.00 21.41 114 GLY C C 1
ATOM 2480 O O . GLY C 1 114 ? 3.922 -4.187 -0.892 1.00 21.86 114 GLY C O 1
ATOM 2482 N N . ALA D 1 1 ? 20.450 -20.077 4.641 1.00 20.26 1 ALA D N 1
ATOM 2483 C CA . ALA D 1 1 ? 20.186 -20.605 5.963 1.00 18.87 1 ALA D CA 1
ATOM 2484 C C . ALA D 1 1 ? 18.712 -20.815 6.167 1.00 18.43 1 ALA D C 1
ATOM 2485 O O . ALA D 1 1 ? 17.877 -20.165 5.525 1.00 20.39 1 ALA D O 1
ATOM 2487 N N . THR D 1 2 ? 18.396 -21.663 7.140 1.00 18.32 2 THR D N 1
ATOM 2488 C CA . THR D 1 2 ? 17.012 -21.812 7.546 1.00 18.19 2 THR D CA 1
ATOM 2489 C C . THR D 1 2 ? 16.525 -20.488 8.117 1.00 16.16 2 THR D C 1
ATOM 2490 O O . THR D 1 2 ? 17.256 -19.780 8.808 1.00 17.34 2 THR D O 1
ATOM 2494 N N . GLN D 1 3 ? 15.285 -20.141 7.787 1.00 16.16 3 GLN D N 1
ATOM 2495 C CA . GLN D 1 3 ? 14.667 -18.899 8.219 1.00 15.74 3 GLN D CA 1
ATOM 2496 C C . GLN D 1 3 ? 13.258 -19.197 8.698 1.00 16.37 3 GLN D C 1
ATOM 2497 O O . GLN D 1 3 ? 12.646 -20.182 8.281 1.00 17.05 3 GLN D O 1
ATOM 2503 N N . GLY D 1 4 ? 12.762 -18.358 9.607 1.00 15.16 4 GLY D N 1
ATOM 2504 C CA . GLY D 1 4 ? 11.418 -18.563 10.123 1.00 15.89 4 GLY D CA 1
ATOM 2505 C C . GLY D 1 4 ? 11.297 -19.622 11.198 1.00 16.42 4 GLY D C 1
ATOM 2506 O O . GLY D 1 4 ? 10.166 -19.984 11.545 1.00 17.69 4 GLY D O 1
ATOM 2507 N N . VAL D 1 5 ? 12.413 -20.110 11.752 1.00 16.07 5 VAL D N 1
ATOM 2508 C CA . VAL D 1 5 ? 12.416 -21.086 12.838 1.00 16.24 5 VAL D CA 1
ATOM 2509 C C . VAL D 1 5 ? 13.020 -20.423 14.072 1.00 15.49 5 VAL D C 1
ATOM 2510 O O . VAL D 1 5 ? 14.115 -19.851 14.003 1.00 16.96 5 VAL D O 1
ATOM 2514 N N . PHE D 1 6 ? 12.343 -20.532 15.208 1.00 14.86 6 PHE D N 1
ATOM 2515 C CA . PHE D 1 6 ? 12.807 -19.885 16.429 1.00 15.70 6 PHE D CA 1
ATOM 2516 C C . PHE D 1 6 ? 12.627 -20.837 17.599 1.00 16.53 6 PHE D C 1
ATOM 2517 O O . PHE D 1 6 ? 11.585 -21.477 17.721 1.00 17.17 6 PHE D O 1
ATOM 2525 N N . THR D 1 7 ? 13.611 -20.897 18.489 1.00 15.28 7 THR D N 1
ATOM 2526 C CA . THR D 1 7 ? 13.449 -21.618 19.747 1.00 15.13 7 THR D CA 1
ATOM 2527 C C . THR D 1 7 ? 13.016 -20.625 20.814 1.00 16.29 7 THR D C 1
ATOM 2528 O O . THR D 1 7 ? 13.814 -19.788 21.255 1.00 17.79 7 THR D O 1
ATOM 2532 N N . LEU D 1 8 ? 11.764 -20.702 21.196 1.00 15.95 8 LEU D N 1
ATOM 2533 C CA . LEU D 1 8 ? 11.241 -19.891 22.277 1.00 15.17 8 LEU D CA 1
ATOM 2534 C C . LEU D 1 8 ? 11.504 -20.609 23.589 1.00 15.81 8 LEU D C 1
ATOM 2535 O O . LEU D 1 8 ? 11.762 -21.818 23.598 1.00 17.11 8 LEU D O 1
ATOM 2540 N N . PRO D 1 9 ? 11.408 -19.914 24.723 1.00 16.30 9 PRO D N 1
ATOM 2541 C CA . PRO D 1 9 ? 11.325 -20.634 25.995 1.00 17.01 9 PRO D CA 1
ATOM 2542 C C . PRO D 1 9 ? 10.145 -21.591 25.942 1.00 16.79 9 PRO D C 1
ATOM 2543 O O . PRO D 1 9 ? 9.079 -21.274 25.397 1.00 16.99 9 PRO D O 1
ATOM 2547 N N . ALA D 1 10 ? 10.352 -22.787 26.484 1.00 17.31 10 ALA D N 1
ATOM 2548 C CA . ALA D 1 10 ? 9.331 -23.819 26.457 1.00 18.14 10 ALA D CA 1
ATOM 2549 C C . ALA D 1 10 ? 8.159 -23.426 27.348 1.00 18.44 10 ALA D C 1
ATOM 2550 O O . ALA D 1 10 ? 8.303 -22.664 28.310 1.00 19.13 10 ALA D O 1
ATOM 2552 N N . ASN D 1 11 ? 6.983 -23.950 27.002 1.00 19.41 11 ASN D N 1
ATOM 2553 C CA . ASN D 1 11 ? 5.759 -23.791 27.809 1.00 20.40 11 ASN D CA 1
ATOM 2554 C C . ASN D 1 11 ? 5.444 -22.326 28.109 1.00 20.99 11 ASN D C 1
ATOM 2555 O O . ASN D 1 11 ? 5.085 -21.956 29.227 1.00 23.10 11 ASN D O 1
ATOM 2560 N N . THR D 1 12 ? 5.600 -21.476 27.101 1.00 20.01 12 THR D N 1
ATOM 2561 C CA . THR D 1 12 ? 5.487 -20.040 27.275 1.00 19.42 12 THR D CA 1
ATOM 2562 C C . THR D 1 12 ? 4.499 -19.522 26.246 1.00 18.74 12 THR D C 1
ATOM 2563 O O . THR D 1 12 ? 4.579 -19.894 25.071 1.00 18.60 12 THR D O 1
ATOM 2567 N N . ARG D 1 13 ? 3.554 -18.694 26.690 1.00 18.05 13 ARG D N 1
ATOM 2568 C CA . ARG D 1 13 ? 2.632 -18.053 25.762 1.00 19.53 13 ARG D CA 1
ATOM 2569 C C . ARG D 1 13 ? 3.346 -16.993 24.936 1.00 18.31 13 ARG D C 1
ATOM 2570 O O . ARG D 1 13 ? 4.223 -16.268 25.431 1.00 18.13 13 ARG D O 1
ATOM 2578 N N . PHE D 1 14 ? 2.972 -16.907 23.662 1.00 16.85 14 PHE D N 1
ATOM 2579 C CA . PHE D 1 14 ? 3.519 -15.895 22.778 1.00 16.48 14 PHE D CA 1
ATOM 2580 C C . PHE D 1 14 ? 2.437 -15.425 21.826 1.00 16.21 14 PHE D C 1
ATOM 2581 O O . PHE D 1 14 ? 1.463 -16.137 21.567 1.00 17.43 14 PHE D O 1
ATOM 2589 N N . GLY D 1 15 ? 2.601 -14.208 21.318 1.00 16.64 15 GLY D N 1
ATOM 2590 C CA . GLY D 1 15 ? 1.720 -13.667 20.298 1.00 16.61 15 GLY D CA 1
ATOM 2591 C C . GLY D 1 15 ? 2.323 -13.873 18.925 1.00 16.47 15 GLY D C 1
ATOM 2592 O O . GLY D 1 15 ? 3.539 -13.835 18.755 1.00 15.90 15 GLY D O 1
ATOM 2593 N N . VAL D 1 16 ? 1.466 -14.118 17.943 1.00 16.04 16 VAL D N 1
ATOM 2594 C CA . VAL D 1 16 ? 1.884 -14.190 16.548 1.00 16.39 16 VAL D CA 1
ATOM 2595 C C . VAL D 1 16 ? 0.884 -13.411 15.709 1.00 15.90 16 VAL D C 1
ATOM 2596 O O . VAL D 1 16 ? -0.330 -13.588 15.851 1.00 16.93 16 VAL D O 1
ATOM 2600 N N . THR D 1 17 ? 1.390 -12.502 14.887 1.00 16.63 17 THR D N 1
ATOM 2601 C CA . THR D 1 17 ? 0.577 -11.562 14.133 1.00 17.18 17 THR D CA 1
ATOM 2602 C C . THR D 1 17 ? 1.153 -11.452 12.736 1.00 17.26 17 THR D C 1
ATOM 2603 O O . THR D 1 17 ? 2.375 -11.325 12.582 1.00 16.46 17 THR D O 1
ATOM 2607 N N . ALA D 1 18 ? 0.283 -11.522 11.730 1.00 16.36 18 ALA D N 1
ATOM 2608 C CA . ALA D 1 18 ? 0.702 -11.436 10.341 1.00 17.68 18 ALA D CA 1
ATOM 2609 C C . ALA D 1 18 ? 0.045 -10.246 9.665 1.00 17.92 18 ALA D C 1
ATOM 2610 O O . ALA D 1 18 ? -1.146 -9.984 9.883 1.00 17.90 18 ALA D O 1
ATOM 2612 N N . PHE D 1 19 ? 0.833 -9.547 8.841 1.00 18.49 19 PHE D N 1
ATOM 2613 C CA . PHE D 1 19 ? 0.405 -8.432 8.004 1.00 19.59 19 PHE D CA 1
ATOM 2614 C C . PHE D 1 19 ? 0.606 -8.810 6.543 1.00 19.82 19 PHE D C 1
ATOM 2615 O O . PHE D 1 19 ? 1.526 -9.557 6.210 1.00 20.59 19 PHE D O 1
ATOM 2623 N N . ALA D 1 20 ? -0.253 -8.305 5.659 1.00 19.09 20 ALA D N 1
ATOM 2624 C CA . ALA D 1 20 ? -0.095 -8.592 4.241 1.00 18.74 20 ALA D CA 1
ATOM 2625 C C . ALA D 1 20 ? 0.185 -7.331 3.431 1.00 18.99 20 ALA D C 1
ATOM 2626 O O . ALA D 1 20 ? -0.404 -6.276 3.674 1.00 20.14 20 ALA D O 1
ATOM 2628 N N . ASN D 1 21 ? 1.101 -7.450 2.442 1.00 18.60 21 ASN D N 1
ATOM 2629 C CA . ASN D 1 21 ? 1.417 -6.363 1.516 1.00 19.26 21 ASN D CA 1
ATOM 2630 C C . ASN D 1 21 ? 1.697 -6.972 0.144 1.00 20.69 21 ASN D C 1
ATOM 2631 O O . ASN D 1 21 ? 2.835 -7.024 -0.310 1.00 19.63 21 ASN D O 1
ATOM 2636 N N . SER D 1 22 ? 0.644 -7.435 -0.518 1.00 20.88 22 SER D N 1
ATOM 2637 C CA . SER D 1 22 ? 0.840 -8.093 -1.804 1.00 21.84 22 SER D CA 1
ATOM 2638 C C . SER D 1 22 ? -0.491 -8.233 -2.514 1.00 22.54 22 SER D C 1
ATOM 2639 O O . SER D 1 22 ? -1.552 -8.293 -1.881 1.00 23.61 22 SER D O 1
ATOM 2642 N N . SER D 1 23 ? -0.420 -8.312 -3.840 1.00 24.06 23 SER D N 1
ATOM 2643 C CA . SER D 1 23 ? -1.620 -8.657 -4.586 1.00 24.28 23 SER D CA 1
ATOM 2644 C C . SER D 1 23 ? -2.072 -10.085 -4.305 1.00 24.22 23 SER D C 1
ATOM 2645 O O . SER D 1 23 ? -3.259 -10.382 -4.465 1.00 25.04 23 SER D O 1
ATOM 2648 N N . GLY D 1 24 ? -1.164 -10.969 -3.894 1.00 23.70 24 GLY D N 1
ATOM 2649 C CA . GLY D 1 24 ? -1.503 -12.367 -3.694 1.00 23.81 24 GLY D CA 1
ATOM 2650 C C . GLY D 1 24 ? -2.078 -12.645 -2.315 1.00 23.62 24 GLY D C 1
ATOM 2651 O O . GLY D 1 24 ? -1.700 -12.024 -1.325 1.00 23.39 24 GLY D O 1
ATOM 2652 N N . THR D 1 25 ? -3.017 -13.590 -2.261 1.00 23.69 25 THR D N 1
ATOM 2653 C CA . THR D 1 25 ? -3.546 -14.047 -0.978 1.00 23.63 25 THR D CA 1
ATOM 2654 C C . THR D 1 25 ? -2.472 -14.837 -0.240 1.00 23.81 25 THR D C 1
ATOM 2655 O O . THR D 1 25 ? -1.915 -15.807 -0.774 1.00 25.67 25 THR D O 1
ATOM 2659 N N . GLN D 1 26 ? -2.169 -14.410 0.978 1.00 22.21 26 GLN D N 1
ATOM 2660 C CA . GLN D 1 26 ? -1.107 -15.011 1.782 1.00 21.49 26 GLN D CA 1
ATOM 2661 C C . GLN D 1 26 ? -1.702 -16.090 2.678 1.00 21.67 26 GLN D C 1
ATOM 2662 O O . GLN D 1 26 ? -2.771 -15.906 3.266 1.00 23.17 26 GLN D O 1
ATOM 2668 N N . THR D 1 27 ? -1.003 -17.215 2.783 1.00 21.43 27 THR D N 1
ATOM 2669 C CA . THR D 1 27 ? -1.300 -18.242 3.772 1.00 22.07 27 THR D CA 1
ATOM 2670 C C . THR D 1 27 ? -0.091 -18.366 4.683 1.00 21.06 27 THR D C 1
ATOM 2671 O O . THR D 1 27 ? 1.003 -18.707 4.219 1.00 21.62 27 THR D O 1
ATOM 2675 N N . VAL D 1 28 ? -0.286 -18.087 5.973 1.00 20.18 28 VAL D N 1
ATOM 2676 C CA . VAL D 1 28 ? 0.783 -18.130 6.973 1.00 20.19 28 VAL D CA 1
ATOM 2677 C C . VAL D 1 28 ? 0.481 -19.287 7.904 1.00 19.93 28 VAL D C 1
ATOM 2678 O O . VAL D 1 28 ? -0.542 -19.270 8.597 1.00 20.99 28 VAL D O 1
ATOM 2682 N N . ASN D 1 29 ? 1.349 -20.292 7.916 1.00 19.95 29 ASN D N 1
ATOM 2683 C CA . ASN D 1 29 ? 1.231 -21.409 8.839 1.00 20.89 29 ASN D CA 1
ATOM 2684 C C . ASN D 1 29 ? 2.224 -21.226 9.973 1.00 18.72 29 ASN D C 1
ATOM 2685 O O . ASN D 1 29 ? 3.397 -20.921 9.738 1.00 19.60 29 ASN D O 1
ATOM 2690 N N . VAL D 1 30 ? 1.752 -21.425 11.197 1.00 18.51 30 VAL D N 1
ATOM 2691 C CA . VAL D 1 30 ? 2.584 -21.365 12.391 1.00 18.51 30 VAL D CA 1
ATOM 2692 C C . VAL D 1 30 ? 2.600 -22.765 12.981 1.00 17.87 30 VAL D C 1
ATOM 2693 O O . VAL D 1 30 ? 1.548 -23.279 13.391 1.00 19.81 30 VAL D O 1
ATOM 2697 N N . LEU D 1 31 ? 3.786 -23.377 13.014 1.00 19.28 31 LEU D N 1
ATOM 2698 C CA . LEU D 1 31 ? 3.971 -24.707 13.562 1.00 20.22 31 LEU D CA 1
ATOM 2699 C C . LEU D 1 31 ? 4.573 -24.575 14.949 1.00 20.73 31 LEU D C 1
ATOM 2700 O O . LEU D 1 31 ? 5.459 -23.744 15.168 1.00 20.60 31 LEU D O 1
ATOM 2705 N N . VAL D 1 32 ? 4.100 -25.402 15.875 1.00 21.01 32 VAL D N 1
ATOM 2706 C CA . VAL D 1 32 ? 4.691 -25.526 17.204 1.00 20.92 32 VAL D CA 1
ATOM 2707 C C . VAL D 1 32 ? 5.037 -26.994 17.399 1.00 22.76 32 VAL D C 1
ATOM 2708 O O . VAL D 1 32 ? 4.171 -27.862 17.248 1.00 23.30 32 VAL D O 1
ATOM 2712 N N . ASN D 1 33 ? 6.304 -27.275 17.705 1.00 24.85 33 ASN D N 1
ATOM 2713 C CA . ASN D 1 33 ? 6.791 -28.654 17.797 1.00 27.38 33 ASN D CA 1
ATOM 2714 C C . ASN D 1 33 ? 6.412 -29.455 16.554 1.00 26.82 33 ASN D C 1
ATOM 2715 O O . ASN D 1 33 ? 5.946 -30.594 16.637 1.00 27.23 33 ASN D O 1
ATOM 2720 N N . ASN D 1 34 ? 6.586 -28.827 15.392 1.00 26.56 34 ASN D N 1
ATOM 2721 C CA . ASN D 1 34 ? 6.411 -29.426 14.070 1.00 27.44 34 ASN D CA 1
ATOM 2722 C C . ASN D 1 34 ? 4.966 -29.736 13.711 1.00 28.55 34 ASN D C 1
ATOM 2723 O O . ASN D 1 34 ? 4.730 -30.424 12.709 1.00 29.27 34 ASN D O 1
ATOM 2728 N N . GLU D 1 35 ? 3.997 -29.245 14.482 1.00 27.97 35 GLU D N 1
ATOM 2729 C CA . GLU D 1 35 ? 2.583 -29.430 14.183 1.00 29.53 35 GLU D CA 1
ATOM 2730 C C . GLU D 1 35 ? 1.927 -28.072 13.995 1.00 27.09 35 GLU D C 1
ATOM 2731 O O . GLU D 1 35 ? 2.194 -27.136 14.750 1.00 25.88 35 GLU D O 1
ATOM 2737 N N . THR D 1 36 ? 1.038 -27.982 13.010 1.00 26.20 36 THR D N 1
ATOM 2738 C CA . THR D 1 36 ? 0.307 -26.746 12.774 1.00 25.77 36 THR D CA 1
ATOM 2739 C C . THR D 1 36 ? -0.497 -26.354 14.003 1.00 24.92 36 THR D C 1
ATOM 2740 O O . THR D 1 36 ? -1.296 -27.139 14.520 1.00 26.20 36 THR D O 1
ATOM 2744 N N . ALA D 1 37 ? -0.286 -25.124 14.460 1.00 23.79 37 ALA D N 1
ATOM 2745 C CA . ALA D 1 37 ? -0.980 -24.569 15.606 1.00 23.96 37 ALA D CA 1
ATOM 2746 C C . ALA D 1 37 ? -1.870 -23.401 15.231 1.00 23.59 37 ALA D C 1
ATOM 2747 O O . ALA D 1 37 ? -2.836 -23.120 15.947 1.00 24.38 37 ALA D O 1
ATOM 2749 N N . ALA D 1 38 ? -1.568 -22.720 14.132 1.00 22.68 38 ALA D N 1
ATOM 2750 C CA . ALA D 1 38 ? -2.400 -21.637 13.637 1.00 22.66 38 ALA D CA 1
ATOM 2751 C C . ALA D 1 38 ? -2.149 -21.466 12.149 1.00 22.16 38 ALA D C 1
ATOM 2752 O O . ALA D 1 38 ? -1.046 -21.716 11.655 1.00 21.72 38 ALA D O 1
ATOM 2754 N N . THR D 1 39 ? -3.193 -21.076 11.436 1.00 22.72 39 THR D N 1
ATOM 2755 C CA . THR D 1 39 ? -3.079 -20.733 10.029 1.00 23.49 39 THR D CA 1
ATOM 2756 C C . THR D 1 39 ? -3.837 -19.441 9.807 1.00 22.60 39 THR D C 1
ATOM 2757 O O . THR D 1 39 ? -5.032 -19.365 10.110 1.00 23.92 39 THR D O 1
ATOM 2761 N N . PHE D 1 40 ? -3.147 -18.434 9.289 1.00 21.05 40 PHE D N 1
ATOM 2762 C CA . PHE D 1 40 ? -3.766 -17.177 8.911 1.00 20.86 40 PHE D CA 1
ATOM 2763 C C . PHE D 1 40 ? -3.817 -17.087 7.395 1.00 20.29 40 PHE D C 1
ATOM 2764 O O . PHE D 1 40 ? -2.926 -17.590 6.692 1.00 21.71 40 PHE D O 1
ATOM 2772 N N . SER D 1 41 ? -4.865 -16.437 6.890 1.00 20.01 41 SER D N 1
ATOM 2773 C CA . SER D 1 41 ? -4.908 -16.146 5.469 1.00 20.44 41 SER D CA 1
ATOM 2774 C C . SER D 1 41 ? -5.551 -14.788 5.236 1.00 20.46 41 SER D C 1
ATOM 2775 O O . SER D 1 41 ? -6.367 -14.310 6.033 1.00 21.54 41 SER D O 1
ATOM 2778 N N . GLY D 1 42 ? -5.180 -14.164 4.135 1.00 19.99 42 GLY D N 1
ATOM 2779 C CA . GLY D 1 42 ? -5.789 -12.896 3.799 1.00 21.12 42 GLY D CA 1
ATOM 2780 C C . GLY D 1 42 ? -5.026 -12.217 2.688 1.00 21.70 42 GLY D C 1
ATOM 2781 O O . GLY D 1 42 ? -3.977 -12.686 2.230 1.00 22.25 42 GLY D O 1
ATOM 2782 N N . GLN D 1 43 ? -5.559 -11.074 2.285 1.00 20.76 43 GLN D N 1
ATOM 2783 C CA . GLN D 1 43 ? -4.988 -10.314 1.188 1.00 21.95 43 GLN D CA 1
ATOM 2784 C C . GLN D 1 43 ? -5.116 -8.830 1.483 1.00 21.87 43 GLN D C 1
ATOM 2785 O O . GLN D 1 43 ? -6.189 -8.351 1.866 1.00 23.86 43 GLN D O 1
ATOM 2791 N N . SER D 1 44 ? -4.001 -8.118 1.320 1.00 21.47 44 SER D N 1
ATOM 2792 C CA . SER D 1 44 ? -3.941 -6.679 1.506 1.00 21.32 44 SER D CA 1
ATOM 2793 C C . SER D 1 44 ? -2.698 -6.157 0.808 1.00 22.76 44 SER D C 1
ATOM 2794 O O . SER D 1 44 ? -1.664 -6.831 0.788 1.00 22.89 44 SER D O 1
ATOM 2797 N N . THR D 1 45 ? -2.809 -4.959 0.236 1.00 23.22 45 THR D N 1
ATOM 2798 C CA . THR D 1 45 ? -1.654 -4.173 -0.184 1.00 23.63 45 THR D CA 1
ATOM 2799 C C . THR D 1 45 ? -1.427 -2.982 0.739 1.00 24.39 45 THR D C 1
ATOM 2800 O O . THR D 1 45 ? -0.678 -2.059 0.391 1.00 24.75 45 THR D O 1
ATOM 2804 N N . ASN D 1 46 ? -2.050 -2.995 1.919 1.00 23.39 46 ASN D N 1
ATOM 2805 C CA . ASN D 1 46 ? -2.035 -1.858 2.833 1.00 24.87 46 ASN D CA 1
ATOM 2806 C C . ASN D 1 46 ? -1.768 -2.294 4.271 1.00 23.04 46 ASN D C 1
ATOM 2807 O O . ASN D 1 46 ? -2.246 -1.672 5.220 1.00 23.79 46 ASN D O 1
ATOM 2812 N N . ASN D 1 47 ? -0.999 -3.361 4.446 1.00 20.66 47 ASN D N 1
ATOM 2813 C CA . ASN D 1 47 ? -0.509 -3.799 5.754 1.00 20.33 47 ASN D CA 1
ATOM 2814 C C . ASN D 1 47 ? -1.623 -4.279 6.686 1.00 19.77 47 ASN D C 1
ATOM 2815 O O . ASN D 1 47 ? -1.474 -4.212 7.909 1.00 19.78 47 ASN D O 1
ATOM 2820 N N . ALA D 1 48 ? -2.758 -4.741 6.169 1.00 19.78 48 ALA D N 1
ATOM 2821 C CA . ALA D 1 48 ? -3.800 -5.204 7.077 1.00 20.18 48 ALA D CA 1
ATOM 2822 C C . ALA D 1 48 ? -3.306 -6.385 7.898 1.00 19.84 48 ALA D C 1
ATOM 2823 O O . ALA D 1 48 ? -2.518 -7.212 7.433 1.00 19.17 48 ALA D O 1
ATOM 2825 N N . VAL D 1 49 ? -3.780 -6.451 9.140 1.00 19.17 49 VAL D N 1
ATOM 2826 C CA . VAL D 1 49 ? -3.541 -7.614 9.982 1.00 18.65 49 VAL D CA 1
ATOM 2827 C C . VAL D 1 49 ? -4.412 -8.748 9.458 1.00 18.74 49 VAL D C 1
ATOM 2828 O O . VAL D 1 49 ? -5.642 -8.681 9.528 1.00 19.91 49 VAL D O 1
ATOM 2832 N N . ILE D 1 50 ? -3.775 -9.800 8.942 1.00 18.93 50 ILE D N 1
ATOM 2833 C CA . ILE D 1 50 ? -4.489 -10.961 8.441 1.00 17.91 50 ILE D CA 1
ATOM 2834 C C . ILE D 1 50 ? -4.613 -12.073 9.463 1.00 18.25 50 ILE D C 1
ATOM 2835 O O . ILE D 1 50 ? -5.275 -13.080 9.181 1.00 20.20 50 ILE D O 1
ATOM 2840 N N . GLY D 1 51 ? -3.999 -11.931 10.629 1.00 17.78 51 GLY D N 1
ATOM 2841 C CA . GLY D 1 51 ? -4.242 -12.846 11.720 1.00 17.94 51 GLY D CA 1
ATOM 2842 C C . GLY D 1 51 ? -3.493 -12.387 12.946 1.00 17.65 51 GLY D C 1
ATOM 2843 O O . GLY D 1 51 ? -2.405 -11.805 12.822 1.00 18.05 51 GLY D O 1
ATOM 2844 N N . THR D 1 52 ? -4.040 -12.633 14.130 1.00 18.24 52 THR D N 1
ATOM 2845 C CA . THR D 1 52 ? -3.312 -12.479 15.379 1.00 19.67 52 THR D CA 1
ATOM 2846 C C . THR D 1 52 ? -3.844 -13.516 16.354 1.00 20.38 52 THR D C 1
ATOM 2847 O O . THR D 1 52 ? -5.047 -13.776 16.376 1.00 21.91 52 THR D O 1
ATOM 2851 N N . GLN D 1 53 ? -2.946 -14.149 17.104 1.00 20.55 53 GLN D N 1
ATOM 2852 C CA . GLN D 1 53 ? -3.334 -15.249 17.977 1.00 21.63 53 GLN D CA 1
ATOM 2853 C C . GLN D 1 53 ? -2.299 -15.401 19.082 1.00 19.31 53 GLN D C 1
ATOM 2854 O O . GLN D 1 53 ? -1.118 -15.112 18.886 1.00 20.00 53 GLN D O 1
ATOM 2860 N N . VAL D 1 54 ? -2.735 -15.894 20.232 1.00 19.17 54 VAL D N 1
ATOM 2861 C CA . VAL D 1 54 ? -1.824 -16.267 21.309 1.00 19.68 54 VAL D CA 1
ATOM 2862 C C . VAL D 1 54 ? -1.701 -17.784 21.305 1.00 19.66 54 VAL D C 1
ATOM 2863 O O . VAL D 1 54 ? -2.715 -18.497 21.285 1.00 20.61 54 VAL D O 1
ATOM 2867 N N . LEU D 1 55 ? -0.466 -18.284 21.319 1.00 18.70 55 LEU D N 1
ATOM 2868 C CA . LEU D 1 55 ? -0.224 -19.713 21.342 1.00 18.80 55 LEU D CA 1
ATOM 2869 C C . LEU D 1 55 ? 0.709 -20.031 22.494 1.00 18.24 55 LEU D C 1
ATOM 2870 O O . LEU D 1 55 ? 1.332 -19.147 23.077 1.00 19.56 55 LEU D O 1
ATOM 2875 N N . ASN D 1 56 ? 0.826 -21.310 22.806 1.00 20.07 56 ASN D N 1
ATOM 2876 C CA . ASN D 1 56 ? 1.807 -21.778 23.772 1.00 19.18 56 ASN D CA 1
ATOM 2877 C C . ASN D 1 56 ? 2.922 -22.506 23.040 1.00 19.79 56 ASN D C 1
ATOM 2878 O O . ASN D 1 56 ? 2.668 -23.298 22.128 1.00 21.54 56 ASN D O 1
ATOM 2883 N N . SER D 1 57 ? 4.166 -22.230 23.442 1.00 19.04 57 SER D N 1
ATOM 2884 C CA . SER D 1 57 ? 5.323 -22.783 22.746 1.00 18.60 57 SER D CA 1
ATOM 2885 C C . SER D 1 57 ? 5.543 -24.265 23.020 1.00 19.30 57 SER D C 1
ATOM 2886 O O . SER D 1 57 ? 6.410 -24.866 22.376 1.00 20.09 57 SER D O 1
ATOM 2889 N N . GLY D 1 58 ? 4.844 -24.849 23.987 1.00 19.13 58 GLY D N 1
ATOM 2890 C CA . GLY D 1 58 ? 4.914 -26.279 24.243 1.00 20.27 58 GLY D CA 1
ATOM 2891 C C . GLY D 1 58 ? 6.261 -26.719 24.819 1.00 21.16 58 GLY D C 1
ATOM 2892 O O . GLY D 1 58 ? 7.156 -25.919 25.127 1.00 21.52 58 GLY D O 1
ATOM 2893 N N . SER D 1 59 ? 6.404 -28.046 24.919 1.00 22.72 59 SER D N 1
ATOM 2894 C CA . SER D 1 59 ? 7.553 -28.619 25.613 1.00 24.14 59 SER D CA 1
ATOM 2895 C C . SER D 1 59 ? 8.864 -28.327 24.899 1.00 23.60 59 SER D C 1
ATOM 2896 O O . SER D 1 59 ? 9.905 -28.212 25.549 1.00 25.11 59 SER D O 1
ATOM 2899 N N . SER D 1 60 ? 8.840 -28.211 23.578 1.00 23.19 60 SER D N 1
ATOM 2900 C CA . SER D 1 60 ? 10.067 -2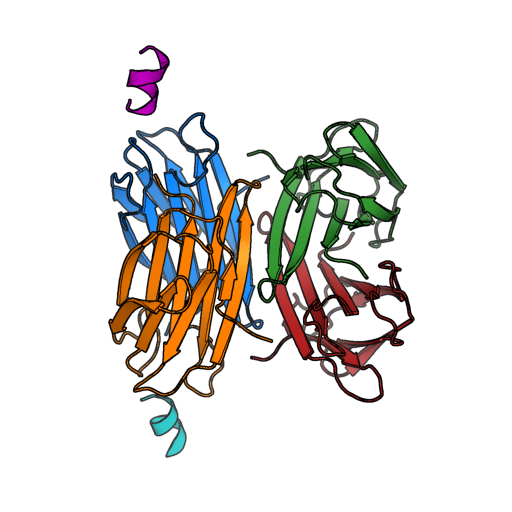8.002 22.821 1.00 23.03 60 SER D CA 1
ATOM 2901 C C . SER D 1 60 ? 10.429 -26.535 22.663 1.00 21.14 60 SER D C 1
ATOM 2902 O O . SER D 1 60 ? 11.620 -26.213 22.501 1.00 21.81 60 SER D O 1
ATOM 2905 N N . GLY D 1 61 ? 9.436 -25.648 22.676 1.00 20.12 61 GLY D N 1
ATOM 2906 C CA . GLY D 1 61 ? 9.656 -24.258 22.350 1.00 19.01 61 GLY D CA 1
ATOM 2907 C C . GLY D 1 61 ? 9.881 -23.973 20.882 1.00 18.18 61 GLY D C 1
ATOM 2908 O O . GLY D 1 61 ? 10.095 -22.811 20.527 1.00 19.68 61 GLY D O 1
ATOM 2909 N N . LYS D 1 62 ? 9.864 -24.987 20.015 1.00 17.96 62 LYS D N 1
ATOM 2910 C CA . LYS D 1 62 ? 10.188 -24.778 18.607 1.00 17.43 62 LYS D CA 1
ATOM 2911 C C . LYS D 1 62 ? 8.994 -24.172 17.885 1.00 16.88 62 LYS D C 1
ATOM 2912 O O . LYS D 1 62 ? 7.919 -24.783 17.832 1.00 18.81 62 LYS D O 1
ATOM 2918 N N . VAL D 1 63 ? 9.178 -22.997 17.282 1.00 17.15 63 VAL D N 1
ATOM 2919 C CA . VAL D 1 63 ? 8.122 -22.347 16.506 1.00 17.18 63 VAL D CA 1
ATOM 2920 C C . VAL D 1 63 ? 8.643 -22.112 15.097 1.00 17.22 63 VAL D C 1
ATOM 2921 O O . VAL D 1 63 ? 9.741 -21.583 14.923 1.00 18.05 63 VAL D O 1
ATOM 2925 N N . GLN D 1 64 ? 7.850 -22.463 14.094 1.00 17.15 64 GLN D N 1
ATOM 2926 C CA . GLN D 1 64 ? 8.229 -22.246 12.708 1.00 16.99 64 GLN D CA 1
ATOM 2927 C C . GLN D 1 64 ? 7.093 -21.551 11.976 1.00 17.43 64 GLN D C 1
ATOM 2928 O O . GLN D 1 64 ? 5.924 -21.924 12.122 1.00 18.36 64 GLN D O 1
ATOM 2934 N N . VAL D 1 65 ? 7.446 -20.532 11.204 1.00 17.34 65 VAL D N 1
ATOM 2935 C CA . VAL D 1 65 ? 6.521 -19.793 10.349 1.00 17.35 65 VAL D CA 1
ATOM 2936 C C . VAL D 1 65 ? 6.798 -20.199 8.909 1.00 18.00 65 VAL D C 1
ATOM 2937 O O . VAL D 1 65 ? 7.956 -20.198 8.471 1.00 20.18 65 VAL D O 1
ATOM 2941 N N . GLN D 1 66 ? 5.742 -20.538 8.171 1.00 19.90 66 GLN D N 1
ATOM 2942 C CA . GLN D 1 66 ? 5.847 -20.817 6.748 1.00 22.63 66 GLN D CA 1
ATOM 2943 C C . GLN D 1 66 ? 4.822 -19.952 6.044 1.00 22.13 66 GLN D C 1
ATOM 2944 O O . GLN D 1 66 ? 3.734 -19.735 6.573 1.00 23.29 66 GLN D O 1
ATOM 2950 N N . VAL D 1 67 ? 5.161 -19.456 4.862 1.00 21.26 67 VAL D N 1
ATOM 2951 C CA . VAL D 1 67 ? 4.257 -18.617 4.082 1.00 21.77 67 VAL D CA 1
ATOM 2952 C C . VAL D 1 67 ? 4.150 -19.218 2.692 1.00 22.15 67 VAL D C 1
ATOM 2953 O O . VAL D 1 67 ? 5.173 -19.559 2.087 1.00 22.71 67 VAL D O 1
ATOM 2957 N N . SER D 1 68 ? 2.918 -19.337 2.181 1.00 23.98 68 SER D N 1
ATOM 2958 C CA . SER D 1 68 ? 2.677 -19.823 0.831 1.00 26.46 68 SER D CA 1
ATOM 2959 C C . SER D 1 68 ? 1.749 -18.871 0.101 1.00 25.79 68 SER D C 1
ATOM 2960 O O . SER D 1 68 ? 0.828 -18.300 0.697 1.00 24.84 68 SER D O 1
ATOM 2963 N N . VAL D 1 69 ? 2.037 -18.688 -1.187 1.00 26.32 69 VAL D N 1
ATOM 2964 C CA . VAL D 1 69 ? 1.231 -17.922 -2.133 1.00 27.18 69 VAL D CA 1
ATOM 2965 C C . VAL D 1 69 ? 1.318 -18.668 -3.459 1.00 30.39 69 VAL D C 1
ATOM 2966 O O . VAL D 1 69 ? 2.374 -19.210 -3.793 1.00 30.93 69 VAL D O 1
ATOM 2970 N N . ASN D 1 70 ? 0.214 -18.731 -4.205 1.00 32.93 70 ASN D N 1
ATOM 2971 C CA . ASN D 1 70 ? 0.211 -19.401 -5.513 1.00 35.98 70 ASN D CA 1
ATOM 2972 C C . ASN D 1 70 ? 0.612 -20.871 -5.420 1.00 37.06 70 ASN D C 1
ATOM 2973 O O . ASN D 1 70 ? 1.139 -21.439 -6.381 1.00 37.50 70 ASN D O 1
ATOM 2978 N N . GLY D 1 71 ? 0.381 -21.503 -4.274 1.00 37.72 71 GLY D N 1
ATOM 2979 C CA . GLY D 1 71 ? 0.790 -22.883 -4.119 1.00 38.52 71 GLY D CA 1
ATOM 2980 C C . GLY D 1 71 ? 2.284 -23.095 -4.006 1.00 38.52 71 GLY D C 1
ATOM 2981 O O . GLY D 1 71 ? 2.740 -24.237 -4.125 1.00 39.17 71 GLY D O 1
ATOM 2982 N N . ARG D 1 72 ? 3.060 -22.031 -3.787 1.00 37.60 72 ARG D N 1
ATOM 2983 C CA . ARG D 1 72 ? 4.507 -22.130 -3.648 1.00 37.11 72 ARG D CA 1
ATOM 2984 C C . ARG D 1 72 ? 4.961 -21.435 -2.372 1.00 32.53 72 ARG D C 1
ATOM 2985 O O . ARG D 1 72 ? 4.421 -20.381 -2.003 1.00 29.97 72 ARG D O 1
ATOM 2993 N N . PRO D 1 73 ? 5.952 -21.993 -1.679 1.00 30.01 73 PRO D N 1
ATOM 2994 C CA . PRO D 1 73 ? 6.493 -21.322 -0.486 1.00 28.17 73 PRO D CA 1
ATOM 2995 C C . PRO D 1 73 ? 7.187 -20.016 -0.853 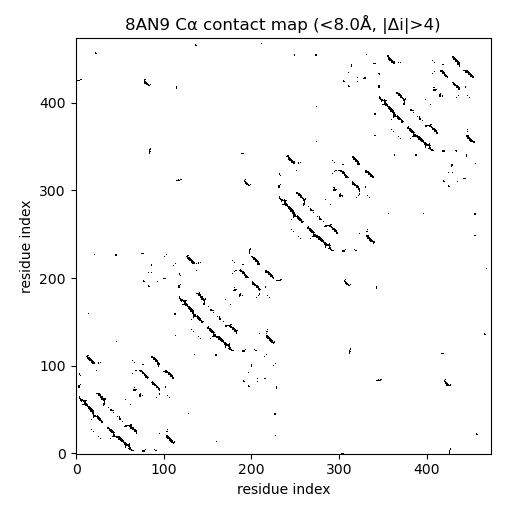1.00 26.37 73 PRO D C 1
ATOM 2996 O O . PRO D 1 73 ? 7.974 -19.957 -1.800 1.00 27.85 73 PRO D O 1
ATOM 3000 N N . SER D 1 74 ? 6.886 -18.967 -0.095 1.00 23.71 74 SER D N 1
ATOM 3001 C CA . SER D 1 74 ? 7.595 -17.710 -0.253 1.00 22.56 74 SER D CA 1
ATOM 3002 C C . SER D 1 74 ? 9.006 -17.843 0.306 1.00 21.91 74 SER D C 1
ATOM 3003 O O . SER D 1 74 ? 9.268 -18.647 1.206 1.00 23.22 74 SER D O 1
ATO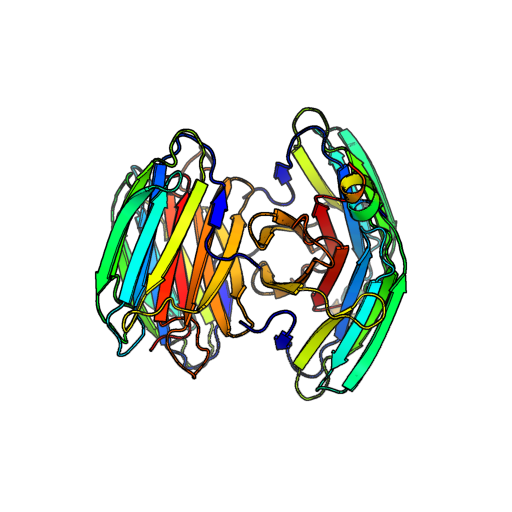M 3006 N N . ASP D 1 75 ? 9.922 -17.039 -0.231 1.00 20.58 75 ASP D N 1
ATOM 3007 C CA . ASP D 1 75 ? 11.254 -16.951 0.348 1.00 19.92 75 ASP D CA 1
ATOM 3008 C C . ASP D 1 75 ? 11.206 -16.153 1.646 1.00 18.97 75 ASP D C 1
ATOM 3009 O O . ASP D 1 75 ? 10.642 -15.056 1.689 1.00 21.46 75 ASP D O 1
ATOM 3014 N N . LEU D 1 76 ? 11.813 -16.690 2.700 1.00 18.06 76 LEU D N 1
ATOM 3015 C CA . LEU D 1 76 ? 11.683 -16.088 4.021 1.00 16.61 76 LEU D CA 1
ATOM 3016 C C . LEU D 1 76 ? 12.965 -15.397 4.452 1.00 15.64 76 LEU D C 1
ATOM 3017 O O . LEU D 1 76 ? 14.072 -15.835 4.126 1.00 17.04 76 LEU D O 1
ATOM 3022 N N . VAL D 1 77 ? 12.807 -14.353 5.258 1.00 15.84 77 VAL D N 1
ATOM 3023 C CA . VAL D 1 77 ? 13.928 -13.761 5.990 1.00 15.77 77 VAL D CA 1
ATOM 3024 C C . VAL D 1 77 ? 13.469 -13.595 7.428 1.00 15.30 77 VAL D C 1
ATOM 3025 O O . VAL D 1 77 ? 12.281 -13.364 7.689 1.00 15.74 77 VAL D O 1
ATOM 3029 N N . SER D 1 78 ? 14.397 -13.682 8.369 1.00 14.90 78 SER D N 1
ATOM 3030 C CA . SER D 1 78 ? 13.968 -13.672 9.757 1.00 14.64 78 SER D CA 1
ATOM 3031 C C . SER D 1 78 ? 15.134 -13.322 10.661 1.00 14.12 78 SER D C 1
ATOM 3032 O O . SER D 1 78 ? 16.301 -13.432 10.274 1.00 14.76 78 SER D O 1
ATOM 3035 N N . ALA D 1 79 ? 14.804 -12.940 11.894 1.00 13.70 79 ALA D N 1
ATOM 3036 C CA . ALA D 1 79 ? 15.789 -12.730 12.952 1.00 13.94 79 ALA D CA 1
ATOM 3037 C C . ALA D 1 79 ? 15.027 -12.621 14.266 1.00 14.65 79 ALA D C 1
ATOM 3038 O O . ALA D 1 79 ? 13.814 -12.408 14.281 1.00 14.63 79 ALA D O 1
ATOM 3040 N N . GLN D 1 80 ? 15.738 -12.786 15.365 1.00 13.91 80 GLN D N 1
ATOM 3041 C CA . GLN D 1 80 ? 15.179 -12.556 16.685 1.00 13.35 80 GLN D CA 1
ATOM 3042 C C . GLN D 1 80 ? 15.955 -11.425 17.324 1.00 12.90 80 GLN D C 1
ATOM 3043 O O . GLN D 1 80 ? 17.178 -11.346 17.180 1.00 13.81 80 GLN D O 1
ATOM 3049 N N . VAL D 1 81 ? 15.253 -10.546 18.025 1.00 13.47 81 VAL D N 1
ATOM 3050 C CA . VAL D 1 81 ? 15.875 -9.430 18.717 1.00 14.36 81 VAL D CA 1
ATOM 3051 C C . VAL D 1 81 ? 15.340 -9.382 20.134 1.00 13.64 81 VAL D C 1
ATOM 3052 O O . VAL D 1 81 ? 14.145 -9.578 20.361 1.00 13.88 81 VAL D O 1
ATOM 3056 N N . ILE D 1 82 ? 16.221 -9.112 21.079 1.00 12.89 82 ILE D N 1
ATOM 3057 C CA . ILE D 1 82 ? 15.877 -9.046 22.490 1.00 13.13 82 ILE D CA 1
ATOM 3058 C C . ILE D 1 82 ? 16.263 -7.675 23.001 1.00 12.73 82 ILE D C 1
ATOM 3059 O O . ILE D 1 82 ? 17.436 -7.277 22.898 1.00 13.23 82 ILE D O 1
ATOM 3064 N N . LEU D 1 83 ? 15.309 -6.997 23.625 1.00 13.66 83 LEU D N 1
ATOM 3065 C CA . LEU D 1 83 ? 15.515 -5.678 24.207 1.00 13.44 83 LEU D CA 1
ATOM 3066 C C . LEU D 1 83 ? 15.500 -5.788 25.723 1.00 13.18 83 LEU D C 1
ATOM 3067 O O . LEU D 1 83 ? 14.673 -6.520 26.305 1.00 13.45 83 LEU D O 1
ATOM 3072 N N . THR D 1 84 ? 16.404 -5.021 26.344 1.00 12.59 84 THR D N 1
ATOM 3073 C CA . THR D 1 84 ? 16.634 -5.022 27.785 1.00 14.08 84 THR D CA 1
ATOM 3074 C C . THR D 1 84 ? 16.659 -6.420 28.410 1.00 13.97 84 THR D C 1
ATOM 3075 O O . THR D 1 84 ? 16.256 -6.610 29.564 1.00 14.71 84 THR D O 1
ATOM 3079 N N . ASN D 1 85 ? 17.160 -7.406 27.656 1.00 13.15 85 ASN D N 1
ATOM 3080 C CA . ASN D 1 85 ? 17.310 -8.777 28.134 1.00 13.95 85 ASN D CA 1
ATOM 3081 C C . ASN D 1 85 ? 15.986 -9.407 28.553 1.00 14.88 85 ASN D C 1
ATOM 3082 O O . ASN D 1 85 ? 15.984 -10.369 29.319 1.00 16.33 85 ASN D O 1
ATOM 3087 N N . GLU D 1 86 ? 14.863 -8.886 28.054 1.00 14.79 86 GLU D N 1
ATOM 3088 C CA . GLU D 1 86 ? 13.544 -9.297 28.525 1.00 15.49 86 GLU D CA 1
ATOM 3089 C C . GLU D 1 86 ? 12.539 -9.460 27.385 1.00 15.58 86 GLU D C 1
ATOM 3090 O O . GLU D 1 86 ? 11.801 -10.449 27.337 1.00 17.49 86 GLU D O 1
ATOM 3096 N N . LEU D 1 87 ? 12.465 -8.467 26.503 1.00 14.58 87 LEU D N 1
ATOM 3097 C CA . LEU D 1 87 ? 11.389 -8.360 25.525 1.00 14.37 87 LEU D CA 1
ATOM 3098 C C . LEU D 1 87 ? 11.869 -8.958 24.212 1.00 13.83 87 LEU D C 1
ATOM 3099 O O . LEU D 1 87 ? 12.901 -8.533 23.686 1.00 14.14 87 LEU D O 1
ATOM 3104 N N . ASN D 1 88 ? 11.180 -9.980 23.730 1.00 13.15 88 ASN D N 1
ATOM 3105 C CA . ASN D 1 88 ? 11.622 -10.762 22.587 1.00 13.66 88 ASN D CA 1
ATOM 3106 C C . ASN D 1 88 ? 10.716 -10.533 21.396 1.00 13.14 88 ASN D C 1
ATOM 3107 O O . ASN D 1 88 ? 9.493 -10.572 21.526 1.00 14.29 88 ASN D O 1
ATOM 3112 N N . PHE D 1 89 ? 11.331 -10.357 20.231 1.00 13.18 89 PHE D N 1
ATOM 3113 C CA . PHE D 1 89 ? 10.651 -10.308 18.951 1.00 14.19 89 PHE D CA 1
ATOM 3114 C C . PHE D 1 89 ? 11.289 -11.336 18.039 1.00 14.14 89 PHE D C 1
ATOM 3115 O O . PHE D 1 89 ? 12.514 -11.345 17.880 1.00 14.71 89 PHE D O 1
ATOM 3123 N N . ALA D 1 90 ? 10.472 -12.179 17.426 1.00 13.74 90 ALA D N 1
ATOM 3124 C CA . ALA D 1 90 ? 10.897 -13.038 16.334 1.00 14.58 90 ALA D CA 1
ATOM 3125 C C . ALA D 1 90 ? 10.187 -12.529 15.095 1.00 14.17 90 ALA D C 1
ATOM 3126 O O . ALA D 1 90 ? 8.955 -12.469 15.065 1.00 14.92 90 ALA D O 1
ATOM 3128 N N . LEU D 1 91 ? 10.966 -12.112 14.110 1.00 14.39 91 LEU D N 1
ATOM 3129 C CA . LEU D 1 91 ? 10.507 -11.343 12.963 1.00 15.63 91 LEU D CA 1
ATOM 3130 C C . LEU D 1 91 ? 10.685 -12.163 11.698 1.00 15.11 91 LEU D C 1
ATOM 3131 O O . LEU D 1 91 ? 11.726 -12.795 11.511 1.00 15.69 91 LEU D O 1
ATOM 3136 N N . VAL D 1 92 ? 9.667 -12.162 10.840 1.00 14.68 92 VAL D N 1
ATOM 3137 C CA . VAL D 1 92 ? 9.717 -12.864 9.568 1.00 16.63 92 VAL D CA 1
ATOM 3138 C C . VAL D 1 92 ? 9.237 -11.922 8.474 1.00 15.33 92 VAL D C 1
ATOM 3139 O O . VAL D 1 92 ? 8.197 -11.272 8.617 1.00 17.34 92 VAL D O 1
ATOM 3143 N N . GLY D 1 93 ? 9.964 -11.878 7.372 1.00 15.88 93 GLY D N 1
ATOM 3144 C CA . GLY D 1 93 ? 9.470 -11.301 6.139 1.00 17.99 93 GLY D CA 1
ATOM 3145 C C . GLY D 1 93 ? 9.396 -12.379 5.087 1.00 18.00 93 GLY D C 1
ATOM 3146 O O . GLY D 1 93 ? 9.999 -13.442 5.235 1.00 17.57 93 GLY D O 1
ATOM 3147 N N . SER D 1 94 ? 8.666 -12.126 4.012 1.00 18.51 94 SER D N 1
ATOM 3148 C CA . SER D 1 94 ? 8.525 -13.149 2.994 1.00 18.90 94 SER D CA 1
ATOM 3149 C C . SER D 1 94 ? 8.319 -12.469 1.658 1.00 20.03 94 SER D C 1
ATOM 3150 O O . SER D 1 94 ? 7.749 -11.377 1.587 1.00 21.58 94 SER D O 1
ATOM 3153 N N . GLU D 1 95 ? 8.803 -13.122 0.605 1.00 19.82 95 GLU D N 1
ATOM 3154 C CA . GLU D 1 95 ? 8.747 -12.591 -0.750 1.00 20.98 95 GLU D CA 1
ATOM 3155 C C . GLU D 1 95 ? 8.076 -13.627 -1.630 1.00 21.87 95 GLU D C 1
ATOM 3156 O O . GLU D 1 95 ? 8.570 -14.753 -1.759 1.00 22.19 95 GLU D O 1
ATOM 3162 N N . ASP D 1 96 ? 6.967 -13.234 -2.247 1.00 21.58 96 ASP D N 1
ATOM 3163 C CA . ASP D 1 96 ? 6.186 -14.098 -3.128 1.00 22.14 96 ASP D CA 1
ATOM 3164 C C . ASP D 1 96 ? 6.429 -13.838 -4.611 1.00 24.08 96 ASP D C 1
ATOM 3165 O O . ASP D 1 96 ? 5.813 -14.501 -5.449 1.00 25.93 96 ASP D O 1
ATOM 3170 N N . GLY D 1 97 ? 7.286 -12.884 -4.953 1.00 22.96 97 GLY D N 1
ATOM 3171 C CA . GLY D 1 97 ? 7.465 -12.469 -6.337 1.00 23.49 97 GLY D CA 1
ATOM 3172 C C . GLY D 1 97 ? 8.881 -12.058 -6.652 1.00 24.82 97 GLY D C 1
ATOM 3173 O O . GLY D 1 97 ? 9.842 -12.686 -6.187 1.00 25.54 97 GLY D O 1
ATOM 3174 N N . THR D 1 98 ? 9.016 -10.988 -7.441 1.00 26.10 98 THR D N 1
ATOM 3175 C CA . THR D 1 98 ? 10.287 -10.610 -8.045 1.00 28.45 98 THR D CA 1
ATOM 3176 C C . THR D 1 98 ? 10.802 -9.244 -7.619 1.00 28.70 98 THR D C 1
ATOM 3177 O O . THR D 1 98 ? 11.853 -8.823 -8.111 1.00 28.85 98 THR D O 1
ATOM 3181 N N . ASP D 1 99 ? 10.091 -8.523 -6.761 1.00 27.13 99 ASP D N 1
ATOM 3182 C CA . ASP D 1 99 ? 10.496 -7.171 -6.402 1.00 26.32 99 ASP D CA 1
ATOM 3183 C C . ASP D 1 99 ? 11.336 -7.101 -5.131 1.00 26.27 99 ASP D C 1
ATOM 3184 O O . ASP D 1 99 ? 11.846 -6.027 -4.806 1.00 27.30 99 ASP D O 1
ATOM 3189 N N . ASN D 1 100 ? 11.467 -8.205 -4.398 1.00 26.25 100 ASN D N 1
ATOM 3190 C CA . ASN D 1 100 ? 12.348 -8.277 -3.237 1.00 27.38 100 ASN D CA 1
ATOM 3191 C C . ASN D 1 100 ? 12.048 -7.196 -2.198 1.00 24.97 100 ASN D C 1
ATOM 3192 O O . ASN D 1 100 ? 12.953 -6.618 -1.591 1.00 26.15 100 ASN D O 1
ATOM 3197 N N . ASP D 1 101 ? 10.757 -6.920 -1.981 1.00 22.61 101 ASP D N 1
ATOM 3198 C CA . ASP D 1 101 ? 10.386 -6.069 -0.856 1.00 21.25 101 ASP D CA 1
ATOM 3199 C C . ASP D 1 101 ? 10.248 -6.844 0.448 1.00 21.18 101 ASP D C 1
ATOM 3200 O O . ASP D 1 101 ? 10.328 -6.240 1.520 1.00 21.43 101 ASP D O 1
ATOM 3205 N N . TYR D 1 102 ? 10.087 -8.164 0.382 1.00 20.40 102 TYR D N 1
ATOM 3206 C CA . TYR D 1 102 ? 10.089 -9.034 1.561 1.00 19.56 102 TYR D CA 1
ATOM 3207 C C . TYR D 1 102 ? 9.012 -8.670 2.571 1.00 18.98 102 TYR D C 1
ATOM 3208 O O . TYR D 1 102 ? 9.085 -9.073 3.725 1.00 18.98 102 TYR D O 1
ATOM 3217 N N . ASN D 1 103 ? 7.963 -7.960 2.137 1.00 18.87 103 ASN D N 1
ATOM 3218 C CA . ASN D 1 103 ? 6.889 -7.568 3.035 1.00 19.32 103 ASN D CA 1
ATOM 3219 C C . ASN D 1 103 ? 5.569 -8.242 2.688 1.00 18.47 103 ASN D C 1
ATOM 3220 O O . ASN D 1 103 ? 4.525 -7.854 3.226 1.00 19.67 103 ASN D O 1
ATOM 3225 N N . ASP D 1 104 ? 5.589 -9.227 1.790 1.00 19.14 104 ASP D N 1
ATOM 3226 C CA . ASP D 1 104 ? 4.333 -9.717 1.224 1.00 18.49 104 ASP D CA 1
ATOM 3227 C C . ASP D 1 104 ? 3.463 -10.357 2.299 1.00 18.13 104 ASP D C 1
ATOM 3228 O O . ASP D 1 104 ? 2.239 -10.150 2.326 1.00 18.73 104 ASP D O 1
ATOM 3233 N N . ALA D 1 105 ? 4.077 -11.121 3.196 1.00 18.71 105 ALA D N 1
ATOM 3234 C CA . ALA D 1 105 ? 3.516 -11.395 4.503 1.00 18.16 105 ALA D CA 1
ATOM 3235 C C . ALA D 1 105 ? 4.630 -11.076 5.482 1.00 18.41 105 ALA D C 1
ATOM 3236 O O . ALA D 1 105 ? 5.771 -11.513 5.291 1.00 19.57 105 ALA D O 1
ATOM 3238 N N . VAL D 1 106 ? 4.317 -10.258 6.477 1.00 18.25 106 VAL D N 1
ATOM 3239 C CA . VAL D 1 106 ? 5.235 -9.932 7.563 1.00 17.46 106 VAL D CA 1
ATOM 3240 C C . VAL D 1 106 ? 4.646 -10.572 8.809 1.00 16.62 106 VAL D C 1
ATOM 3241 O O . VAL D 1 106 ? 3.439 -10.454 9.052 1.00 17.30 106 VAL D O 1
ATOM 3245 N N . VAL D 1 107 ? 5.462 -11.295 9.567 1.00 16.56 107 VAL D N 1
ATOM 3246 C CA . VAL D 1 107 ? 4.988 -11.980 10.758 1.00 16.65 107 VAL D CA 1
ATOM 3247 C C . VAL D 1 107 ? 5.821 -11.516 11.932 1.00 15.97 107 VAL D C 1
ATOM 3248 O O . VAL D 1 107 ? 7.050 -11.471 11.843 1.00 17.41 107 VAL D O 1
ATOM 3252 N N . VAL D 1 108 ? 5.156 -11.145 13.016 1.00 15.86 108 VAL D N 1
ATOM 3253 C CA . VAL D 1 108 ? 5.811 -10.729 14.241 1.00 16.86 108 VAL D CA 1
ATOM 3254 C C . VAL D 1 108 ? 5.372 -11.675 15.343 1.00 15.89 108 VAL D C 1
ATOM 3255 O O . VAL D 1 108 ? 4.171 -11.856 15.578 1.00 16.66 108 VAL D O 1
ATOM 3259 N N . ILE D 1 109 ? 6.346 -12.269 16.016 1.00 14.95 109 ILE D N 1
ATOM 3260 C CA . ILE D 1 109 ? 6.132 -13.098 17.188 1.00 16.08 109 ILE D CA 1
ATOM 3261 C C . ILE D 1 109 ? 6.714 -12.340 18.363 1.00 15.14 109 ILE D C 1
ATOM 3262 O O . ILE D 1 109 ? 7.855 -11.859 18.290 1.00 15.33 109 ILE D O 1
ATOM 3267 N N . ASN D 1 110 ? 5.952 -12.228 19.442 1.00 15.75 110 ASN D N 1
ATOM 3268 C CA . ASN D 1 110 ? 6.393 -11.463 20.598 1.00 15.67 110 ASN D CA 1
ATOM 3269 C C . ASN D 1 110 ? 6.133 -12.216 21.888 1.00 14.81 110 ASN D C 1
ATOM 3270 O O . ASN D 1 110 ? 5.107 -12.877 22.037 1.00 15.94 110 ASN D O 1
ATOM 3275 N N . TRP D 1 111 ? 7.083 -12.140 22.807 1.00 14.62 111 TRP D N 1
ATOM 3276 C CA . TRP D 1 111 ? 6.892 -12.679 24.145 1.00 15.23 111 TRP D CA 1
ATOM 3277 C C . TRP D 1 111 ? 7.860 -11.963 25.075 1.00 16.38 111 TRP D C 1
ATOM 3278 O O . TRP D 1 111 ? 8.777 -11.285 24.609 1.00 16.71 111 TRP D O 1
ATOM 3289 N N . PRO D 1 112 ? 7.650 -12.040 26.395 1.00 17.22 112 PRO D N 1
ATOM 3290 C CA . PRO D 1 112 ? 6.524 -12.660 27.093 1.00 18.07 112 PRO D CA 1
ATOM 3291 C C . PRO D 1 112 ? 5.257 -11.827 26.981 1.00 17.59 112 PRO D C 1
ATOM 3292 O O . PRO D 1 112 ? 5.291 -10.662 26.590 1.00 17.92 112 PRO D O 1
ATOM 3296 N N . LEU D 1 113 ? 4.136 -12.446 27.308 1.00 16.95 113 LEU D N 1
ATOM 3297 C CA . LEU D 1 113 ? 2.844 -11.786 27.315 1.00 17.00 113 LEU D CA 1
ATOM 3298 C C . LEU D 1 113 ? 2.430 -11.550 28.764 1.00 18.06 113 LEU D C 1
ATOM 3299 O O . LEU D 1 113 ? 3.103 -11.989 29.707 1.00 19.94 113 LEU D O 1
ATOM 3304 N N . GLY D 1 114 ? 1.303 -10.869 28.929 1.00 17.91 114 GLY D N 1
ATOM 3305 C CA . GLY D 1 114 ? 0.691 -10.729 30.243 1.00 17.04 114 GLY D CA 1
ATOM 3306 C C . GLY D 1 114 ? 1.153 -9.531 31.038 1.00 18.11 114 GLY D C 1
ATOM 3307 O O . GLY D 1 114 ? 2.212 -8.948 30.732 1.00 17.65 114 GLY D O 1
ATOM 3318 N N . LYS E 2 2 ? 38.548 16.281 25.476 1.00 48.51 103 LYS E N 1
ATOM 3319 C CA . LYS E 2 2 ? 39.044 17.633 25.304 1.00 53.51 103 LYS E CA 1
ATOM 3320 C C . LYS E 2 2 ? 39.017 18.051 23.839 1.00 57.61 103 LYS E C 1
ATOM 3321 O O . LYS E 2 2 ? 39.040 19.242 23.535 1.00 58.00 103 LYS E O 1
ATOM 3327 N N . LEU E 2 3 ? 38.973 17.069 22.934 1.00 60.96 104 LEU E N 1
ATOM 3328 C CA . LEU E 2 3 ? 38.809 17.379 21.516 1.00 63.89 104 LEU E CA 1
ATOM 3329 C C . LEU E 2 3 ? 37.521 18.155 21.286 1.00 66.36 104 LEU E C 1
ATOM 3330 O O . LEU E 2 3 ? 37.536 19.261 20.734 1.00 66.69 104 LEU E O 1
ATOM 3335 N N . LEU E 2 4 ? 36.388 17.583 21.697 1.00 68.32 105 LEU E N 1
ATOM 3336 C CA . LEU E 2 4 ? 35.160 18.365 21.708 1.00 69.92 105 LEU E CA 1
ATOM 3337 C C . LEU E 2 4 ? 35.325 19.604 22.577 1.00 71.60 105 LEU E C 1
ATOM 3338 O O . LEU E 2 4 ? 34.959 20.709 22.162 1.00 72.15 105 LEU E O 1
ATOM 3343 N N . LYS E 2 5 ? 35.929 19.447 23.763 1.00 72.41 106 LYS E N 1
ATOM 3344 C CA . LYS E 2 5 ? 36.078 20.567 24.692 1.00 73.16 106 LYS E CA 1
ATOM 3345 C C . LYS E 2 5 ? 36.857 21.717 24.067 1.00 74.98 106 LYS E C 1
ATOM 3346 O O . LYS E 2 5 ? 36.477 22.886 24.211 1.00 75.27 106 LYS E O 1
ATOM 3352 N N . LEU E 2 6 ? 37.953 21.405 23.367 1.00 76.17 107 LEU E N 1
ATOM 3353 C CA . LEU E 2 6 ? 38.779 22.460 22.787 1.00 77.11 107 LEU E CA 1
ATOM 3354 C C . LEU E 2 6 ? 37.969 23.378 21.883 1.00 78.14 107 LEU E C 1
ATOM 3355 O O . LEU E 2 6 ? 38.275 24.571 21.776 1.00 78.31 107 LEU E O 1
ATOM 3360 N N . LEU E 2 7 ? 36.925 22.854 21.245 1.00 79.04 108 LEU E N 1
ATOM 3361 C CA . LEU E 2 7 ? 36.075 23.664 20.388 1.00 79.74 108 LEU E CA 1
ATOM 3362 C C . LEU E 2 7 ? 34.699 23.943 20.980 1.00 80.69 108 LEU E C 1
ATOM 3363 O O . LEU E 2 7 ? 33.930 24.699 20.372 1.00 80.82 108 LEU E O 1
ATOM 3368 N N . LYS E 2 8 ? 34.367 23.355 22.139 1.00 81.43 109 LYS E N 1
ATOM 3369 C CA . LYS E 2 8 ? 33.271 23.881 22.950 1.00 82.12 109 LYS E CA 1
ATOM 3370 C C . LYS E 2 8 ? 33.383 25.394 23.078 1.00 83.38 109 LYS E C 1
ATOM 3371 O O . LYS E 2 8 ? 32.383 26.112 22.962 1.00 83.34 109 LYS E O 1
ATOM 3377 N N . LEU E 2 9 ? 34.598 25.897 23.304 1.00 84.54 110 LEU E N 1
ATOM 3378 C CA . LEU E 2 9 ? 34.854 27.329 23.414 1.00 85.65 110 LEU E CA 1
ATOM 3379 C C . LEU E 2 9 ? 35.348 27.949 22.113 1.00 86.88 110 LEU E C 1
ATOM 3380 O O . LEU E 2 9 ? 34.879 29.026 21.730 1.00 87.21 110 LEU E O 1
ATOM 3385 N N . LEU E 2 10 ? 36.295 27.305 21.432 1.00 87.52 111 LEU E N 1
ATOM 3386 C CA . LEU E 2 10 ? 36.856 27.860 20.200 1.00 88.02 111 LEU E CA 1
ATOM 3387 C C . LEU E 2 10 ? 35.774 28.084 19.142 1.00 88.92 111 LEU E C 1
ATOM 3388 O O . LEU E 2 10 ? 35.717 29.150 18.528 1.00 88.81 111 LEU E O 1
ATOM 3411 N N . LYS F 2 2 ? 38.253 -30.200 9.247 1.00 53.17 103 LYS F N 1
ATOM 3412 C CA . LYS F 2 2 ? 38.790 -31.234 10.140 1.00 58.00 103 LYS F CA 1
ATOM 3413 C C . LYS F 2 2 ? 37.736 -32.090 10.849 1.00 62.25 103 LYS F C 1
ATOM 3414 O O . LYS F 2 2 ? 37.877 -33.312 10.940 1.00 62.72 103 LYS F O 1
ATOM 3420 N N . LEU F 2 3 ? 36.691 -31.437 11.365 1.00 65.55 104 LEU F N 1
ATOM 3421 C CA . LEU F 2 3 ? 35.711 -32.128 12.200 1.00 68.71 104 LEU F CA 1
ATOM 3422 C C . LEU F 2 3 ? 34.903 -33.136 11.392 1.00 71.14 104 LEU F C 1
ATOM 3423 O O . LEU F 2 3 ? 34.935 -34.340 11.672 1.00 71.33 104 LEU F O 1
ATOM 3428 N N . LEU F 2 4 ? 34.174 -32.653 10.378 1.00 73.20 105 LEU F N 1
ATOM 3429 C CA . LEU F 2 4 ? 33.226 -33.494 9.649 1.00 75.16 105 LEU F CA 1
ATOM 3430 C C . LEU F 2 4 ? 33.883 -34.749 9.090 1.00 76.58 105 LEU F C 1
ATOM 3431 O O . LEU F 2 4 ? 33.299 -35.838 9.142 1.00 76.63 105 LEU F O 1
ATOM 3436 N N . LYS F 2 5 ? 35.099 -34.618 8.551 1.00 77.80 106 LYS F N 1
ATOM 3437 C CA . LYS F 2 5 ? 35.810 -35.786 8.038 1.00 78.95 106 LYS F CA 1
ATOM 3438 C C . LYS F 2 5 ? 35.992 -36.839 9.122 1.00 80.19 106 LYS F C 1
ATOM 3439 O O . LYS F 2 5 ? 35.923 -38.043 8.850 1.00 80.34 106 LYS F O 1
ATOM 3445 N N . LEU F 2 6 ? 36.219 -36.405 10.361 1.00 81.23 107 LEU F N 1
ATOM 3446 C CA . LEU F 2 6 ? 36.389 -37.352 11.454 1.00 82.24 107 LEU F CA 1
ATOM 3447 C C . LEU F 2 6 ? 35.062 -37.951 11.909 1.00 83.83 107 LEU F C 1
ATOM 3448 O O . LEU F 2 6 ? 35.029 -39.098 12.370 1.00 83.73 107 LEU F O 1
ATOM 3453 N N . LEU F 2 7 ? 33.965 -37.200 11.796 1.00 85.53 108 LEU F N 1
ATOM 3454 C CA . LEU F 2 7 ? 32.646 -37.783 11.998 1.00 87.22 108 LEU F CA 1
ATOM 3455 C C . LEU F 2 7 ? 32.183 -38.585 10.790 1.00 88.76 108 LEU F C 1
ATOM 3456 O O . LEU F 2 7 ? 31.152 -39.263 10.867 1.00 88.96 108 LEU F O 1
ATOM 3461 N N . LYS F 2 8 ? 32.935 -38.536 9.690 1.00 89.98 109 LYS F N 1
ATOM 3462 C CA . LYS F 2 8 ? 32.518 -39.183 8.453 1.00 90.99 109 LYS F CA 1
ATOM 3463 C C . LYS F 2 8 ? 32.975 -40.638 8.394 1.00 92.10 109 LYS F C 1
ATOM 3464 O O . LYS F 2 8 ? 32.206 -41.515 7.984 1.00 92.28 109 LYS F O 1
ATOM 3470 N N . LEU F 2 9 ? 34.214 -40.916 8.807 1.00 92.74 110 LEU F N 1
ATOM 3471 C CA . LEU F 2 9 ? 34.707 -42.290 8.867 1.00 93.17 110 LEU F CA 1
ATOM 3472 C C . LEU F 2 9 ? 34.113 -43.016 10.070 1.00 94.18 110 LEU F C 1
ATOM 3473 O O . LEU F 2 9 ? 34.611 -44.069 10.482 1.00 94.30 110 LEU F O 1
ATOM 3478 N N . LEU F 2 10 ? 33.032 -42.471 10.618 1.00 95.02 111 LEU F N 1
ATOM 3479 C CA . LEU F 2 10 ? 32.456 -42.943 11.867 1.00 95.78 111 LEU F CA 1
ATOM 3480 C C . LEU F 2 10 ? 30.970 -43.267 11.691 1.00 96.96 111 LEU F C 1
ATOM 3481 O O . LEU F 2 10 ? 30.617 -44.265 11.058 1.00 97.13 111 LEU F O 1
#

Organism: Pseudomonas aeruginosa (strain ATCC 15692 / DSM 22644 / CIP 104116 / JCM 14847 / LMG 12228 / 1C / PRS 101 / PAO1) (NCBI:txid208964)

B-factor: mean 23.3, std 14.69, range [11.41, 99.32]

Sequence (474 aa):
ATQGVFTLPANTRFGVTAFANSSGTQTVNVLVNNETAATFSGQSTNNAVIGTQVLNSGSSGKVQVQVSVNGRPSDLVSAQVILTNELNFALVGSEDGTDNDYNDAVVVINWPLGATQGVFTLPANTRFGVTAFANSSGTQTVNVLVNNETAATFSGQSTNNAVIGTQVLNSGSSGKVQVQVSVNGRPSDLVSAQVILTNELNFALVGSEDGTDNDYNDAVVVINWPLGATQGVFTLPANTRFGVTAFANSSGTQTVNVLVNNETAATFSGQSTNNAVIGTQVLNSGSSGKVQVQVSVNGRPSDLVSAQVILTNELNFALVGSEDGTDNDYNDAVVVINWPLGATQGVFTLPANTRFGVTAFANSSGTQTVNVLVNNETAATFSGQSTNNAVIGTQVLNSGSSGKVQVQVSVNGRPSDLVSAQVILTNELNFALVGSEDGTDNDYNDAVVVINWPLGKLLKLLKLLKLLKLLKLL

InterPro domains:
  IPR010907 Calcium-mediated lectin [PF07472] (7-113)
  IPR016927 Lectin, sugar-binding [PIRSF029595] (1-115)
  IPR036684 Calcium-mediated lectin superfamily [G3DSA:2.60.120.400] (2-115)
  IPR036684 Calcium-mediated lectin superfamily [SSF82026] (3-115)

Solvent-accessible surface area: 18102 Å² total

Foldseek 3Di:
DDAQKDQDPAFAKKKKWKWAADQFKKWKFKDQVNHTDDIFIDHDNPRDTRDMDIDTNHDGSIIGIWMDTVPHTWDKHWDWDDDPNAKIKTWMFTHDDDPPPRVRMIMIMIDDDD/DDAQKDQAPAFAKKKKWKWAADQFKKWKFKDAPRHTDDIFIGHDNPRDTRDMDIDTSHGGSIIGIWMDGVPHTWDKHWDWDDDPNAKIKTWMFTHHDDPPPRVRMIMIMIDDDD/DDAQKDQAPAFAKKKKWKWAADQFWKWKFKDAPNHTDDIFTGHDNPRDIRDMDIDTNHHRSIIGIWMDTPRHTWDKHWDWDDDPNAKIWTKMFTHHDDPPPSVRMIMIMIDDDD/DDAQKDQAPAFAKKKKWKWAADQWKKWKFKDAPNHTDDIFIDHDNPGDTRDMDIDGNHDGSIIGIWMDTPNHTFDKHWDWDDPPNAKIKTWMFTHDDDPPPSVRMIMIMIDDDD/DVVVVPVPD/DPVVVVVVD

Secondary structure (DSSP, 8-state):
---SEEEPPTT-EEEEEEEEEEEEEEEEEEEETTEEEEEEEEEEEEEEEEEEEEEE-TTT-EEEEEEEETTEEPEEEEEEEEETTTEEEEEEEEE-SSS---BSEEEEEEE---/---SEEEPPTT-EEEEEEEE-SSSPEEEEEEETTEEEEEEEE--SS-EEEEEEEEE-TTT-EEEEEEEETTEEPEEEEEEEEETTTEEEEEEEEESSSS---BSEEEEEEE---/---SEEEPPTT-EEEEEEEEEEEEEEEEEEEETTEEEEEEEEEEEEEEEEEEEEEE-TTT-EEEEEEEETTEEPEEEEEEEEETTTEEEEEEEEE-SSS---BSEEEEEEE---/---SEEEPPTT-EEEEEEEEEEEEEEEEEEEETTEEEEEEEEEEEEEEEEEEEEEE-TTT-EEEEEEEETTEEPEEEEEEEEETTTEEEEEEEEE-SSS---BSEEEEEEE---/-HHHHHHH-/-HHHHHH--

GO terms:
  GO:0044010 single-species biofilm formation (P, IDA)
  GO:0030246 carbohydrate binding (F, IDA)

Nearest PDB structures (foldseek):
  5a3o-assembly1_A  TM=1.006E+00  e=1.249E-20  Pseudomonas aeruginosa PAO1
  2jdp-assembly1_D  TM=1.005E+00  e=3.575E-20  Pseudomonas aeruginosa
  2jdy-assembly1_D  TM=1.006E+00  e=5.166E-20  Pseudomonas aeruginosa
  4ut5-assembly1_A  TM=1.006E+00  e=3.089E-19  Pseudomonas paraeruginosa PA7
  5a6q-assembly1_A  TM=1.006E+00  e=4.018E-19  Pseudomonas aeruginosa UCBPP-PA14